Protein AF-0000000084949949 (afdb_homodimer)

Structure (mmCIF, N/CA/C/O backbone):
data_AF-0000000084949949-model_v1
#
loop_
_entity.id
_entity.type
_entity.pdbx_description
1 polymer 'Geranylgeranylglyceryl phosphate synthase'
#
loop_
_atom_site.group_PDB
_atom_site.id
_atom_site.type_symbol
_atom_site.label_atom_id
_atom_site.label_alt_id
_atom_site.label_comp_id
_atom_site.label_asym_id
_atom_site.label_entity_id
_atom_site.label_seq_id
_atom_site.pdbx_PDB_ins_code
_atom_site.Cartn_x
_atom_site.Cartn_y
_atom_site.Cartn_z
_atom_site.occupancy
_atom_site.B_iso_or_equiv
_atom_site.auth_seq_id
_atom_site.auth_comp_id
_atom_site.auth_asym_id
_atom_site.auth_atom_id
_atom_site.pdbx_PDB_model_num
ATOM 1 N N . MET A 1 1 ? -16.016 16.844 -9.539 1 47.06 1 MET A N 1
ATOM 2 C CA . MET A 1 1 ? -15.5 16.828 -8.18 1 47.06 1 MET A CA 1
ATOM 3 C C . MET A 1 1 ? -13.977 16.938 -8.172 1 47.06 1 MET A C 1
ATOM 5 O O . MET A 1 1 ? -13.312 16.359 -9.039 1 47.06 1 MET A O 1
ATOM 9 N N . THR A 1 2 ? -13.375 18 -7.551 1 63.84 2 THR A N 1
ATOM 10 C CA . THR A 1 2 ? -11.945 18.312 -7.555 1 63.84 2 THR A CA 1
ATOM 11 C C . THR A 1 2 ? -11.133 17.125 -7.074 1 63.84 2 THR A C 1
ATOM 13 O O . THR A 1 2 ? -11.484 16.469 -6.09 1 63.84 2 THR A O 1
ATOM 16 N N . ASN A 1 3 ? -10.156 16.5 -7.984 1 91.5 3 ASN A N 1
ATOM 17 C CA . ASN A 1 3 ? -9.219 15.438 -7.66 1 91.5 3 ASN A CA 1
ATOM 18 C C . ASN A 1 3 ? -7.965 15.984 -6.984 1 91.5 3 ASN A C 1
ATOM 20 O O . ASN A 1 3 ? -7.078 16.516 -7.648 1 91.5 3 ASN A O 1
ATOM 24 N N . ILE A 1 4 ? -8.016 16.109 -5.602 1 97.69 4 ILE A N 1
ATOM 25 C CA . ILE A 1 4 ? -6.98 16.703 -4.758 1 97.69 4 ILE A CA 1
ATOM 26 C C . ILE A 1 4 ? -5.633 16.062 -5.078 1 97.69 4 ILE A C 1
ATOM 28 O O . ILE A 1 4 ? -4.617 16.75 -5.184 1 97.69 4 ILE A O 1
ATOM 32 N N . TYR A 1 5 ? -5.59 14.82 -5.273 1 98.5 5 TYR A N 1
ATOM 33 C CA . TYR A 1 5 ? -4.348 14.133 -5.609 1 98.5 5 TYR A CA 1
ATOM 34 C C . TYR A 1 5 ? -3.803 14.609 -6.949 1 98.5 5 TYR A C 1
ATOM 36 O O . TYR A 1 5 ? -2.607 14.898 -7.074 1 98.5 5 TYR A O 1
ATOM 44 N N . ASN A 1 6 ? -4.629 14.641 -7.934 1 97.94 6 ASN A N 1
ATOM 45 C CA . ASN A 1 6 ? -4.195 15.117 -9.242 1 97.94 6 ASN A CA 1
ATOM 46 C C . ASN A 1 6 ? -3.658 16.547 -9.172 1 97.94 6 ASN A C 1
ATOM 48 O O . ASN A 1 6 ? -2.703 16.891 -9.875 1 97.94 6 ASN A O 1
ATOM 52 N N . GLU A 1 7 ? -4.285 17.344 -8.32 1 97.81 7 GLU A N 1
ATOM 53 C CA . GLU A 1 7 ? -3.795 18.719 -8.133 1 97.81 7 GLU A CA 1
ATOM 54 C C . GLU A 1 7 ? -2.4 18.719 -7.512 1 97.81 7 GLU A C 1
ATOM 56 O O . GLU A 1 7 ? -1.553 19.531 -7.883 1 97.81 7 GLU A O 1
ATOM 61 N N . ILE A 1 8 ? -2.16 17.828 -6.578 1 98.69 8 ILE A N 1
ATOM 62 C CA . ILE A 1 8 ? -0.849 17.719 -5.945 1 98.69 8 ILE A CA 1
ATOM 63 C C . ILE A 1 8 ? 0.184 17.266 -6.973 1 98.69 8 ILE A C 1
ATOM 65 O O . ILE A 1 8 ? 1.281 17.828 -7.051 1 98.69 8 ILE A O 1
ATOM 69 N N . ILE A 1 9 ? -0.202 16.312 -7.816 1 98.38 9 ILE A N 1
ATOM 70 C CA . ILE A 1 9 ? 0.676 15.812 -8.867 1 98.38 9 ILE A CA 1
ATOM 71 C C . ILE A 1 9 ? 1.011 16.938 -9.844 1 98.38 9 ILE A C 1
ATOM 73 O O . ILE A 1 9 ? 2.174 17.125 -10.203 1 98.38 9 ILE A O 1
ATOM 77 N N . GLN A 1 10 ? -0.023 17.641 -10.25 1 98.12 10 GLN A N 1
ATOM 78 C CA . GLN A 1 10 ? 0.175 18.734 -11.195 1 98.12 10 GLN A CA 1
ATOM 79 C C . GLN A 1 10 ? 1.099 19.797 -10.617 1 98.12 10 GLN A C 1
ATOM 81 O O . GLN A 1 10 ? 1.957 20.328 -11.32 1 98.12 10 GLN A O 1
ATOM 86 N N . SER A 1 11 ? 0.916 20.125 -9.367 1 98.56 11 SER A N 1
ATOM 87 C CA . SER A 1 11 ? 1.781 21.109 -8.703 1 98.56 11 SER A CA 1
ATOM 88 C C . SER A 1 11 ? 3.232 20.625 -8.688 1 98.56 11 SER A C 1
ATOM 90 O O . SER A 1 11 ? 4.148 21.422 -8.922 1 98.56 11 SER A O 1
ATOM 92 N N . LYS A 1 12 ? 3.391 19.359 -8.398 1 98.44 12 LYS A N 1
ATOM 93 C CA . LYS A 1 12 ? 4.738 18.812 -8.414 1 98.44 12 LYS A CA 1
ATOM 94 C C . LYS A 1 12 ? 5.371 18.938 -9.797 1 98.44 12 LYS A C 1
ATOM 96 O O . LYS A 1 12 ? 6.527 19.359 -9.922 1 98.44 12 LYS A O 1
ATOM 101 N N . ILE A 1 13 ? 4.652 18.609 -10.859 1 97.75 13 ILE A N 1
ATOM 102 C CA . ILE A 1 13 ? 5.129 18.672 -12.234 1 97.75 13 ILE A CA 1
ATOM 103 C C . ILE A 1 13 ? 5.512 20.109 -12.578 1 97.75 13 ILE A C 1
ATOM 105 O O . ILE A 1 13 ? 6.527 20.344 -13.234 1 97.75 13 ILE A O 1
ATOM 109 N N . GLU A 1 14 ? 4.754 21.031 -12.023 1 98.25 14 GLU A N 1
ATOM 110 C CA . GLU A 1 14 ? 4.961 22.438 -12.336 1 98.25 14 GLU A CA 1
ATOM 111 C C . GLU A 1 14 ? 5.922 23.094 -11.344 1 98.25 14 GLU A C 1
ATOM 113 O O . GLU A 1 14 ? 6.125 24.312 -11.375 1 98.25 14 GLU A O 1
ATOM 118 N N . SER A 1 15 ? 6.441 22.344 -10.398 1 97.5 15 SER A N 1
ATOM 119 C CA . SER A 1 1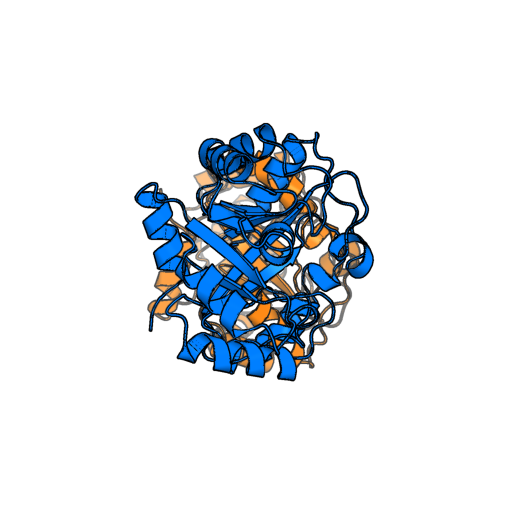5 ? 7.363 22.812 -9.367 1 97.5 15 SER A CA 1
ATOM 120 C C . SER A 1 15 ? 6.715 23.875 -8.492 1 97.5 15 SER A C 1
ATOM 122 O O . SER A 1 15 ? 7.375 24.828 -8.062 1 97.5 15 SER A O 1
ATOM 124 N N . LYS A 1 16 ? 5.379 23.797 -8.375 1 98.31 16 LYS A N 1
ATOM 125 C CA . LYS A 1 16 ? 4.648 24.641 -7.43 1 98.31 16 LYS A CA 1
ATOM 126 C C . LYS A 1 16 ? 4.609 24 -6.043 1 98.31 16 LYS A C 1
ATOM 128 O O . LYS A 1 16 ? 4.223 22.844 -5.902 1 98.31 16 LYS A O 1
ATOM 133 N N . LYS A 1 17 ? 4.984 24.766 -5.09 1 98.69 17 LYS A N 1
ATOM 134 C CA . LYS A 1 17 ? 5.043 24.266 -3.723 1 98.69 17 LYS A CA 1
ATOM 135 C C . LYS A 1 17 ? 3.719 24.484 -2.998 1 98.69 17 LYS A C 1
ATOM 137 O O . LYS A 1 17 ? 3.084 25.531 -3.156 1 98.69 17 LYS A O 1
ATOM 142 N N . LEU A 1 18 ? 3.395 23.484 -2.193 1 98.88 18 LEU A N 1
ATOM 143 C CA . LEU A 1 18 ? 2.113 23.516 -1.498 1 98.88 18 LEU A CA 1
ATOM 144 C C . LEU A 1 18 ? 2.316 23.609 0.011 1 98.88 18 LEU A C 1
ATOM 146 O O . LEU A 1 18 ? 3.328 23.125 0.532 1 98.88 18 LEU A O 1
ATOM 150 N N . LEU A 1 19 ? 1.321 24.188 0.676 1 98.62 19 LEU A N 1
ATOM 151 C CA . LEU A 1 19 ? 1.359 24.359 2.125 1 98.62 19 LEU A CA 1
ATOM 152 C C . LEU A 1 19 ? 0.036 23.938 2.756 1 98.62 19 LEU A C 1
ATOM 154 O O . LEU A 1 19 ? -1.025 24.438 2.365 1 98.62 19 LEU A O 1
ATOM 158 N N . ALA A 1 20 ? 0.13 23.062 3.705 1 98.56 20 ALA A N 1
ATOM 159 C CA . ALA A 1 20 ? -1.056 22.672 4.457 1 98.56 20 ALA A CA 1
ATOM 160 C C . ALA A 1 20 ? -0.957 23.109 5.914 1 98.56 20 ALA A C 1
ATOM 162 O O . ALA A 1 20 ? 0.1 22.984 6.539 1 98.56 20 ALA A O 1
ATOM 163 N N . ILE A 1 21 ? -2.049 23.625 6.375 1 96.88 21 ILE A N 1
ATOM 164 C CA . ILE A 1 21 ? -2.195 23.906 7.801 1 96.88 21 ILE A CA 1
ATOM 165 C C . ILE A 1 21 ? -2.949 22.766 8.477 1 96.88 21 ILE A C 1
ATOM 167 O O . ILE A 1 21 ? -4.047 22.406 8.047 1 96.88 21 ILE A O 1
ATOM 171 N N . LEU A 1 22 ? -2.318 22.188 9.453 1 96.56 22 LEU A N 1
ATOM 172 C CA . LEU A 1 22 ? -2.941 21.109 10.203 1 96.56 22 LEU A CA 1
ATOM 173 C C . LEU A 1 22 ? -3.686 21.656 11.422 1 96.56 22 LEU A C 1
ATOM 175 O O . LEU A 1 22 ? -3.094 22.328 12.266 1 96.56 22 LEU A O 1
ATOM 179 N N . LEU A 1 23 ? -4.918 21.391 11.484 1 95.12 23 LEU A N 1
ATOM 180 C CA . LEU A 1 23 ? -5.746 21.797 12.609 1 95.12 23 LEU A CA 1
ATOM 181 C C . LEU A 1 23 ? -6.164 20.578 13.445 1 95.12 23 LEU A C 1
ATOM 183 O O . LEU A 1 23 ? -6.602 19.562 12.898 1 95.12 23 LEU A O 1
ATOM 187 N N . ASP A 1 24 ? -6 20.719 14.68 1 92.56 24 ASP A N 1
ATOM 188 C CA . ASP A 1 24 ? -6.496 19.734 15.641 1 92.56 24 ASP A CA 1
ATOM 189 C C . ASP A 1 24 ? -7.809 20.203 16.266 1 92.56 24 ASP A C 1
ATOM 191 O O . ASP A 1 24 ? -7.82 21.125 17.094 1 92.56 24 ASP A O 1
ATOM 195 N N . PRO A 1 25 ? -8.875 19.531 15.977 1 92.5 25 PRO A N 1
ATOM 196 C CA . PRO A 1 25 ? -10.172 19.969 16.469 1 92.5 25 PRO A CA 1
ATOM 197 C C . PRO A 1 25 ? -10.234 20.031 18 1 92.5 25 PRO A C 1
ATOM 199 O O . PRO A 1 25 ? -10.969 20.844 18.562 1 92.5 25 PRO A O 1
ATOM 202 N N . ASP A 1 26 ? -9.484 19.234 18.672 1 88.88 26 ASP A N 1
ATOM 203 C CA . ASP A 1 26 ? -9.492 19.203 20.125 1 88.88 26 ASP A CA 1
ATOM 204 C C . ASP A 1 26 ? -8.812 20.438 20.703 1 88.88 26 ASP A C 1
ATOM 206 O O . ASP A 1 26 ? -9.055 20.797 21.859 1 88.88 26 ASP A O 1
ATOM 210 N N . LYS A 1 27 ? -8.023 21.141 19.891 1 87.81 27 LYS A N 1
ATOM 211 C CA . LYS A 1 27 ? -7.254 22.281 20.391 1 87.81 27 LYS A CA 1
ATOM 212 C C . LYS A 1 27 ? -7.863 23.594 19.922 1 87.81 27 LYS A C 1
ATOM 214 O O . LYS A 1 27 ? -7.398 24.672 20.297 1 87.81 27 LYS A O 1
ATOM 219 N N . ILE A 1 28 ? -8.859 23.5 19.203 1 88.25 28 ILE A N 1
ATOM 220 C CA . ILE A 1 28 ? -9.461 24.703 18.641 1 88.25 28 ILE A CA 1
ATOM 221 C C . ILE A 1 28 ? -10.312 25.406 19.703 1 88.25 28 ILE A C 1
ATOM 223 O O . ILE A 1 28 ? -11.148 24.766 20.344 1 88.25 28 ILE A O 1
ATOM 227 N N . ILE A 1 29 ? -10.016 26.641 19.906 1 88.75 29 ILE A N 1
ATOM 228 C CA . ILE A 1 29 ? -10.875 27.484 20.719 1 88.75 29 ILE A CA 1
ATOM 229 C C . ILE A 1 29 ? -11.969 28.109 19.859 1 88.75 29 ILE A C 1
ATOM 231 O O . ILE A 1 29 ? -11.719 29.047 19.094 1 88.75 29 ILE A O 1
ATOM 235 N N . TRP A 1 30 ? -13.156 27.75 20.047 1 90.12 30 TRP A N 1
ATOM 236 C CA . TRP A 1 30 ? -14.273 28.062 19.156 1 90.12 30 TRP A CA 1
ATOM 237 C C . TRP A 1 30 ? -14.57 29.562 19.172 1 90.12 30 TRP A C 1
ATOM 239 O O . TRP A 1 30 ? -14.945 30.125 18.141 1 90.12 30 TRP A O 1
ATOM 249 N N . ASP A 1 31 ? -14.328 30.156 20.312 1 91.75 31 ASP A N 1
ATOM 250 C CA . ASP A 1 31 ? -14.57 31.578 20.422 1 91.75 31 ASP A CA 1
ATOM 251 C C . ASP A 1 31 ? -13.586 32.375 19.578 1 91.75 31 ASP A C 1
ATOM 253 O O . ASP A 1 31 ? -13.812 33.562 19.266 1 91.75 31 ASP A O 1
ATOM 257 N N . HIS A 1 32 ? -12.523 31.781 19.219 1 89.81 32 HIS A N 1
ATOM 258 C CA . HIS A 1 32 ? -11.477 32.438 18.453 1 89.81 32 HIS A CA 1
ATOM 259 C C . HIS A 1 32 ? -11.43 31.938 17.016 1 89.81 32 HIS A C 1
ATOM 261 O O . HIS A 1 32 ? -10.445 32.156 16.297 1 89.81 32 HIS A O 1
ATOM 267 N N . LEU A 1 33 ? -12.453 31.281 16.609 1 91.19 33 LEU A N 1
ATOM 268 C CA . LEU A 1 33 ? -12.469 30.625 15.297 1 91.19 33 LEU A CA 1
ATOM 269 C C . LEU A 1 33 ? -12.391 31.672 14.172 1 91.19 33 LEU A C 1
ATOM 271 O O . LEU A 1 33 ? -11.742 31.438 13.156 1 91.19 33 LEU A O 1
ATOM 275 N N . GLU A 1 34 ? -13.078 32.75 14.406 1 92.75 34 GLU A N 1
ATOM 276 C CA . GLU A 1 34 ? -13.055 33.812 13.391 1 92.75 34 GLU A CA 1
ATOM 277 C C . GLU A 1 34 ? -11.641 34.344 13.172 1 92.75 34 GLU A C 1
ATOM 279 O O . GLU A 1 34 ? -11.258 34.656 12.047 1 92.75 34 GLU A O 1
ATOM 284 N N . LEU A 1 35 ? -10.938 34.469 14.234 1 91.94 35 LEU A N 1
ATOM 285 C CA . LEU A 1 35 ? -9.555 34.906 14.133 1 91.94 35 LEU A CA 1
ATOM 286 C C . LEU A 1 35 ? -8.703 33.875 13.406 1 91.94 35 LEU A C 1
ATOM 288 O O . LEU A 1 35 ? -7.852 34.219 12.586 1 91.94 35 LEU A O 1
ATOM 292 N N . LEU A 1 36 ? -8.945 32.625 13.719 1 92.56 36 LEU A N 1
ATOM 293 C CA . LEU A 1 36 ? -8.25 31.547 13.055 1 92.56 36 LEU A CA 1
ATOM 294 C C . LEU A 1 36 ? -8.523 31.562 11.555 1 92.56 36 LEU A C 1
ATOM 296 O O . LEU A 1 36 ? -7.598 31.422 10.75 1 92.56 36 LEU A O 1
ATOM 300 N N . ILE A 1 37 ? -9.766 31.766 11.195 1 94.5 37 ILE A N 1
ATOM 301 C CA . ILE A 1 37 ? -10.195 31.781 9.805 1 94.5 37 ILE A CA 1
ATOM 302 C C . ILE A 1 37 ? -9.516 32.938 9.07 1 94.5 37 ILE A C 1
ATOM 304 O O . ILE A 1 37 ? -9.023 32.75 7.949 1 94.5 37 ILE A O 1
ATOM 308 N N . LYS A 1 38 ? -9.516 34.062 9.688 1 93.12 38 LYS A N 1
ATOM 309 C CA . LYS A 1 38 ? -8.844 35.219 9.102 1 93.12 38 LYS A CA 1
ATOM 310 C C . LYS A 1 38 ? -7.359 34.938 8.867 1 93.12 38 LYS A C 1
ATOM 312 O O . LYS A 1 38 ? -6.816 35.281 7.816 1 93.12 38 LYS A O 1
ATOM 317 N N . LYS A 1 39 ? -6.777 34.312 9.859 1 93.25 39 LYS A N 1
ATOM 318 C CA . LYS A 1 39 ? -5.367 33.938 9.781 1 93.25 39 LYS A CA 1
ATOM 319 C C . LYS A 1 39 ? -5.113 33 8.617 1 93.25 39 LYS A C 1
ATOM 321 O O . LYS A 1 39 ? -4.137 33.156 7.883 1 93.25 39 LYS A O 1
ATOM 326 N N . ILE A 1 40 ? -5.945 32.031 8.398 1 94.88 40 ILE A N 1
ATOM 327 C CA . ILE A 1 40 ? -5.836 31.062 7.32 1 94.88 40 ILE A CA 1
ATOM 328 C C . ILE A 1 40 ? -5.973 31.766 5.973 1 94.88 40 ILE A C 1
ATOM 330 O O . ILE A 1 40 ? -5.164 31.547 5.066 1 94.88 40 ILE A O 1
ATOM 334 N N . LYS A 1 41 ? -6.926 32.688 5.875 1 94.06 41 LYS A N 1
ATOM 335 C CA . LYS A 1 41 ? -7.199 33.406 4.621 1 94.06 41 LYS A CA 1
ATOM 336 C C . LYS A 1 41 ? -6.027 34.281 4.23 1 94.06 41 LYS A C 1
ATOM 338 O O . LYS A 1 41 ? -5.785 34.531 3.043 1 94.06 41 LYS A O 1
ATOM 343 N N . GLN A 1 42 ? -5.32 34.719 5.207 1 92.75 42 GLN A N 1
ATOM 344 C CA . GLN A 1 42 ? -4.195 35.625 4.961 1 92.75 42 GLN A CA 1
ATOM 345 C C . GLN A 1 42 ? -2.91 34.844 4.711 1 92.75 42 GLN A C 1
ATOM 347 O O . GLN A 1 42 ? -1.888 35.406 4.336 1 92.75 42 GLN A O 1
ATOM 352 N N . SER A 1 43 ? -2.941 33.531 4.898 1 93.5 43 SER A N 1
ATOM 353 C CA . SER A 1 43 ? -1.766 32.688 4.723 1 93.5 43 SER A CA 1
ATOM 354 C C . SER A 1 43 ? -1.674 32.156 3.293 1 93.5 43 SER A C 1
ATOM 356 O O . SER A 1 43 ? -2.646 32.219 2.537 1 93.5 43 SER A O 1
ATOM 358 N N . PRO A 1 44 ? -0.529 31.734 2.895 1 95.44 44 PRO A N 1
ATOM 359 C CA . PRO A 1 44 ? -0.38 31.109 1.574 1 95.44 44 PRO A CA 1
ATOM 360 C C . PRO A 1 44 ? -0.785 29.641 1.559 1 95.44 44 PRO A C 1
ATOM 362 O O . PRO A 1 44 ? -0.388 28.891 0.658 1 95.44 44 PRO A O 1
ATOM 365 N N . ALA A 1 45 ? -1.531 29.172 2.543 1 97.12 45 ALA A N 1
ATOM 366 C CA . ALA A 1 45 ? -1.937 27.781 2.639 1 97.12 45 ALA A CA 1
ATOM 367 C C . ALA A 1 45 ? -2.746 27.359 1.416 1 97.12 45 ALA A C 1
ATOM 369 O O . ALA A 1 45 ? -3.57 28.125 0.915 1 97.12 45 ALA A O 1
ATOM 370 N N . THR A 1 46 ? -2.453 26.188 0.98 1 98.06 46 THR A N 1
ATOM 371 C CA . THR A 1 46 ? -3.172 25.641 -0.167 1 98.06 46 THR A CA 1
ATOM 372 C C . THR A 1 46 ? -4.145 24.547 0.271 1 98.06 46 THR A C 1
ATOM 374 O O . THR A 1 46 ? -5.035 24.172 -0.488 1 98.06 46 THR A O 1
ATOM 377 N N . HIS A 1 47 ? -3.99 24.016 1.462 1 98.38 47 HIS A N 1
ATOM 378 C CA . HIS A 1 47 ? -4.812 22.938 2.02 1 98.38 47 HIS A CA 1
ATOM 379 C C . HIS A 1 47 ? -5.02 23.125 3.518 1 98.38 47 HIS A C 1
ATOM 381 O O . HIS A 1 47 ? -4.227 23.797 4.18 1 98.38 47 HIS A O 1
ATOM 387 N N . ILE A 1 48 ? -6.066 22.594 3.967 1 97.81 48 ILE A N 1
ATOM 388 C CA . ILE A 1 48 ? -6.266 22.406 5.402 1 97.81 48 ILE A CA 1
ATOM 389 C C . ILE A 1 48 ? -6.332 20.922 5.727 1 97.81 48 ILE A C 1
ATOM 391 O O . ILE A 1 48 ? -7.148 20.188 5.164 1 97.81 48 ILE A O 1
ATOM 395 N N . PHE A 1 49 ? -5.418 20.453 6.539 1 98.06 49 PHE A N 1
ATOM 396 C CA . PHE A 1 49 ? -5.484 19.109 7.105 1 98.06 49 PHE A CA 1
ATOM 397 C C . PHE A 1 49 ? -6.195 19.125 8.453 1 98.06 49 PHE A C 1
ATOM 399 O O . PHE A 1 49 ? -6.035 20.062 9.234 1 98.06 49 PHE A O 1
ATOM 406 N N . ILE A 1 50 ? -6.992 18.172 8.672 1 96.69 50 ILE A N 1
ATOM 407 C CA . ILE A 1 50 ? -7.727 18.078 9.93 1 96.69 50 ILE A CA 1
ATOM 408 C C . ILE A 1 50 ? -7.43 16.734 10.594 1 96.69 50 ILE A C 1
ATOM 410 O O . ILE A 1 50 ? -7.695 15.68 10.008 1 96.69 50 ILE A O 1
ATOM 414 N N . GLY A 1 51 ? -6.926 16.766 11.773 1 92.56 51 GLY A N 1
ATOM 415 C CA . GLY A 1 51 ? -6.668 15.531 12.484 1 92.56 51 GLY A CA 1
ATOM 416 C C . GLY A 1 51 ? -6.043 15.742 13.852 1 92.56 51 GLY A C 1
ATOM 417 O O . GLY A 1 51 ? -5.48 16.812 14.125 1 92.56 51 GLY A O 1
ATOM 418 N N . GLY A 1 52 ? -6.137 14.805 14.695 1 85.06 52 GLY A N 1
ATOM 419 C CA . GLY A 1 52 ? -5.617 14.742 16.062 1 85.06 52 GLY A CA 1
ATOM 420 C C . GLY A 1 52 ? -5.762 13.367 16.688 1 85.06 52 GLY A C 1
ATOM 421 O O . GLY A 1 52 ? -6.523 12.531 16.188 1 85.06 52 GLY A O 1
ATOM 422 N N . SER A 1 53 ? -5.039 12.992 17.688 1 76.06 53 SER A N 1
ATOM 423 C CA . SER A 1 53 ? -4.969 11.672 18.297 1 76.06 53 SER A CA 1
ATOM 424 C C . SER A 1 53 ? -6.27 11.32 19.016 1 76.06 53 SER A C 1
ATOM 426 O O . SER A 1 53 ? -6.609 10.141 19.156 1 76.06 53 SER A O 1
ATOM 428 N N . GLN A 1 54 ? -7.008 12.219 19.422 1 78.62 54 GLN A N 1
ATOM 429 C CA . GLN A 1 54 ? -8.148 11.914 20.281 1 78.62 54 GLN A CA 1
ATOM 430 C C . GLN A 1 54 ? -9.414 12.625 19.781 1 78.62 54 GLN A C 1
ATOM 432 O O . GLN A 1 54 ? -10.352 12.828 20.547 1 78.62 54 GLN A O 1
ATOM 437 N N . VAL A 1 55 ? -9.461 12.773 18.625 1 80.38 55 VAL A N 1
ATOM 438 C CA . VAL A 1 55 ? -10.57 13.578 18.109 1 80.38 55 VAL A CA 1
ATOM 439 C C . VAL A 1 55 ? -11.781 12.688 17.844 1 80.38 55 VAL A C 1
ATOM 441 O O . VAL A 1 55 ? -11.641 11.617 17.25 1 80.38 55 VAL A O 1
ATOM 444 N N . LYS A 1 56 ? -12.984 13.281 18.391 1 85.38 56 LYS A N 1
ATOM 445 C CA . LYS A 1 56 ? -14.242 12.617 18.062 1 85.38 56 LYS A CA 1
ATOM 446 C C . LYS A 1 56 ? -14.781 13.102 16.719 1 85.38 56 LYS A C 1
ATOM 448 O O . LYS A 1 56 ? -14.602 14.266 16.359 1 85.38 56 LYS A O 1
ATOM 453 N N . THR A 1 57 ? -15.508 12.234 16.016 1 87.44 57 THR A N 1
ATOM 454 C CA . THR A 1 57 ? -16.016 12.523 14.68 1 87.44 57 THR A CA 1
ATOM 455 C C . THR A 1 57 ? -16.953 13.742 14.703 1 87.44 57 THR A C 1
ATOM 457 O O . THR A 1 57 ? -16.938 14.555 13.781 1 87.44 57 THR A O 1
ATOM 460 N N . ASN A 1 58 ? -17.734 13.836 15.711 1 89.44 58 ASN A N 1
ATOM 461 C CA . ASN A 1 58 ? -18.672 14.938 15.773 1 89.44 58 ASN A CA 1
ATOM 462 C C . ASN A 1 58 ? -17.969 16.297 15.789 1 89.44 58 ASN A C 1
ATOM 464 O O . ASN A 1 58 ? -18.422 17.25 15.164 1 89.44 58 ASN A O 1
ATOM 468 N N . ARG A 1 59 ? -16.859 16.375 16.469 1 91.69 59 ARG A N 1
ATOM 469 C CA . ARG A 1 59 ? -16.078 17.594 16.516 1 91.69 59 ARG A CA 1
ATOM 470 C C . ARG A 1 59 ? -15.445 17.906 15.156 1 91.69 59 ARG A C 1
ATOM 472 O O . ARG A 1 59 ? -15.398 19.062 14.727 1 91.69 59 ARG A O 1
ATOM 479 N N . ILE A 1 60 ? -15.016 16.844 14.539 1 95.31 60 ILE A N 1
ATOM 480 C CA . ILE A 1 60 ? -14.422 16.984 13.211 1 95.31 60 ILE A CA 1
ATOM 481 C C . ILE A 1 60 ? -15.469 17.516 12.242 1 95.31 60 ILE A C 1
ATOM 483 O O . ILE A 1 60 ? -15.211 18.484 11.516 1 95.31 60 ILE A O 1
ATOM 487 N N . ASP A 1 61 ? -16.672 16.984 12.289 1 95.38 61 ASP A N 1
ATOM 488 C CA . ASP A 1 61 ? -17.766 17.391 11.406 1 95.38 61 ASP A CA 1
ATOM 489 C C . ASP A 1 61 ? -18.109 18.875 11.609 1 95.38 61 ASP A C 1
ATOM 491 O O . ASP A 1 61 ? -18.281 19.609 10.641 1 95.38 61 ASP A O 1
ATOM 495 N N . GLU A 1 62 ? -18.203 19.219 12.805 1 94.44 62 GLU A N 1
ATOM 496 C CA . GLU A 1 62 ? -18.578 20.594 13.133 1 94.44 62 GLU A CA 1
ATOM 497 C C . GLU A 1 62 ? -17.531 21.578 12.625 1 94.44 62 GLU A C 1
ATOM 499 O O . GLU A 1 62 ? -17.875 22.578 12.008 1 94.44 62 GLU A O 1
ATOM 504 N N . LEU A 1 63 ? -16.297 21.281 12.875 1 95.38 63 LEU A N 1
ATOM 505 C CA . LEU A 1 63 ? -15.211 22.156 12.453 1 95.38 63 LEU A CA 1
ATOM 506 C C . LEU A 1 63 ? -15.172 22.281 10.93 1 95.38 63 LEU A C 1
ATOM 508 O O . LEU A 1 63 ? -15.109 23.391 10.398 1 95.38 63 LEU A O 1
ATOM 512 N N . ILE A 1 64 ? -15.297 21.172 10.25 1 96.56 64 ILE A N 1
ATOM 513 C CA . ILE A 1 64 ? -15.203 21.156 8.797 1 96.56 64 ILE A CA 1
ATOM 514 C C . ILE A 1 64 ? -16.375 21.922 8.195 1 96.56 64 ILE A C 1
ATOM 516 O O . ILE A 1 64 ? -16.203 22.719 7.273 1 96.56 64 ILE A O 1
ATOM 520 N N . SER A 1 65 ? -17.562 21.688 8.734 1 95.31 65 SER A N 1
ATOM 521 C CA . SER A 1 65 ? -18.766 22.359 8.242 1 95.31 65 SER A CA 1
ATOM 522 C C . SER A 1 65 ? -18.625 23.875 8.375 1 95.31 65 SER A C 1
ATOM 524 O O . SER A 1 65 ? -18.953 24.609 7.445 1 95.31 65 SER A O 1
ATOM 526 N N . LEU A 1 66 ? -18.109 24.328 9.453 1 94.56 66 LEU A N 1
ATOM 527 C CA . LEU A 1 66 ? -17.938 25.766 9.703 1 94.56 66 LEU A CA 1
ATOM 528 C C . LEU A 1 66 ? -16.875 26.344 8.773 1 94.56 66 LEU A C 1
ATOM 530 O O . LEU A 1 66 ? -17.062 27.406 8.188 1 94.56 66 LEU A O 1
ATOM 534 N N . LEU A 1 67 ? -15.75 25.641 8.656 1 96.5 67 LEU A N 1
ATOM 535 C CA . LEU A 1 67 ? -14.648 26.125 7.828 1 96.5 67 LEU A CA 1
ATOM 536 C C . LEU A 1 67 ? -15.055 26.203 6.359 1 96.5 67 LEU A C 1
ATOM 538 O O . LEU A 1 67 ? -14.68 27.125 5.648 1 96.5 67 LEU A O 1
ATOM 542 N N . LYS A 1 68 ? -15.852 25.266 5.934 1 95.62 68 LYS A N 1
ATOM 543 C CA . LYS A 1 68 ? -16.25 25.188 4.531 1 95.62 68 LYS A CA 1
ATOM 544 C C . LYS A 1 68 ? -17.109 26.391 4.141 1 95.62 68 LYS A C 1
ATOM 546 O O . LYS A 1 68 ? -17.156 26.766 2.969 1 95.62 68 LYS A O 1
ATOM 551 N N . GLN A 1 69 ? -17.719 27 5.086 1 95.69 69 GLN A N 1
ATOM 552 C CA . GLN A 1 69 ? -18.547 28.172 4.828 1 95.69 69 GLN A CA 1
ATOM 553 C C . GLN A 1 69 ? -17.688 29.422 4.672 1 95.69 69 GLN A C 1
ATOM 555 O O . GLN A 1 69 ? -18.125 30.422 4.082 1 95.69 69 GLN A O 1
ATOM 560 N N . LYS A 1 70 ? -16.516 29.375 5.105 1 95.81 70 LYS A N 1
ATOM 561 C CA . LYS A 1 70 ? -15.742 30.609 5.254 1 95.81 70 LYS A CA 1
ATOM 562 C C . LYS A 1 70 ? -14.438 30.531 4.469 1 95.81 70 LYS A C 1
ATOM 564 O O . LYS A 1 70 ? -13.852 31.578 4.148 1 95.81 70 LYS A O 1
ATOM 569 N N . VAL A 1 71 ? -13.945 29.344 4.266 1 95.56 71 VAL A N 1
ATOM 570 C CA . VAL A 1 71 ? -12.633 29.188 3.641 1 95.56 71 VAL A CA 1
ATOM 571 C C . VAL A 1 71 ? -12.766 28.344 2.369 1 95.56 71 VAL A C 1
ATOM 573 O O . VAL A 1 71 ? -13.508 27.359 2.342 1 95.56 71 VAL A O 1
ATOM 576 N N . ASP A 1 72 ? -12.133 28.812 1.266 1 95.06 72 ASP A N 1
ATOM 577 C CA . ASP A 1 72 ? -12.148 28.078 0.001 1 95.06 72 ASP A CA 1
ATOM 578 C C . ASP A 1 72 ? -10.867 27.266 -0.185 1 95.06 72 ASP A C 1
ATOM 580 O O . ASP A 1 72 ? -10.078 27.547 -1.095 1 95.06 72 ASP A O 1
ATOM 584 N N . LEU A 1 73 ? -10.539 26.391 0.652 1 97.56 73 LEU A N 1
ATOM 585 C CA . LEU A 1 73 ? -9.414 25.469 0.582 1 97.56 73 LEU A CA 1
ATOM 586 C C . LEU A 1 73 ? -9.883 24.016 0.753 1 97.56 73 LEU A C 1
ATOM 588 O O . LEU A 1 73 ? -10.797 23.75 1.531 1 97.56 73 LEU A O 1
ATOM 592 N N . PRO A 1 74 ? -9.281 23.125 -0.013 1 97.88 74 PRO A N 1
ATOM 593 C CA . PRO A 1 74 ? -9.609 21.719 0.223 1 97.88 74 PRO A CA 1
ATOM 594 C C . PRO A 1 74 ? -9.312 21.281 1.652 1 97.88 74 PRO A C 1
ATOM 596 O O . PRO A 1 74 ? -8.289 21.656 2.223 1 97.88 74 PRO A O 1
ATOM 599 N N . MET A 1 75 ? -10.211 20.547 2.217 1 97.75 75 MET A N 1
ATOM 600 C CA . MET A 1 75 ? -10.07 20 3.566 1 97.75 75 MET A CA 1
ATOM 601 C C . MET A 1 75 ? -9.812 18.5 3.529 1 97.75 75 MET A C 1
ATOM 603 O O . MET A 1 75 ? -10.648 17.734 3.045 1 97.75 75 MET A O 1
ATOM 607 N N . VAL A 1 76 ? -8.695 18.078 4.066 1 98.44 76 VAL A N 1
ATOM 608 C CA . VAL A 1 76 ? -8.227 16.703 3.992 1 98.44 76 VAL A CA 1
ATOM 609 C C . VAL A 1 76 ? -8.078 16.125 5.398 1 98.44 76 VAL A C 1
ATOM 611 O O . VAL A 1 76 ? -7.441 16.734 6.262 1 98.44 76 VAL A O 1
ATOM 614 N N . LEU A 1 77 ? -8.695 14.969 5.594 1 97.88 77 LEU A N 1
ATOM 615 C CA . LEU A 1 77 ? -8.562 14.305 6.887 1 97.88 77 LEU A CA 1
ATOM 616 C C . LEU A 1 77 ? -7.184 13.68 7.039 1 97.88 77 LEU A C 1
ATOM 618 O O . LEU A 1 77 ? -6.668 13.07 6.102 1 97.88 77 LEU A O 1
ATOM 622 N N . PHE A 1 78 ? -6.582 13.906 8.102 1 97.12 78 PHE A N 1
ATOM 623 C CA . PHE A 1 78 ? -5.352 13.273 8.562 1 97.12 78 PHE A CA 1
ATOM 624 C C . PHE A 1 78 ? -5.602 12.445 9.812 1 97.12 78 PHE A C 1
ATOM 626 O O . PHE A 1 78 ? -5.199 12.836 10.914 1 97.12 78 PHE A O 1
ATOM 633 N N . PRO A 1 79 ? -6.168 11.211 9.664 1 93.81 79 PRO A N 1
ATOM 634 C CA . PRO A 1 79 ? -6.727 10.492 10.812 1 93.81 79 PRO A CA 1
ATOM 635 C C . PRO A 1 79 ? -5.707 9.578 11.492 1 93.81 79 PRO A C 1
ATOM 637 O O . PRO A 1 79 ? -4.875 8.969 10.82 1 93.81 79 PRO A O 1
ATOM 640 N N . GLY A 1 80 ? -5.859 9.539 12.844 1 87.62 80 GLY A N 1
ATOM 641 C CA . GLY A 1 80 ? -5.09 8.555 13.586 1 87.62 80 GLY A CA 1
ATOM 642 C C . GLY A 1 80 ? -5.844 7.262 13.82 1 87.62 80 GLY A C 1
ATOM 643 O O . GLY A 1 80 ? -5.242 6.238 14.156 1 87.62 80 GLY A O 1
ATOM 644 N N . ASN A 1 81 ? -7.172 7.379 13.594 1 90.44 81 ASN A N 1
ATOM 645 C CA . ASN A 1 81 ? -8.062 6.258 13.859 1 90.44 81 ASN A CA 1
ATOM 646 C C . ASN A 1 81 ? -9.273 6.27 12.922 1 90.44 81 ASN A C 1
ATOM 648 O O . ASN A 1 81 ? -9.711 7.332 12.477 1 90.44 81 ASN A O 1
ATOM 652 N N . PRO A 1 82 ? -9.773 5.055 12.703 1 91.75 82 PRO A N 1
ATOM 653 C CA . PRO A 1 82 ? -10.93 4.988 11.805 1 91.75 82 PRO A CA 1
ATOM 654 C C . PRO A 1 82 ? -12.125 5.789 12.32 1 91.75 82 PRO A C 1
ATOM 656 O O . PRO A 1 82 ? -13 6.168 11.539 1 91.75 82 PRO A O 1
ATOM 659 N N . SER A 1 83 ? -12.242 5.977 13.609 1 91.06 83 SER A N 1
ATOM 660 C CA . SER A 1 83 ? -13.359 6.73 14.172 1 91.06 83 SER A CA 1
ATOM 661 C C . SER A 1 83 ? -13.281 8.203 13.789 1 91.06 83 SER A C 1
ATOM 663 O O . SER A 1 83 ? -14.234 8.961 14 1 91.06 83 SER A O 1
ATOM 665 N N . GLN A 1 84 ? -12.289 8.625 13.125 1 94.12 84 GLN A N 1
ATOM 666 C CA . GLN A 1 84 ? -12.094 10.031 12.781 1 94.12 84 GLN A CA 1
ATOM 667 C C . GLN A 1 84 ? -12.461 10.305 11.328 1 94.12 84 GLN A C 1
ATOM 669 O O . GLN A 1 84 ? -12.031 11.305 10.75 1 94.12 84 GLN A O 1
ATOM 674 N N . ILE A 1 85 ? -13.188 9.477 10.68 1 95.69 85 ILE A N 1
ATOM 675 C CA . ILE A 1 85 ? -13.633 9.656 9.305 1 95.69 85 ILE A CA 1
ATOM 676 C C . ILE A 1 85 ? -14.891 10.516 9.273 1 95.69 85 ILE A C 1
ATOM 678 O O . ILE A 1 85 ? -15.891 10.195 9.922 1 95.69 85 ILE A O 1
ATOM 682 N N . SER A 1 86 ? -14.805 11.656 8.578 1 95 86 SER A N 1
ATOM 683 C CA . SER A 1 86 ? -15.922 12.578 8.375 1 95 86 SER A CA 1
ATOM 684 C C . SER A 1 86 ? -16.281 12.703 6.898 1 95 86 SER A C 1
ATOM 686 O O . SER A 1 86 ? -15.422 13.031 6.07 1 95 86 SER A O 1
ATOM 688 N N . ASN A 1 87 ? -17.516 12.562 6.59 1 93.75 87 ASN A N 1
ATOM 689 C CA . ASN A 1 87 ? -17.969 12.672 5.207 1 93.75 87 ASN A CA 1
ATOM 690 C C . ASN A 1 87 ? -18.016 14.125 4.746 1 93.75 87 ASN A C 1
ATOM 692 O O . ASN A 1 87 ? -18.25 14.398 3.568 1 93.75 87 ASN A O 1
ATOM 696 N N . GLU A 1 88 ? -17.734 15.078 5.648 1 95.25 88 GLU A N 1
ATOM 697 C CA . GLU A 1 88 ? -17.797 16.5 5.312 1 95.25 88 GLU A CA 1
ATOM 698 C C . GLU A 1 88 ? -16.516 16.938 4.602 1 95.25 88 GLU A C 1
ATOM 700 O O . GLU A 1 88 ? -16.5 18 3.961 1 95.25 88 GLU A O 1
ATOM 705 N N . ALA A 1 89 ? -15.453 16.172 4.75 1 97.25 89 ALA A N 1
ATOM 706 C CA . ALA A 1 89 ? -14.164 16.562 4.184 1 97.25 89 ALA A CA 1
ATOM 707 C C . ALA A 1 89 ? -14.109 16.25 2.689 1 97.25 89 ALA A C 1
ATOM 709 O O . ALA A 1 89 ? -15.062 15.711 2.125 1 97.25 89 ALA A O 1
ATOM 710 N N . ASP A 1 90 ? -13.078 16.719 2.07 1 97.88 90 ASP A N 1
ATOM 711 C CA . ASP A 1 90 ? -12.93 16.516 0.633 1 97.88 90 ASP A CA 1
ATOM 712 C C . ASP A 1 90 ? -12.133 15.242 0.343 1 97.88 90 ASP A C 1
ATOM 714 O O . ASP A 1 90 ? -12.336 14.602 -0.688 1 97.88 90 ASP A O 1
ATOM 718 N N . ALA A 1 91 ? -11.266 14.922 1.194 1 98.38 91 ALA A N 1
ATOM 719 C CA . ALA A 1 91 ? -10.375 13.781 1.011 1 98.38 91 ALA A CA 1
ATOM 720 C C . ALA A 1 91 ? -9.852 13.273 2.35 1 98.38 91 ALA A C 1
ATOM 722 O O . ALA A 1 91 ? -10.117 13.867 3.396 1 98.38 91 ALA A O 1
ATOM 723 N N . ILE A 1 92 ? -9.195 12.156 2.305 1 98.38 92 ILE A N 1
ATOM 724 C CA . ILE A 1 92 ? -8.555 11.57 3.48 1 98.38 92 ILE A CA 1
ATOM 725 C C . ILE A 1 92 ? -7.184 11.023 3.105 1 98.38 92 ILE A C 1
ATOM 727 O O . ILE A 1 92 ? -7.027 10.375 2.068 1 98.38 92 ILE A O 1
ATOM 731 N N . LEU A 1 93 ? -6.148 11.406 3.893 1 98.62 93 LEU A N 1
ATOM 732 C CA . LEU A 1 93 ? -4.895 10.664 3.807 1 98.62 93 LEU A CA 1
ATOM 733 C C . LEU A 1 93 ? -5.055 9.266 4.398 1 98.62 93 LEU A C 1
ATOM 735 O O . LEU A 1 93 ? -5.164 9.109 5.617 1 98.62 93 LEU A O 1
ATOM 739 N N . PHE A 1 94 ? -5.129 8.297 3.543 1 98.69 94 PHE A N 1
ATOM 740 C CA . PHE A 1 94 ? -5.23 6.91 3.973 1 98.69 94 PHE A CA 1
ATOM 741 C C . PHE A 1 94 ? -3.857 6.352 4.332 1 98.69 94 PHE A C 1
ATOM 743 O O . PHE A 1 94 ? -3.168 5.785 3.482 1 98.69 94 PHE A O 1
ATOM 750 N N . LEU A 1 95 ? -3.559 6.406 5.66 1 98.25 95 LEU A N 1
ATOM 751 C CA . LEU A 1 95 ? -2.189 6.281 6.145 1 98.25 95 LEU A CA 1
ATOM 752 C C . LEU A 1 95 ? -1.847 4.828 6.445 1 98.25 95 LEU A C 1
ATOM 754 O O . LEU A 1 95 ? -2.672 4.09 6.992 1 98.25 95 LEU A O 1
ATOM 758 N N . SER A 1 96 ? -0.697 4.465 6.102 1 98.5 96 SER A N 1
ATOM 759 C CA . SER A 1 96 ? 0.015 3.332 6.68 1 98.5 96 SER A CA 1
ATOM 760 C C . SER A 1 96 ? 1.335 3.77 7.305 1 98.5 96 SER A C 1
ATOM 762 O O . SER A 1 96 ? 2.146 4.43 6.656 1 98.5 96 SER A O 1
ATOM 764 N N . LEU A 1 97 ? 1.514 3.492 8.578 1 98.56 97 LEU A N 1
ATOM 765 C CA . LEU A 1 97 ? 2.748 3.869 9.258 1 98.56 97 LEU A CA 1
ATOM 766 C C . LEU A 1 97 ? 3.881 2.916 8.898 1 98.56 97 LEU A C 1
ATOM 768 O O . LEU A 1 97 ? 4.266 2.064 9.703 1 98.56 97 LEU A O 1
ATOM 772 N N . ILE A 1 98 ? 4.516 3.166 7.801 1 98.88 98 ILE A N 1
ATOM 773 C CA . ILE A 1 98 ? 5.387 2.182 7.168 1 98.88 98 ILE A CA 1
ATOM 774 C C . ILE A 1 98 ? 6.766 2.219 7.816 1 98.88 98 ILE A C 1
ATOM 776 O O . ILE A 1 98 ? 7.59 1.325 7.594 1 98.88 98 ILE A O 1
ATOM 780 N N . SER A 1 99 ? 7.047 3.25 8.641 1 98.69 99 SER A N 1
ATOM 781 C CA . SER A 1 99 ? 8.297 3.248 9.391 1 98.69 99 SER A CA 1
ATOM 782 C C . SER A 1 99 ? 8.172 2.453 10.688 1 98.69 99 SER A C 1
ATOM 784 O O . SER A 1 99 ? 9.164 2.211 11.375 1 98.69 99 SER A O 1
ATOM 786 N N . GLY A 1 100 ? 6.957 2.07 11.047 1 98.06 100 GLY A N 1
ATOM 787 C CA . GLY A 1 100 ? 6.723 1.297 12.258 1 98.06 100 GLY A CA 1
ATOM 788 C C . GLY A 1 100 ? 6.516 -0.182 11.984 1 98.06 100 GLY A C 1
ATOM 789 O O . GLY A 1 100 ? 6.562 -0.622 10.836 1 98.06 100 GLY A O 1
ATOM 790 N N . ARG A 1 101 ? 6.258 -0.961 13.086 1 98.19 101 ARG A N 1
ATOM 791 C CA . ARG A 1 101 ? 6.062 -2.402 12.969 1 98.19 101 ARG A CA 1
ATOM 792 C C . ARG A 1 101 ? 4.801 -2.848 13.695 1 98.19 101 ARG A C 1
ATOM 794 O O . ARG A 1 101 ? 4.562 -4.043 13.867 1 98.19 101 ARG A O 1
ATOM 801 N N . ASN A 1 102 ? 4.055 -1.853 14.148 1 98.12 102 ASN A N 1
ATOM 802 C CA . ASN A 1 102 ? 2.758 -2.135 14.75 1 98.12 102 ASN A CA 1
ATOM 803 C C . ASN A 1 102 ? 1.693 -2.408 13.695 1 98.12 102 ASN A C 1
ATOM 805 O O . ASN A 1 102 ? 1.323 -1.513 12.93 1 98.12 102 ASN A O 1
ATOM 809 N N . SER A 1 103 ? 1.168 -3.631 13.695 1 98.06 103 SER A N 1
ATOM 810 C CA . SER A 1 103 ? 0.267 -4.055 12.625 1 98.06 103 SER A CA 1
ATOM 811 C C . SER A 1 103 ? -1.033 -3.258 12.648 1 98.06 103 SER A C 1
ATOM 813 O O . SER A 1 103 ? -1.698 -3.111 11.625 1 98.06 103 SER A O 1
ATOM 815 N N . ASP A 1 104 ? -1.401 -2.688 13.852 1 97.88 104 ASP A N 1
ATOM 816 C CA . ASP A 1 104 ? -2.604 -1.861 13.914 1 97.88 104 ASP A CA 1
ATOM 817 C C . ASP A 1 104 ? -2.52 -0.694 12.93 1 97.88 104 ASP A C 1
ATOM 819 O O . ASP A 1 104 ? -3.496 -0.383 12.25 1 97.88 104 ASP A O 1
ATOM 823 N N . TYR A 1 105 ? -1.348 -0.129 12.797 1 98 105 TYR A N 1
ATOM 824 C CA . TYR A 1 105 ? -1.168 1.091 12.016 1 98 105 TYR A CA 1
ATOM 825 C C . TYR A 1 105 ? -0.597 0.778 10.641 1 98 105 TYR A C 1
ATOM 827 O O . TYR A 1 105 ? -0.523 1.656 9.773 1 98 105 TYR A O 1
ATOM 835 N N . LEU A 1 106 ? -0.215 -0.497 10.523 1 98.56 106 LEU A N 1
ATOM 836 C CA . LEU A 1 106 ? 0.221 -0.943 9.203 1 98.56 106 LEU A CA 1
ATOM 837 C C . LEU A 1 106 ? -0.968 -1.389 8.359 1 98.56 106 LEU A C 1
ATOM 839 O O . LEU A 1 106 ? -1.021 -1.114 7.16 1 98.56 106 LEU A O 1
ATOM 843 N N . ILE A 1 107 ? -2.008 -2.023 9.062 1 98.75 107 ILE A N 1
ATOM 844 C CA . ILE A 1 107 ? -3.016 -2.613 8.188 1 98.75 107 ILE A CA 1
ATOM 845 C C . ILE A 1 107 ? -4.344 -2.719 8.93 1 98.75 107 ILE A C 1
ATOM 847 O O . ILE A 1 107 ? -5.414 -2.572 8.328 1 98.75 107 ILE A O 1
ATOM 851 N N . GLU A 1 108 ? -4.359 -2.941 10.258 1 98.44 108 GLU A N 1
ATOM 852 C CA . GLU A 1 108 ? -5.59 -3.244 10.977 1 98.44 108 GLU A CA 1
ATOM 853 C C . GLU A 1 108 ? -6.574 -2.082 10.898 1 98.44 108 GLU A C 1
ATOM 855 O O . GLU A 1 108 ? -7.75 -2.279 10.578 1 98.44 108 GLU A O 1
ATOM 860 N N . HIS A 1 109 ? -6.121 -0.883 11.203 1 98.12 109 HIS A N 1
ATOM 861 C CA . HIS A 1 109 ? -6.996 0.281 11.141 1 98.12 109 HIS A CA 1
ATOM 862 C C . HIS A 1 109 ? -7.504 0.517 9.727 1 98.12 109 HIS A C 1
ATOM 864 O O . HIS A 1 109 ? -8.633 0.976 9.531 1 98.12 109 HIS A O 1
ATOM 870 N N . GLN A 1 110 ? -6.695 0.216 8.727 1 98.75 110 GLN A N 1
ATOM 871 C CA . GLN A 1 110 ? -7.098 0.359 7.328 1 98.75 110 GLN A CA 1
ATOM 872 C C . GLN A 1 110 ? -8.219 -0.613 6.977 1 98.75 110 GLN A C 1
ATOM 874 O O . GLN A 1 110 ? -9.18 -0.245 6.293 1 98.75 110 GLN A O 1
ATOM 879 N N . ILE A 1 111 ? -8.102 -1.809 7.5 1 98.81 111 ILE A N 1
ATOM 880 C CA . ILE A 1 111 ? -9.133 -2.811 7.277 1 98.81 111 ILE A CA 1
ATOM 881 C C . ILE A 1 111 ? -10.438 -2.352 7.922 1 98.81 111 ILE A C 1
ATOM 883 O O . ILE A 1 111 ? -11.516 -2.502 7.336 1 98.81 111 ILE A O 1
ATOM 887 N N . GLN A 1 112 ? -10.328 -1.754 9.055 1 98.44 112 GLN A N 1
ATOM 888 C CA . GLN A 1 112 ? -11.508 -1.253 9.75 1 98.44 112 GLN A CA 1
ATOM 889 C C . GLN A 1 112 ? -12.109 -0.057 9.016 1 98.44 112 GLN A C 1
ATOM 891 O O . GLN A 1 112 ? -13.336 0.098 8.977 1 98.44 112 GLN A O 1
ATOM 896 N N . ALA A 1 113 ? -11.32 0.732 8.43 1 98.44 113 ALA A N 1
ATOM 897 C CA . ALA A 1 113 ? -11.734 2 7.832 1 98.44 113 ALA A CA 1
ATOM 898 C C . ALA A 1 113 ? -12.32 1.784 6.441 1 98.44 113 ALA A C 1
ATOM 900 O O . ALA A 1 113 ? -13.203 2.529 6.016 1 98.44 113 ALA A O 1
ATOM 901 N N . ALA A 1 114 ? -11.859 0.789 5.738 1 98.75 114 ALA A N 1
ATOM 902 C CA . ALA A 1 114 ? -12.109 0.646 4.305 1 98.75 114 ALA A CA 1
ATOM 903 C C . ALA A 1 114 ? -13.609 0.537 4.02 1 98.75 114 ALA A C 1
ATOM 905 O O . ALA A 1 114 ? -14.133 1.248 3.158 1 98.75 114 ALA A O 1
ATOM 906 N N . PRO A 1 115 ? -14.336 -0.305 4.754 1 98.31 115 PRO A N 1
ATOM 907 C CA . PRO A 1 115 ? -15.773 -0.382 4.469 1 98.31 115 PRO A CA 1
ATOM 908 C C . PRO A 1 115 ? -16.5 0.932 4.746 1 98.31 115 PRO A C 1
ATOM 910 O O . PRO A 1 115 ? -17.469 1.266 4.051 1 98.31 115 PRO A O 1
ATOM 913 N N . ILE A 1 116 ? -16.016 1.674 5.738 1 97.81 116 ILE A N 1
ATOM 914 C CA . ILE A 1 116 ? -16.594 2.969 6.059 1 97.81 116 ILE A CA 1
ATOM 915 C C . ILE A 1 116 ? -16.328 3.953 4.922 1 97.81 116 ILE A C 1
ATOM 917 O O . ILE A 1 116 ? -17.25 4.637 4.457 1 97.81 116 ILE A O 1
ATOM 921 N N . LEU A 1 117 ? -15.133 3.955 4.477 1 98.25 117 LEU A N 1
ATOM 922 C CA . LEU A 1 117 ? -14.727 4.883 3.428 1 98.25 117 LEU A CA 1
ATOM 923 C C . LEU A 1 117 ? -15.469 4.602 2.129 1 98.25 117 LEU A C 1
ATOM 925 O O . LEU A 1 117 ? -15.773 5.523 1.369 1 98.25 117 LEU A O 1
ATOM 929 N N . LYS A 1 118 ? -15.742 3.365 1.868 1 97.06 118 LYS A N 1
ATOM 930 C CA . LYS A 1 118 ? -16.469 2.969 0.668 1 97.06 118 LYS A CA 1
ATOM 931 C C . LYS A 1 118 ? -17.844 3.625 0.619 1 97.06 118 LYS A C 1
ATOM 933 O O . LYS A 1 118 ? -18.406 3.838 -0.462 1 97.06 118 LYS A O 1
ATOM 938 N N . GLN A 1 119 ? -18.344 4.008 1.76 1 96.62 119 GLN A N 1
ATOM 939 C CA . GLN A 1 119 ? -19.688 4.574 1.856 1 96.62 119 GLN A CA 1
ATOM 940 C C . GLN A 1 119 ? -19.641 6.102 1.831 1 96.62 119 GLN A C 1
ATOM 942 O O . GLN A 1 119 ? -20.672 6.758 1.893 1 96.62 119 GLN A O 1
ATOM 947 N N . THR A 1 120 ? -18.469 6.691 1.757 1 96.62 120 THR A N 1
ATOM 948 C CA . THR A 1 120 ? -18.312 8.141 1.744 1 96.62 120 THR A CA 1
ATOM 949 C C . THR A 1 120 ? -18 8.641 0.335 1 96.62 120 THR A C 1
ATOM 951 O O . THR A 1 120 ? -17.812 7.84 -0.584 1 96.62 120 THR A O 1
ATOM 954 N N . GLN A 1 121 ? -18.031 9.906 0.177 1 95.5 121 GLN A N 1
ATOM 955 C CA . GLN A 1 121 ? -17.641 10.531 -1.085 1 95.5 121 GLN A CA 1
ATOM 956 C C . GLN A 1 121 ? -16.203 11.055 -1.019 1 95.5 121 GLN A C 1
ATOM 958 O O . GLN A 1 121 ? -15.766 11.789 -1.904 1 95.5 121 GLN A O 1
ATOM 963 N N . LEU A 1 122 ? -15.492 10.672 0.016 1 97.38 122 LEU A N 1
ATOM 964 C CA . LEU A 1 122 ? -14.133 11.156 0.226 1 97.38 122 LEU A CA 1
ATOM 965 C C . LEU A 1 122 ? -13.195 10.625 -0.857 1 97.38 122 LEU A C 1
ATOM 967 O O . LEU A 1 122 ? -13.297 9.461 -1.255 1 97.38 122 LEU A O 1
ATOM 971 N N . GLU A 1 123 ? -12.383 11.539 -1.369 1 98.25 123 GLU A N 1
ATOM 972 C CA . GLU A 1 123 ? -11.227 11.039 -2.109 1 98.25 123 GLU A CA 1
ATOM 973 C C . GLU A 1 123 ? -10.227 10.367 -1.178 1 98.25 123 GLU A C 1
ATOM 975 O O . GLU A 1 123 ? -9.781 10.961 -0.197 1 98.25 123 GLU A O 1
ATOM 980 N N . VAL A 1 124 ? -9.906 9.102 -1.437 1 98.38 124 VAL A N 1
ATOM 981 C CA . VAL A 1 124 ? -8.977 8.352 -0.599 1 98.38 124 VAL A CA 1
ATOM 982 C C . VAL A 1 124 ? -7.578 8.398 -1.204 1 98.38 124 VAL A C 1
ATOM 984 O O . VAL A 1 124 ? -7.375 7.992 -2.35 1 98.38 124 VAL A O 1
ATOM 987 N N . ILE A 1 125 ? -6.578 8.891 -0.473 1 98.75 125 ILE A N 1
ATOM 988 C CA . ILE A 1 125 ? -5.223 9.047 -0.996 1 98.75 125 ILE A CA 1
ATOM 989 C C . ILE A 1 125 ? -4.25 8.219 -0.167 1 98.75 125 ILE A C 1
ATOM 991 O O . ILE A 1 125 ? -3.875 8.609 0.941 1 98.75 125 ILE A O 1
ATOM 995 N N . SER A 1 126 ? -3.863 7.066 -0.685 1 98.88 126 SER A N 1
ATOM 996 C CA . SER A 1 126 ? -2.918 6.199 0.012 1 98.88 126 SER A CA 1
ATOM 997 C C . SER A 1 126 ? -1.62 6.934 0.324 1 98.88 126 SER A C 1
ATOM 999 O O . SER A 1 126 ? -1.032 7.566 -0.555 1 98.88 126 SER A O 1
ATOM 1001 N N . THR A 1 127 ? -1.174 6.836 1.599 1 98.94 127 THR A N 1
ATOM 1002 C CA . THR A 1 127 ? -0.031 7.621 2.051 1 98.94 127 THR A CA 1
ATOM 1003 C C . THR A 1 127 ? 0.881 6.785 2.943 1 98.94 127 THR A C 1
ATOM 1005 O O . THR A 1 127 ? 0.448 6.273 3.979 1 98.94 127 THR A O 1
ATOM 1008 N N . GLY A 1 128 ? 2.146 6.578 2.451 1 98.88 128 GLY A N 1
ATOM 1009 C CA . GLY A 1 128 ? 3.154 6.004 3.328 1 98.88 128 GLY A CA 1
ATOM 1010 C C . GLY A 1 128 ? 3.658 6.98 4.375 1 98.88 128 GLY A C 1
ATOM 1011 O O . GLY A 1 128 ? 4.344 7.953 4.047 1 98.88 128 GLY A O 1
ATOM 1012 N N . TYR A 1 129 ? 3.297 6.754 5.59 1 98.81 129 TYR A N 1
ATOM 1013 C CA . TYR A 1 129 ? 3.623 7.637 6.703 1 98.81 129 TYR A CA 1
ATOM 1014 C C . TYR A 1 129 ? 4.891 7.172 7.414 1 98.81 129 TYR A C 1
ATOM 1016 O O . TYR A 1 129 ? 4.992 6.016 7.82 1 98.81 129 TYR A O 1
ATOM 1024 N N . MET A 1 130 ? 5.891 8.055 7.5 1 98.81 130 MET A N 1
ATOM 1025 C CA . MET A 1 130 ? 7.172 7.758 8.133 1 98.81 130 MET A CA 1
ATOM 1026 C C . MET A 1 130 ? 7.445 8.711 9.289 1 98.81 130 MET A C 1
ATOM 1028 O O . MET A 1 130 ? 7.531 9.922 9.094 1 98.81 130 MET A O 1
ATOM 1032 N N . LEU A 1 131 ? 7.578 8.141 10.461 1 98.5 131 LEU A N 1
ATOM 1033 C CA . LEU A 1 131 ? 7.867 8.914 11.664 1 98.5 131 LEU A CA 1
ATOM 1034 C C . LEU A 1 131 ? 9.375 9.031 11.883 1 98.5 131 LEU A C 1
ATOM 1036 O O . LEU A 1 131 ? 10.062 8.016 12.016 1 98.5 131 LEU A O 1
ATOM 1040 N N . ILE A 1 132 ? 9.844 10.25 11.922 1 98.62 132 ILE A N 1
ATOM 1041 C CA . ILE A 1 132 ? 11.273 10.523 12.031 1 98.62 132 ILE A CA 1
ATOM 1042 C C . ILE A 1 132 ? 11.586 11.047 13.43 1 98.62 132 ILE A C 1
ATOM 1044 O O . ILE A 1 132 ? 10.867 11.891 13.961 1 98.62 132 ILE A O 1
ATOM 1048 N N . GLU A 1 133 ? 12.633 10.531 14.008 1 98 133 GLU A N 1
ATOM 1049 C CA . GLU A 1 133 ? 13.078 10.984 15.32 1 98 133 GLU A CA 1
ATOM 1050 C C . GLU A 1 133 ? 13.305 12.492 15.336 1 98 133 GLU A C 1
ATOM 1052 O O . GLU A 1 133 ? 13.852 13.055 14.391 1 98 133 GLU A O 1
ATOM 1057 N N . SER A 1 134 ? 12.828 13.117 16.422 1 95.88 134 SER A N 1
ATOM 1058 C CA . SER A 1 134 ? 12.844 14.578 16.391 1 95.88 134 SER A CA 1
ATOM 1059 C C . SER A 1 134 ? 13.305 15.156 17.719 1 95.88 134 SER A C 1
ATOM 1061 O O . SER A 1 134 ? 13.117 16.344 18 1 95.88 134 SER A O 1
ATOM 1063 N N . GLY A 1 135 ? 13.812 14.406 18.641 1 94.94 135 GLY A N 1
ATOM 1064 C CA . GLY A 1 135 ? 14.398 14.891 19.875 1 94.94 135 GLY A CA 1
ATOM 1065 C C . GLY A 1 135 ? 13.469 14.773 21.062 1 94.94 135 GLY A C 1
ATOM 1066 O O . GLY A 1 135 ? 13.859 15.055 22.203 1 94.94 135 GLY A O 1
ATOM 1067 N N . LYS A 1 136 ? 12.258 14.344 20.875 1 92.44 136 LYS A N 1
ATOM 1068 C CA . LYS A 1 136 ? 11.305 14.094 21.953 1 92.44 136 LYS A CA 1
ATOM 1069 C C . LYS A 1 136 ? 10.273 13.055 21.547 1 92.44 136 LYS A C 1
ATOM 1071 O O . LYS A 1 136 ? 10.039 12.836 20.359 1 92.44 136 LYS A O 1
ATOM 1076 N N . GLU A 1 137 ? 9.742 12.406 22.547 1 93.25 137 GLU A N 1
ATOM 1077 C CA . GLU A 1 137 ? 8.656 11.477 22.266 1 93.25 137 GLU A CA 1
ATOM 1078 C C . GLU A 1 137 ? 7.398 12.219 21.812 1 93.25 137 GLU A C 1
ATOM 1080 O O . GLU A 1 137 ? 6.941 13.141 22.484 1 93.25 137 GLU A O 1
ATOM 1085 N N . THR A 1 138 ? 6.875 11.836 20.703 1 90.75 138 THR A N 1
ATOM 1086 C CA . THR A 1 138 ? 5.684 12.469 20.141 1 90.75 138 THR A CA 1
ATOM 1087 C C . THR A 1 138 ? 4.441 11.633 20.438 1 90.75 138 THR A C 1
ATOM 1089 O O . THR A 1 138 ? 4.547 10.492 20.891 1 90.75 138 THR A O 1
ATOM 1092 N N . ALA A 1 139 ? 3.24 12.219 20.141 1 87.5 139 ALA A N 1
ATOM 1093 C CA . ALA A 1 139 ? 1.979 11.508 20.344 1 87.5 139 ALA A CA 1
ATOM 1094 C C . ALA A 1 139 ? 1.903 10.266 19.453 1 87.5 139 ALA A C 1
ATOM 1096 O O . ALA A 1 139 ? 1.462 9.203 19.906 1 87.5 139 ALA A O 1
ATOM 1097 N N . VAL A 1 140 ? 2.326 10.352 18.203 1 91.25 140 VAL A N 1
ATOM 1098 C CA . VAL A 1 140 ? 2.297 9.227 17.281 1 91.25 140 VAL A CA 1
ATOM 1099 C C . VAL A 1 140 ? 3.145 8.078 17.828 1 91.25 140 VAL A C 1
ATOM 1101 O O . VAL A 1 140 ? 2.734 6.918 17.781 1 91.25 140 VAL A O 1
ATOM 1104 N N . GLU A 1 141 ? 4.312 8.422 18.328 1 93.31 141 GLU A N 1
ATOM 1105 C CA . GLU A 1 141 ? 5.195 7.426 18.938 1 93.31 141 GLU A CA 1
ATOM 1106 C C . GLU A 1 141 ? 4.5 6.691 20.078 1 93.31 141 GLU A C 1
ATOM 1108 O O . GLU A 1 141 ? 4.496 5.461 20.109 1 93.31 141 GLU A O 1
ATOM 1113 N N . ARG A 1 142 ? 3.889 7.441 20.938 1 92.62 142 ARG A N 1
ATOM 1114 C CA . ARG A 1 142 ? 3.244 6.879 22.109 1 92.62 142 ARG A CA 1
ATOM 1115 C C . ARG A 1 142 ? 2.045 6.02 21.734 1 92.62 142 ARG A C 1
ATOM 1117 O O . ARG A 1 142 ? 1.936 4.871 22.156 1 92.62 142 ARG A O 1
ATOM 1124 N N . VAL A 1 143 ? 1.185 6.473 20.891 1 91.62 143 VAL A N 1
ATOM 1125 C CA . VAL A 1 143 ? -0.092 5.84 20.578 1 91.62 143 VAL A CA 1
ATOM 1126 C C . VAL A 1 143 ? 0.141 4.605 19.719 1 91.62 143 VAL A C 1
ATOM 1128 O O . VAL A 1 143 ? -0.511 3.576 19.891 1 91.62 143 VAL A O 1
ATOM 1131 N N . SER A 1 144 ? 1.11 4.68 18.781 1 94.25 144 SER A N 1
ATOM 1132 C CA . SER A 1 144 ? 1.351 3.59 17.844 1 94.25 144 SER A CA 1
ATOM 1133 C C . SER A 1 144 ? 2.387 2.611 18.391 1 94.25 144 SER A C 1
ATOM 1135 O O . SER A 1 144 ? 2.609 1.547 17.797 1 94.25 144 SER A O 1
ATOM 1137 N N . LYS A 1 145 ? 3.023 3.037 19.516 1 94.88 145 LYS A N 1
ATOM 1138 C CA . LYS A 1 145 ? 4.117 2.236 20.062 1 94.88 145 LYS A CA 1
ATOM 1139 C C . LYS A 1 145 ? 5.18 1.966 19 1 94.88 145 LYS A C 1
ATOM 1141 O O . LYS A 1 145 ? 5.609 0.824 18.828 1 94.88 145 LYS A O 1
ATOM 1146 N N . THR A 1 146 ? 5.539 2.998 18.344 1 95.25 146 THR A N 1
ATOM 1147 C CA . THR A 1 146 ? 6.508 2.945 17.25 1 95.25 146 THR A CA 1
ATOM 1148 C C . THR A 1 146 ? 7.797 3.664 17.641 1 95.25 146 THR A C 1
ATOM 1150 O O . THR A 1 146 ? 7.758 4.746 18.234 1 95.25 146 THR A O 1
ATOM 1153 N N . ILE A 1 147 ? 8.914 3 17.391 1 95.81 147 ILE A N 1
ATOM 1154 C CA . ILE A 1 147 ? 10.195 3.693 17.5 1 95.81 147 ILE A CA 1
ATOM 1155 C C . ILE A 1 147 ? 10.445 4.5 16.219 1 95.81 147 ILE A C 1
ATOM 1157 O O . ILE A 1 147 ? 10.477 3.947 15.125 1 95.81 147 ILE A O 1
ATOM 1161 N N . PRO A 1 148 ? 10.57 5.801 16.359 1 97.94 148 PRO A N 1
ATOM 1162 C CA . PRO A 1 148 ? 10.812 6.609 15.164 1 97.94 148 PRO A CA 1
ATOM 1163 C C . PRO A 1 148 ? 12.078 6.195 14.422 1 97.94 148 PRO A C 1
ATOM 1165 O O . PRO A 1 148 ? 13.008 5.668 15.031 1 97.94 148 PRO A O 1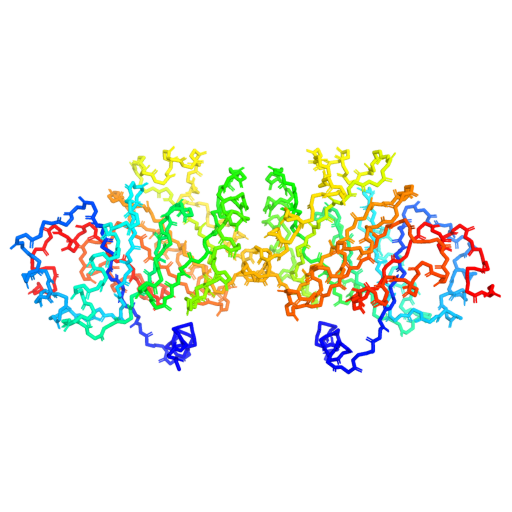
ATOM 1168 N N . LEU A 1 149 ? 12.102 6.414 13.148 1 98.5 149 LEU A N 1
ATOM 1169 C CA . LEU A 1 149 ? 13.32 6.195 12.367 1 98.5 149 LEU A CA 1
ATOM 1170 C C . LEU A 1 149 ? 14.438 7.121 12.828 1 98.5 149 LEU A C 1
ATOM 1172 O O . LEU A 1 149 ? 14.211 8.312 13.055 1 98.5 149 LEU A O 1
ATOM 1176 N N . ASP A 1 150 ? 15.578 6.574 12.953 1 98.12 150 ASP A N 1
ATOM 1177 C CA . ASP A 1 150 ? 16.75 7.371 13.297 1 98.12 150 ASP A CA 1
ATOM 1178 C C . ASP A 1 150 ? 16.984 8.477 12.266 1 98.12 150 ASP A C 1
ATOM 1180 O O . ASP A 1 150 ? 17.062 8.203 11.062 1 98.12 150 ASP A O 1
ATOM 1184 N N . ARG A 1 151 ? 17.094 9.727 12.727 1 97.56 151 ARG A N 1
ATOM 1185 C CA . ARG A 1 151 ? 17.188 10.883 11.844 1 97.56 151 ARG A CA 1
ATOM 1186 C C . ARG A 1 151 ? 18.484 10.875 11.055 1 97.56 151 ARG A C 1
ATOM 1188 O O . ARG A 1 151 ? 18.625 11.586 10.055 1 97.56 151 ARG A O 1
ATOM 1195 N N . TYR A 1 152 ? 19.422 10.008 11.406 1 97.5 152 TYR A N 1
ATOM 1196 C CA . TYR A 1 152 ? 20.703 9.938 10.727 1 97.5 152 TYR A CA 1
ATOM 1197 C C . TYR A 1 152 ? 20.797 8.695 9.844 1 97.5 152 TYR A C 1
ATOM 1199 O O . TYR A 1 152 ? 21.766 8.523 9.102 1 97.5 152 TYR A O 1
ATOM 1207 N N . ASN A 1 153 ? 19.859 7.844 9.883 1 98.5 153 ASN A N 1
ATOM 1208 C CA . ASN A 1 153 ? 19.859 6.664 9.031 1 98.5 153 ASN A CA 1
ATOM 1209 C C . ASN A 1 153 ? 19.172 6.941 7.695 1 98.5 153 ASN A C 1
ATOM 1211 O O . ASN A 1 153 ? 18.062 6.469 7.453 1 98.5 153 ASN A O 1
ATOM 1215 N N . LEU A 1 154 ? 19.875 7.598 6.863 1 98.75 154 LEU A N 1
ATOM 1216 C CA . LEU A 1 154 ? 19.328 8.055 5.586 1 98.75 154 LEU A CA 1
ATOM 1217 C C . LEU A 1 154 ? 19 6.879 4.68 1 98.75 154 LEU A C 1
ATOM 1219 O O . LEU A 1 154 ? 17.984 6.902 3.975 1 98.75 154 LEU A O 1
ATOM 1223 N N . ASP A 1 155 ? 19.812 5.844 4.789 1 98.62 155 ASP A N 1
ATOM 1224 C CA . ASP A 1 155 ? 19.609 4.672 3.945 1 98.62 155 ASP A CA 1
ATOM 1225 C C . ASP A 1 155 ? 18.297 3.977 4.281 1 98.62 155 ASP A C 1
ATOM 1227 O O . ASP A 1 155 ? 17.547 3.584 3.383 1 98.62 155 ASP A O 1
ATOM 1231 N N . LEU A 1 156 ? 18.062 3.834 5.547 1 98.81 156 LEU A N 1
ATOM 1232 C CA . LEU A 1 156 ? 16.828 3.193 5.961 1 98.81 156 LEU A CA 1
ATOM 1233 C C . LEU A 1 156 ? 15.617 4.051 5.59 1 98.81 156 LEU A C 1
ATOM 1235 O O . LEU A 1 156 ? 14.586 3.523 5.176 1 98.81 156 LEU A O 1
ATOM 1239 N N . ALA A 1 157 ? 15.734 5.352 5.727 1 98.94 157 ALA A N 1
ATOM 1240 C CA . ALA A 1 157 ? 14.656 6.25 5.328 1 98.94 157 ALA A CA 1
ATOM 1241 C C . ALA A 1 157 ? 14.344 6.109 3.842 1 98.94 157 ALA A C 1
ATOM 1243 O O . ALA A 1 157 ? 13.18 5.992 3.455 1 98.94 157 ALA A O 1
ATOM 1244 N N . LEU A 1 158 ? 15.391 6.098 3.08 1 98.94 158 LEU A N 1
ATOM 1245 C CA . LEU A 1 158 ? 15.203 5.957 1.64 1 98.94 158 LEU A CA 1
ATOM 1246 C C . LEU A 1 158 ? 14.57 4.613 1.302 1 98.94 158 LEU A C 1
ATOM 1248 O O . LEU A 1 158 ? 13.609 4.551 0.534 1 98.94 158 LEU A O 1
ATOM 1252 N N . ALA A 1 159 ? 15.094 3.543 1.895 1 98.94 159 ALA A N 1
ATOM 1253 C CA . ALA A 1 159 ? 14.555 2.207 1.648 1 98.94 159 ALA A CA 1
ATOM 1254 C C . ALA A 1 159 ? 13.07 2.141 1.998 1 98.94 159 ALA A C 1
ATOM 1256 O O . ALA A 1 159 ? 12.281 1.539 1.267 1 98.94 159 ALA A O 1
ATOM 1257 N N . THR A 1 160 ? 12.711 2.76 3.084 1 98.94 160 THR A N 1
ATOM 1258 C CA . THR A 1 160 ? 11.328 2.758 3.551 1 98.94 160 THR A CA 1
ATOM 1259 C C . THR A 1 160 ? 10.43 3.52 2.58 1 98.94 160 THR A C 1
ATOM 1261 O O . THR A 1 160 ? 9.352 3.035 2.211 1 98.94 160 THR A O 1
ATOM 1264 N N . ALA A 1 161 ? 10.898 4.66 2.123 1 98.94 161 ALA A N 1
ATOM 1265 C CA . ALA A 1 161 ? 10.125 5.461 1.175 1 98.94 161 ALA A CA 1
ATOM 1266 C C . ALA A 1 161 ? 9.953 4.727 -0.15 1 98.94 161 ALA A C 1
ATOM 1268 O O . ALA A 1 161 ? 8.859 4.723 -0.728 1 98.94 161 ALA A O 1
ATOM 1269 N N . LEU A 1 162 ? 11.031 4.117 -0.583 1 98.94 162 LEU A N 1
ATOM 1270 C CA . LEU A 1 162 ? 10.969 3.344 -1.819 1 98.94 162 LEU A CA 1
ATOM 1271 C C . LEU A 1 162 ? 9.969 2.197 -1.696 1 98.94 162 LEU A C 1
ATOM 1273 O O . LEU A 1 162 ? 9.188 1.95 -2.615 1 98.94 162 LEU A O 1
ATOM 1277 N N . ALA A 1 163 ? 10.008 1.535 -0.562 1 98.94 163 ALA A N 1
ATOM 1278 C CA . ALA A 1 163 ? 9.055 0.451 -0.326 1 98.94 163 ALA A CA 1
ATOM 1279 C C . ALA A 1 163 ? 7.617 0.959 -0.392 1 98.94 163 ALA A C 1
ATOM 1281 O O . ALA A 1 163 ? 6.758 0.333 -1.017 1 98.94 163 ALA A O 1
ATOM 1282 N N . GLY A 1 164 ? 7.395 2.062 0.264 1 98.94 164 GLY A N 1
ATOM 1283 C CA . GLY A 1 164 ? 6.066 2.658 0.213 1 98.94 164 GLY A CA 1
ATOM 1284 C C . GLY A 1 164 ? 5.598 2.953 -1.199 1 98.94 164 GLY A C 1
ATOM 1285 O O . GLY A 1 164 ? 4.465 2.631 -1.563 1 98.94 164 GLY A O 1
ATOM 1286 N N . GLU A 1 165 ? 6.465 3.582 -1.957 1 98.94 165 GLU A N 1
ATOM 1287 C CA . GLU A 1 165 ? 6.133 3.883 -3.346 1 98.94 165 GLU A CA 1
ATOM 1288 C C . GLU A 1 165 ? 5.852 2.607 -4.137 1 98.94 165 GLU A C 1
ATOM 1290 O O . GLU A 1 165 ? 4.855 2.523 -4.855 1 98.94 165 GLU A O 1
ATOM 1295 N N . MET A 1 166 ? 6.648 1.604 -3.963 1 98.81 166 MET A N 1
ATOM 1296 C CA . MET A 1 166 ? 6.527 0.36 -4.719 1 98.81 166 MET A CA 1
ATOM 1297 C C . MET A 1 166 ? 5.277 -0.408 -4.301 1 98.81 166 MET A C 1
ATOM 1299 O O . MET A 1 166 ? 4.695 -1.139 -5.102 1 98.81 166 MET A O 1
ATOM 1303 N N . LEU A 1 167 ? 4.844 -0.177 -3.082 1 98.88 167 LEU A N 1
ATOM 1304 C CA . LEU A 1 167 ? 3.639 -0.84 -2.59 1 98.88 167 LEU A CA 1
ATOM 1305 C C . LEU A 1 167 ? 2.385 -0.144 -3.105 1 98.88 167 LEU A C 1
ATOM 1307 O O . LEU A 1 167 ? 1.274 -0.653 -2.939 1 98.88 167 LEU A O 1
ATOM 1311 N N . GLY A 1 168 ? 2.535 1.02 -3.695 1 98.75 168 GLY A N 1
ATOM 1312 C CA . GLY A 1 168 ? 1.406 1.652 -4.359 1 98.75 168 GLY A CA 1
ATOM 1313 C C . GLY A 1 168 ? 0.946 2.924 -3.672 1 98.75 168 GLY A C 1
ATOM 1314 O O . GLY A 1 168 ? -0.049 3.529 -4.078 1 98.75 168 GLY A O 1
ATOM 1315 N N . ASN A 1 169 ? 1.677 3.346 -2.594 1 98.88 169 ASN A N 1
ATOM 1316 C CA . ASN A 1 169 ? 1.318 4.621 -1.983 1 98.88 169 ASN A CA 1
ATOM 1317 C C . ASN A 1 169 ? 1.407 5.766 -2.988 1 98.88 169 ASN A C 1
ATOM 1319 O O . ASN A 1 169 ? 2.326 5.809 -3.807 1 98.88 169 ASN A O 1
ATOM 1323 N N . LYS A 1 170 ? 0.473 6.672 -2.861 1 98.81 170 LYS A N 1
ATOM 1324 C CA . LYS A 1 170 ? 0.41 7.816 -3.762 1 98.81 170 LYS A CA 1
ATOM 1325 C C . LYS A 1 170 ? 1.232 8.984 -3.223 1 98.81 170 LYS A C 1
ATOM 1327 O O . LYS A 1 170 ? 1.661 9.852 -3.986 1 98.81 170 LYS A O 1
ATOM 1332 N N . LEU A 1 171 ? 1.432 9.023 -1.888 1 98.94 171 LEU A N 1
ATOM 1333 C CA . LEU A 1 171 ? 2.227 10.031 -1.198 1 98.94 171 LEU A CA 1
ATOM 1334 C C . LEU A 1 171 ? 3.17 9.391 -0.19 1 98.94 171 LEU A C 1
ATOM 1336 O O . LEU A 1 171 ? 2.85 8.344 0.39 1 98.94 171 LEU A O 1
ATOM 1340 N N . ILE A 1 172 ? 4.332 9.984 -0.023 1 98.94 172 ILE A N 1
ATOM 1341 C CA . ILE A 1 172 ? 5.172 9.711 1.139 1 98.94 172 ILE A CA 1
ATOM 1342 C C . ILE A 1 172 ? 5.168 10.914 2.076 1 98.94 172 ILE A C 1
ATOM 1344 O O . ILE A 1 172 ? 5.258 12.062 1.624 1 98.94 172 ILE A O 1
ATOM 1348 N N . TYR A 1 173 ? 4.965 10.703 3.326 1 98.94 173 TYR A N 1
ATOM 1349 C CA . TYR A 1 173 ? 4.914 11.75 4.344 1 98.94 173 TYR A CA 1
ATOM 1350 C C . TYR A 1 173 ? 6.023 11.562 5.371 1 98.94 173 TYR A C 1
ATOM 1352 O O . TYR A 1 173 ? 5.949 10.664 6.219 1 98.94 173 TYR A O 1
ATOM 1360 N N . LEU A 1 174 ? 7.086 12.336 5.266 1 98.88 174 LEU A N 1
ATOM 1361 C CA . LEU A 1 174 ? 8.094 12.406 6.316 1 98.88 174 LEU A CA 1
ATOM 1362 C C . LEU A 1 174 ? 7.629 13.305 7.461 1 98.88 174 LEU A C 1
ATOM 1364 O O . LEU A 1 174 ? 7.465 14.516 7.281 1 98.88 174 LEU A O 1
ATOM 1368 N N . GLU A 1 175 ? 7.465 12.719 8.625 1 97.88 175 GLU A N 1
ATOM 1369 C CA . GLU A 1 175 ? 6.855 13.43 9.742 1 97.88 175 GLU A CA 1
ATOM 1370 C C . GLU A 1 175 ? 7.746 13.367 10.984 1 97.88 175 GLU A C 1
ATOM 1372 O O . GLU A 1 175 ? 8.055 12.281 11.484 1 97.88 175 GLU A O 1
ATOM 1377 N N . ALA A 1 176 ? 8.117 14.531 11.5 1 97.31 176 ALA A N 1
ATOM 1378 C CA . ALA A 1 176 ? 8.906 14.57 12.727 1 97.31 176 ALA A CA 1
ATOM 1379 C C . ALA A 1 176 ? 8.008 14.516 13.961 1 97.31 176 ALA A C 1
ATOM 1381 O O . ALA A 1 176 ? 8.477 14.242 15.07 1 97.31 176 ALA A O 1
ATOM 1382 N N . GLY A 1 177 ? 6.754 14.711 13.781 1 92.88 177 GLY A N 1
ATOM 1383 C CA . GLY A 1 177 ? 5.797 14.641 14.875 1 92.88 177 GLY A CA 1
ATOM 1384 C C . GLY A 1 177 ? 5.402 16 15.406 1 92.88 177 GLY A C 1
ATOM 1385 O O . GLY A 1 177 ? 6.164 16.969 15.297 1 92.88 177 GLY A O 1
ATOM 1386 N N . SER A 1 178 ? 4.254 16.062 16 1 87.12 178 SER A N 1
ATOM 1387 C CA . SER A 1 178 ? 3.775 17.297 16.625 1 87.12 178 SER A CA 1
ATOM 1388 C C . SER A 1 178 ? 4.668 17.703 17.797 1 87.12 178 SER A C 1
ATOM 1390 O O . SER A 1 178 ? 5.012 16.875 18.641 1 87.12 178 SER A O 1
ATOM 1392 N N . GLY A 1 179 ? 5.016 18.953 17.812 1 85.81 179 GLY A N 1
ATOM 1393 C CA . GLY A 1 179 ? 5.828 19.469 18.906 1 85.81 179 GLY A CA 1
ATOM 1394 C C . GLY A 1 179 ? 7.289 19.062 18.797 1 85.81 179 GLY A C 1
ATOM 1395 O O . GLY A 1 179 ? 8.062 19.281 19.734 1 85.81 179 GLY A O 1
ATOM 1396 N N . ALA A 1 180 ? 7.695 18.5 17.688 1 92.56 180 ALA A N 1
ATOM 1397 C CA . ALA A 1 180 ? 9.062 18.031 17.469 1 92.56 180 ALA A CA 1
ATOM 1398 C C . ALA A 1 180 ? 10.07 19.125 17.797 1 92.56 180 ALA A C 1
ATOM 1400 O O . ALA A 1 180 ? 9.836 20.312 17.516 1 92.56 180 ALA A O 1
ATOM 1401 N N . LYS A 1 181 ? 11.211 18.766 18.375 1 94.19 181 LYS A N 1
ATOM 1402 C CA . LYS A 1 181 ? 12.297 19.703 18.656 1 94.19 181 LYS A CA 1
ATOM 1403 C C . LYS A 1 181 ? 13.102 20.016 17.391 1 94.19 181 LYS A C 1
ATOM 1405 O O . LYS A 1 181 ? 13.633 21.109 17.25 1 94.19 181 LYS A O 1
ATOM 1410 N N . GLN A 1 182 ? 13.203 18.984 16.625 1 96 182 GLN A N 1
ATOM 1411 C CA . GLN A 1 182 ? 13.93 19.109 15.367 1 96 182 GLN A CA 1
ATOM 1412 C C . GLN A 1 182 ? 13.07 18.672 14.188 1 96 182 GLN A C 1
ATOM 1414 O O . GLN A 1 182 ? 12.359 17.656 14.273 1 96 182 GLN A O 1
ATOM 1419 N N . ALA A 1 183 ? 13.141 19.484 13.125 1 97.56 183 ALA A N 1
ATOM 1420 C CA . ALA A 1 183 ? 12.453 19.109 11.891 1 97.56 183 ALA A CA 1
ATOM 1421 C C . ALA A 1 183 ? 13.141 17.922 11.211 1 97.56 183 ALA A C 1
ATOM 1423 O O . ALA A 1 183 ? 14.25 17.547 11.594 1 97.56 183 ALA A O 1
ATOM 1424 N N . VAL A 1 184 ? 12.484 17.297 10.211 1 98.62 184 VAL A N 1
ATOM 1425 C CA . VAL A 1 184 ? 13.102 16.266 9.398 1 98.62 184 VAL A CA 1
ATOM 1426 C C . VAL A 1 184 ? 14.398 16.781 8.781 1 98.62 184 VAL A C 1
ATOM 1428 O O . VAL A 1 184 ? 14.445 17.906 8.289 1 98.62 184 VAL A O 1
ATOM 1431 N N . PRO A 1 185 ? 15.438 15.992 8.859 1 98.44 185 PRO A N 1
ATOM 1432 C CA . PRO A 1 185 ? 16.719 16.469 8.32 1 98.44 185 PRO A CA 1
ATOM 1433 C C . PRO A 1 185 ? 16.641 16.797 6.832 1 98.44 185 PRO A C 1
ATOM 1435 O O . PRO A 1 185 ? 16.047 16.047 6.055 1 98.44 185 PRO A O 1
ATOM 1438 N N . LYS A 1 186 ? 17.328 17.938 6.543 1 98.5 186 LYS A N 1
ATOM 1439 C CA . LYS A 1 186 ? 17.375 18.406 5.156 1 98.5 186 LYS A CA 1
ATOM 1440 C C . LYS A 1 186 ? 17.906 17.312 4.238 1 98.5 186 LYS A C 1
ATOM 1442 O O . LYS A 1 186 ? 17.359 17.062 3.16 1 98.5 186 LYS A O 1
ATOM 1447 N N . GLN A 1 187 ? 18.953 16.641 4.645 1 98.75 187 GLN A N 1
ATOM 1448 C CA . GLN A 1 187 ? 19.609 15.617 3.826 1 98.75 187 GLN A CA 1
ATOM 1449 C C . GLN A 1 187 ? 18.656 14.453 3.561 1 98.75 187 GLN A C 1
ATOM 1451 O O . GLN A 1 187 ? 18.688 13.859 2.48 1 98.75 187 GLN A O 1
ATOM 1456 N N . MET A 1 188 ? 17.859 14.102 4.531 1 98.88 188 MET A N 1
ATOM 1457 C CA . MET A 1 188 ? 16.875 13.031 4.367 1 98.88 188 MET A CA 1
ATOM 1458 C C . MET A 1 188 ? 15.812 13.414 3.35 1 98.88 188 MET A C 1
ATOM 1460 O O . MET A 1 188 ? 15.469 12.617 2.469 1 98.88 188 MET A O 1
ATOM 1464 N N . ILE A 1 189 ? 15.289 14.633 3.461 1 98.94 189 ILE A N 1
ATOM 1465 C CA . ILE A 1 189 ? 14.297 15.125 2.516 1 98.94 189 ILE A CA 1
ATOM 1466 C C . ILE A 1 189 ? 14.867 15.086 1.1 1 98.94 189 ILE A C 1
ATOM 1468 O O . ILE A 1 189 ? 14.227 14.578 0.179 1 98.94 189 ILE A O 1
ATOM 1472 N N . GLU A 1 190 ? 16.078 15.594 0.961 1 98.88 190 GLU A N 1
ATOM 1473 C CA . GLU A 1 190 ? 16.734 15.648 -0.341 1 98.88 190 GLU A CA 1
ATOM 1474 C C . GLU A 1 190 ? 16.891 14.258 -0.947 1 98.88 190 GLU A C 1
ATOM 1476 O O . GLU A 1 190 ? 16.531 14.039 -2.107 1 98.88 190 GLU A O 1
ATOM 1481 N N . LEU A 1 191 ? 17.406 13.375 -0.139 1 98.88 191 LEU A N 1
ATOM 1482 C CA . LEU A 1 191 ? 17.672 12.016 -0.615 1 98.88 191 LEU A CA 1
ATOM 1483 C C . LEU A 1 191 ? 16.375 11.328 -1.051 1 98.88 191 LEU A C 1
ATOM 1485 O O . LEU A 1 191 ? 16.312 10.75 -2.137 1 98.88 191 LEU A O 1
ATOM 1489 N N . VAL A 1 192 ? 15.352 11.383 -0.264 1 98.94 192 VAL A N 1
ATOM 1490 C CA . VAL A 1 192 ? 14.086 10.727 -0.571 1 98.94 192 VAL A CA 1
ATOM 1491 C C . VAL A 1 192 ? 13.445 11.375 -1.797 1 98.94 192 VAL A C 1
ATOM 1493 O O . VAL A 1 192 ? 13.031 10.688 -2.73 1 98.94 192 VAL A O 1
ATOM 1496 N N . ALA A 1 193 ? 13.43 12.703 -1.82 1 98.88 193 ALA A N 1
ATOM 1497 C CA . ALA A 1 193 ? 12.805 13.438 -2.918 1 98.88 193 ALA A CA 1
ATOM 1498 C C . ALA A 1 193 ? 13.453 13.086 -4.254 1 98.88 193 ALA A C 1
ATOM 1500 O O . ALA A 1 193 ? 12.766 12.969 -5.273 1 98.88 193 ALA A O 1
ATOM 1501 N N . GLN A 1 194 ? 14.695 12.883 -4.273 1 98.62 194 GLN A N 1
ATOM 1502 C CA . GLN A 1 194 ? 15.445 12.625 -5.5 1 98.62 194 GLN A CA 1
ATOM 1503 C C . GLN A 1 194 ? 15.242 11.195 -5.98 1 98.62 194 GLN A C 1
ATOM 1505 O O . GLN A 1 194 ? 15.562 10.867 -7.125 1 98.62 194 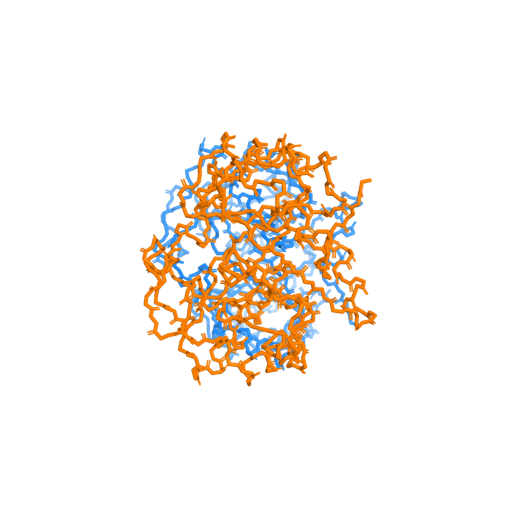GLN A O 1
ATOM 1510 N N . ASN A 1 195 ? 14.68 10.359 -5.109 1 98.75 195 ASN A N 1
ATOM 1511 C CA . ASN A 1 195 ? 14.688 8.945 -5.461 1 98.75 195 ASN A CA 1
ATOM 1512 C C . ASN A 1 195 ? 13.281 8.383 -5.578 1 98.75 195 ASN A C 1
ATOM 1514 O O . ASN A 1 195 ? 13.094 7.223 -5.953 1 98.75 195 ASN A O 1
ATOM 1518 N N . ILE A 1 196 ? 12.289 9.156 -5.23 1 98.62 196 ILE A N 1
ATOM 1519 C CA . ILE A 1 196 ? 10.922 8.703 -5.457 1 98.62 196 ILE A CA 1
ATOM 1520 C C . ILE A 1 196 ? 10.258 9.602 -6.5 1 98.62 196 ILE A C 1
ATOM 1522 O O . ILE A 1 196 ? 10.641 10.766 -6.668 1 98.62 196 ILE A O 1
ATOM 1526 N N . LYS A 1 197 ? 9.266 9.086 -7.141 1 98.25 197 LYS A N 1
ATOM 1527 C CA . LYS A 1 197 ? 8.57 9.836 -8.188 1 98.25 197 LYS A CA 1
ATOM 1528 C C . LYS A 1 197 ? 7.297 10.484 -7.645 1 98.25 197 LYS A C 1
ATOM 1530 O O . LYS A 1 197 ? 6.828 11.492 -8.18 1 98.25 197 LYS A O 1
ATOM 1535 N N . ILE A 1 198 ? 6.719 9.93 -6.602 1 98.81 198 ILE A N 1
ATOM 1536 C CA . ILE A 1 198 ? 5.453 10.414 -6.07 1 98.81 198 ILE A CA 1
ATOM 1537 C C . ILE A 1 198 ? 5.703 11.617 -5.156 1 98.81 198 ILE A C 1
ATOM 1539 O O . ILE A 1 198 ? 6.824 11.828 -4.691 1 98.81 198 ILE A O 1
ATOM 1543 N N . PRO A 1 199 ? 4.695 12.484 -4.906 1 98.94 199 PRO A N 1
ATOM 1544 C CA . PRO A 1 199 ? 4.887 13.695 -4.102 1 98.94 199 PRO A CA 1
ATOM 1545 C C . PRO A 1 199 ? 5.336 13.383 -2.674 1 98.94 199 PRO A C 1
ATOM 1547 O O . PRO A 1 199 ? 4.914 12.383 -2.094 1 98.94 199 PRO A O 1
ATOM 1550 N N . LEU A 1 200 ? 6.168 14.25 -2.176 1 98.94 200 LEU A N 1
ATOM 1551 C CA . LEU A 1 200 ? 6.727 14.141 -0.833 1 98.94 200 LEU A CA 1
ATOM 1552 C C . LEU A 1 200 ? 6.152 15.211 0.086 1 98.94 200 LEU A C 1
ATOM 1554 O O . LEU A 1 200 ? 6.27 16.406 -0.198 1 98.94 200 LEU A O 1
ATOM 1558 N N . ILE A 1 201 ? 5.484 14.781 1.186 1 98.94 201 ILE A N 1
ATOM 1559 C CA . ILE A 1 201 ? 4.996 15.656 2.248 1 98.94 201 ILE A CA 1
ATOM 1560 C C . ILE A 1 201 ? 6 15.672 3.4 1 98.94 201 ILE A C 1
ATOM 1562 O O . ILE A 1 201 ? 6.555 14.633 3.768 1 98.94 201 ILE A O 1
ATOM 1566 N N . VAL A 1 202 ? 6.242 16.844 3.914 1 98.88 202 VAL A N 1
ATOM 1567 C CA . VAL A 1 202 ? 7.133 16.953 5.062 1 98.88 202 VAL A CA 1
ATOM 1568 C C . VAL A 1 202 ? 6.457 17.781 6.16 1 98.88 202 VAL A C 1
ATOM 1570 O O . VAL A 1 202 ? 5.863 18.828 5.887 1 98.88 202 VAL A O 1
ATOM 1573 N N . GLY A 1 203 ? 6.488 17.281 7.379 1 98 203 GLY A N 1
ATOM 1574 C CA . GLY A 1 203 ? 5.918 18 8.508 1 98 203 GLY A CA 1
ATOM 1575 C C . GLY A 1 203 ? 6.652 17.734 9.812 1 98 203 GLY A C 1
ATOM 1576 O O . GLY A 1 203 ? 7.535 16.891 9.867 1 98 203 GLY A O 1
ATOM 1577 N N . GLY A 1 204 ? 6.293 18.531 10.797 1 95.88 204 GLY A N 1
ATOM 1578 C CA . GLY A 1 204 ? 6.867 18.391 12.125 1 95.88 204 GLY A CA 1
ATOM 1579 C C . GLY A 1 204 ? 8.094 19.266 12.336 1 95.88 204 GLY A C 1
ATOM 1580 O O . GLY A 1 204 ? 9.047 19.203 11.555 1 95.88 204 GLY A O 1
ATOM 1581 N N . GLY A 1 205 ? 8.086 20.047 13.352 1 94.38 205 GLY A N 1
ATOM 1582 C CA . GLY A 1 205 ? 9.258 20.812 13.766 1 94.38 205 GLY A CA 1
ATOM 1583 C C . GLY A 1 205 ? 9.5 22.047 12.906 1 94.38 205 GLY A C 1
ATOM 1584 O O . GLY A 1 205 ? 10.555 22.672 13.016 1 94.38 205 GLY A O 1
ATOM 1585 N N . ILE A 1 206 ? 8.633 22.391 12.047 1 95.81 206 ILE A N 1
ATOM 1586 C CA . ILE A 1 206 ? 8.758 23.578 11.203 1 95.81 206 ILE A CA 1
ATOM 1587 C C . ILE A 1 206 ? 8.047 24.75 11.859 1 95.81 206 ILE A C 1
ATOM 1589 O O . ILE A 1 206 ? 6.816 24.781 11.93 1 95.81 206 ILE A O 1
ATOM 1593 N N . VAL A 1 207 ? 8.82 25.844 12.234 1 92.88 207 VAL A N 1
ATOM 1594 C CA . VAL A 1 207 ? 8.25 26.812 13.164 1 92.88 207 VAL A CA 1
ATOM 1595 C C . VAL A 1 207 ? 8.25 28.203 12.539 1 92.88 207 VAL A C 1
ATOM 1597 O O . VAL A 1 207 ? 7.777 29.156 13.148 1 92.88 207 VAL A O 1
ATOM 1600 N N . ASP A 1 208 ? 8.867 28.344 11.352 1 92.81 208 ASP A N 1
ATOM 1601 C CA . ASP A 1 208 ? 8.891 29.641 10.703 1 92.81 208 ASP A CA 1
ATOM 1602 C C . ASP A 1 208 ? 9.008 29.5 9.188 1 92.81 208 ASP A C 1
ATOM 1604 O O . ASP A 1 208 ? 9.078 28.391 8.664 1 92.81 208 ASP A O 1
ATOM 1608 N N . LEU A 1 209 ? 8.992 30.609 8.531 1 94.69 209 LEU A N 1
ATOM 1609 C CA . LEU A 1 209 ? 9.031 30.641 7.07 1 94.69 209 LEU A CA 1
ATOM 1610 C C . LEU A 1 209 ? 10.344 30.078 6.547 1 94.69 209 LEU A C 1
ATOM 1612 O O . LEU A 1 209 ? 10.375 29.453 5.484 1 94.69 209 LEU A O 1
ATOM 1616 N N . HIS A 1 210 ? 11.406 30.328 7.305 1 95.94 210 HIS A N 1
ATOM 1617 C CA . HIS A 1 210 ? 12.703 29.797 6.906 1 95.94 210 HIS A CA 1
ATOM 1618 C C . HIS A 1 210 ? 12.68 28.266 6.855 1 95.94 210 HIS A C 1
ATOM 1620 O O . HIS A 1 210 ? 13.211 27.656 5.922 1 95.94 210 HIS A O 1
ATOM 1626 N N . GLY A 1 211 ? 12.07 27.688 7.871 1 96.75 211 GLY A N 1
ATOM 1627 C CA . GLY A 1 211 ? 11.93 26.234 7.895 1 96.75 211 GLY A CA 1
ATOM 1628 C C . GLY A 1 211 ? 11.133 25.703 6.723 1 96.75 211 GLY A C 1
ATOM 1629 O O . GLY A 1 211 ? 11.477 24.672 6.148 1 96.75 211 GLY A O 1
ATOM 1630 N N . ILE A 1 212 ? 10.055 26.391 6.363 1 97.94 212 ILE A N 1
ATOM 1631 C CA . ILE A 1 212 ? 9.227 26 5.223 1 97.94 212 ILE A CA 1
ATOM 1632 C C . ILE A 1 212 ? 10.07 26.031 3.949 1 97.94 212 ILE A C 1
ATOM 1634 O O . ILE A 1 212 ? 10.086 25.062 3.189 1 97.94 212 ILE A O 1
ATOM 1638 N N . LYS A 1 213 ? 10.805 27.125 3.787 1 98 213 LYS A N 1
ATOM 1639 C CA . LYS A 1 213 ? 11.633 27.297 2.598 1 98 213 LYS A CA 1
ATOM 1640 C C . LYS A 1 213 ? 12.711 26.219 2.521 1 98 213 LYS A C 1
ATOM 1642 O O . LYS A 1 213 ? 13 25.688 1.443 1 98 213 LYS A O 1
ATOM 1647 N N . LYS A 1 214 ? 13.297 25.953 3.641 1 98.38 214 LYS A N 1
ATOM 1648 C CA . LYS A 1 214 ? 14.328 24.922 3.697 1 98.38 214 LYS A CA 1
ATOM 1649 C C . LYS A 1 214 ? 13.781 23.562 3.25 1 98.38 214 LYS A C 1
ATOM 1651 O O . LYS A 1 214 ? 14.445 22.844 2.512 1 98.38 214 LYS A O 1
ATOM 1656 N N . ALA A 1 215 ? 12.617 23.203 3.701 1 98.75 215 ALA A N 1
ATOM 1657 C CA . ALA A 1 215 ? 11.992 21.938 3.314 1 98.75 215 ALA A CA 1
ATOM 1658 C C . ALA A 1 215 ? 11.68 21.922 1.819 1 98.75 215 ALA A C 1
ATOM 1660 O O . ALA A 1 215 ? 11.93 20.922 1.144 1 98.75 215 ALA A O 1
ATOM 1661 N N . TYR A 1 216 ? 11.164 23.078 1.29 1 98.81 216 TYR A N 1
ATOM 1662 C CA . TYR A 1 216 ? 10.898 23.188 -0.14 1 98.81 216 TYR A CA 1
ATOM 1663 C C . TYR A 1 216 ? 12.18 23 -0.946 1 98.81 216 TYR A C 1
ATOM 1665 O O . TYR A 1 216 ? 12.203 22.219 -1.898 1 98.81 216 TYR A O 1
ATOM 1673 N N . ASP A 1 217 ? 13.18 23.672 -0.515 1 98.69 217 ASP A N 1
ATOM 1674 C CA . ASP A 1 217 ? 14.453 23.641 -1.23 1 98.69 217 ASP A CA 1
ATOM 1675 C C . ASP A 1 217 ? 15.047 22.234 -1.225 1 98.69 217 ASP A C 1
ATOM 1677 O O . ASP A 1 217 ? 15.734 21.844 -2.168 1 98.69 217 ASP A O 1
ATOM 1681 N N . ALA A 1 218 ? 14.727 21.516 -0.171 1 98.81 218 ALA A N 1
ATOM 1682 C CA . ALA A 1 218 ? 15.25 20.156 -0.041 1 98.81 218 ALA A CA 1
ATOM 1683 C C . ALA A 1 218 ? 14.445 19.172 -0.898 1 98.81 218 ALA A C 1
ATOM 1685 O O . ALA A 1 218 ? 14.859 18.031 -1.103 1 98.81 218 ALA A O 1
ATOM 1686 N N . GLY A 1 219 ? 13.297 19.547 -1.378 1 98.81 219 GLY A N 1
ATOM 1687 C CA . GLY A 1 219 ? 12.586 18.688 -2.326 1 98.81 219 GLY A CA 1
ATOM 1688 C C . GLY A 1 219 ? 11.172 18.375 -1.896 1 98.81 219 GLY A C 1
ATOM 1689 O O . GLY A 1 219 ? 10.453 17.641 -2.592 1 98.81 219 GLY A O 1
ATOM 1690 N N . ALA A 1 220 ? 10.703 18.922 -0.765 1 98.94 220 ALA A N 1
ATOM 1691 C CA . ALA A 1 220 ? 9.32 18.703 -0.348 1 98.94 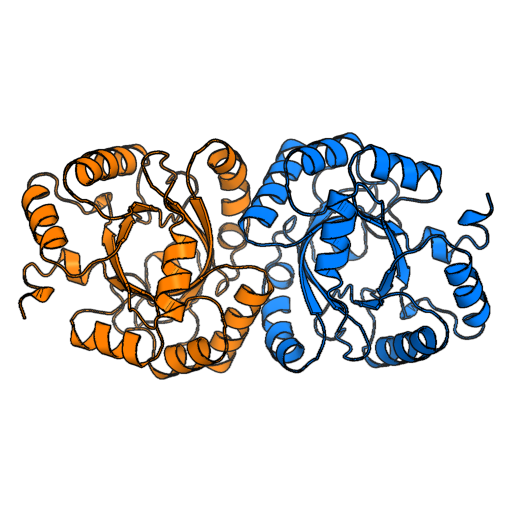220 ALA A CA 1
ATOM 1692 C C . ALA A 1 220 ? 8.344 19.328 -1.353 1 98.94 220 ALA A C 1
ATOM 1694 O O . ALA A 1 220 ? 8.547 20.453 -1.816 1 98.94 220 ALA A O 1
ATOM 1695 N N . ASP A 1 221 ? 7.328 18.609 -1.721 1 98.94 221 ASP A N 1
ATOM 1696 C CA . ASP A 1 221 ? 6.281 19.125 -2.6 1 98.94 221 ASP A CA 1
ATOM 1697 C C . ASP A 1 221 ? 5.18 19.812 -1.798 1 98.94 221 ASP A C 1
ATOM 1699 O O . ASP A 1 221 ? 4.543 20.75 -2.283 1 98.94 221 ASP A O 1
ATOM 1703 N N . LEU A 1 222 ? 4.898 19.359 -0.597 1 98.94 222 LEU A N 1
ATOM 1704 C CA . LEU A 1 222 ? 3.895 19.875 0.327 1 98.94 222 LEU A CA 1
ATOM 1705 C C . LEU A 1 222 ? 4.434 19.906 1.753 1 98.94 222 LEU A C 1
ATOM 1707 O O . LEU A 1 222 ? 4.953 18.906 2.246 1 98.94 222 LEU A O 1
ATOM 1711 N N . VAL A 1 223 ? 4.395 21.016 2.348 1 98.81 223 VAL A N 1
ATOM 1712 C CA . VAL A 1 223 ? 4.824 21.188 3.732 1 98.81 223 VAL A CA 1
ATOM 1713 C C . VAL A 1 223 ? 3.604 21.328 4.637 1 98.81 223 VAL A C 1
ATOM 1715 O O . VAL A 1 223 ? 2.633 22 4.281 1 98.81 223 VAL A O 1
ATOM 1718 N N . VAL A 1 224 ? 3.656 20.703 5.77 1 98.38 224 VAL A N 1
ATOM 1719 C CA . VAL A 1 224 ? 2.561 20.75 6.734 1 98.38 224 VAL A CA 1
ATOM 1720 C C . VAL A 1 224 ? 3.031 21.453 8.008 1 98.38 224 VAL A C 1
ATOM 1722 O O . VAL A 1 224 ? 4.051 21.078 8.586 1 98.38 224 VAL A O 1
ATOM 1725 N N . ILE A 1 225 ? 2.311 22.453 8.383 1 96.44 225 ILE A N 1
ATOM 1726 C CA . ILE A 1 225 ? 2.568 23.109 9.656 1 96.44 225 ILE A CA 1
ATOM 1727 C C . ILE A 1 225 ? 1.324 23.031 10.539 1 96.44 225 ILE A C 1
ATOM 1729 O O . ILE A 1 225 ? 0.198 23.078 10.039 1 96.44 225 ILE A O 1
ATOM 1733 N N . GLY A 1 226 ? 1.466 22.812 11.875 1 93.12 226 GLY A N 1
ATOM 1734 C CA . GLY A 1 226 ? 0.355 22.688 12.812 1 93.12 226 GLY A CA 1
ATOM 1735 C C . GLY A 1 226 ? 0.544 23.516 14.07 1 93.12 226 GLY A C 1
ATOM 1736 O O . GLY A 1 226 ? 0.124 24.672 14.133 1 93.12 226 GLY A O 1
ATOM 1737 N N . THR A 1 227 ? 1.399 23.062 14.969 1 83.88 227 THR A N 1
ATOM 1738 C CA . THR A 1 227 ? 1.581 23.641 16.297 1 83.88 227 THR A CA 1
ATOM 1739 C C . THR A 1 227 ? 2.09 25.078 16.203 1 83.88 227 THR A C 1
ATOM 1741 O O . THR A 1 227 ? 1.595 25.953 16.906 1 83.88 227 THR A O 1
ATOM 1744 N N . ALA A 1 228 ? 2.984 25.312 15.328 1 85.62 228 ALA A N 1
ATOM 1745 C CA . ALA A 1 228 ? 3.547 26.656 15.195 1 85.62 228 ALA A CA 1
ATOM 1746 C C . ALA A 1 228 ? 2.498 27.641 14.688 1 85.62 228 ALA A C 1
ATOM 1748 O O . ALA A 1 228 ? 2.424 28.781 15.156 1 85.62 228 ALA A O 1
ATOM 1749 N N . PHE A 1 229 ? 1.734 27.219 13.766 1 87.5 229 PHE A N 1
ATOM 1750 C CA . PHE A 1 229 ? 0.665 28.047 13.219 1 87.5 229 PHE A CA 1
ATOM 1751 C C . PHE A 1 229 ? -0.4 28.312 14.273 1 87.5 229 PHE A C 1
ATOM 1753 O O . PHE A 1 229 ? -0.871 29.453 14.406 1 87.5 229 PHE A O 1
ATOM 1760 N N . GLU A 1 230 ? -0.701 27.281 15.07 1 83.31 230 GLU A N 1
ATOM 1761 C CA . GLU A 1 230 ? -1.702 27.406 16.125 1 83.31 230 GLU A CA 1
ATOM 1762 C C . GLU A 1 230 ? -1.233 28.359 17.219 1 83.31 230 GLU A C 1
ATOM 1764 O O . GLU A 1 230 ? -2.023 29.156 17.75 1 83.31 230 GLU A O 1
ATOM 1769 N N . ASN A 1 23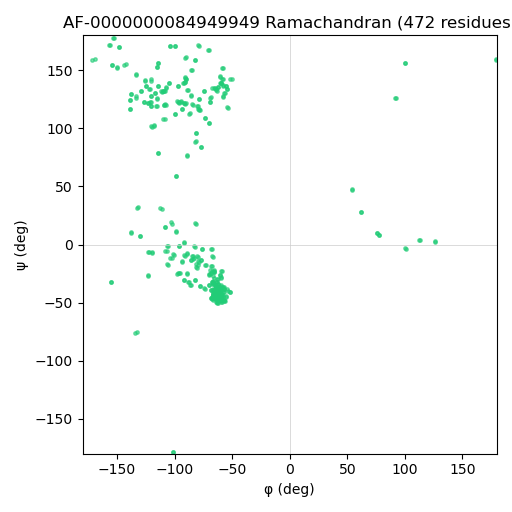1 ? 0.059 28.391 17.453 1 82.06 231 ASN A N 1
ATOM 1770 C CA . ASN A 1 231 ? 0.586 29.109 18.609 1 82.06 231 ASN A CA 1
ATOM 1771 C C . ASN A 1 231 ? 1.031 30.516 18.234 1 82.06 231 ASN A C 1
ATOM 1773 O O . ASN A 1 231 ? 1.162 31.375 19.094 1 82.06 231 ASN A O 1
ATOM 1777 N N . ASP A 1 232 ? 1.362 30.703 16.969 1 81.06 232 ASP A N 1
ATOM 1778 C CA . ASP A 1 232 ? 1.91 31.984 16.531 1 81.06 232 ASP A CA 1
ATOM 1779 C C . ASP A 1 232 ? 0.905 32.75 15.688 1 81.06 232 ASP A C 1
ATOM 1781 O O . ASP A 1 232 ? 0.757 32.5 14.492 1 81.06 232 ASP A O 1
ATOM 1785 N N . HIS A 1 233 ? 0.36 33.812 16.266 1 76.88 233 HIS A N 1
ATOM 1786 C CA . HIS A 1 233 ? -0.646 34.594 15.57 1 76.88 233 HIS A CA 1
ATOM 1787 C C . HIS A 1 233 ? -0.041 35.344 14.391 1 76.88 233 HIS A C 1
ATOM 1789 O O . HIS A 1 233 ? -0.751 35.688 13.445 1 76.88 233 HIS A O 1
ATOM 1795 N N . ASP A 1 234 ? 1.229 35.562 14.406 1 80 234 ASP A N 1
ATOM 1796 C CA . ASP A 1 234 ? 1.885 36.312 13.352 1 80 234 ASP A CA 1
ATOM 1797 C C . ASP A 1 234 ? 2.822 35.438 12.531 1 80 234 ASP A C 1
ATOM 1799 O O . ASP A 1 234 ? 3.867 35.906 12.07 1 80 234 ASP A O 1
ATOM 1803 N N . PHE A 1 235 ? 2.482 34.188 12.398 1 84.81 235 PHE A N 1
ATOM 1804 C CA . PHE A 1 235 ? 3.367 33.219 11.773 1 84.81 235 PHE A CA 1
ATOM 1805 C C . PHE A 1 235 ? 3.795 33.656 10.391 1 84.81 235 PHE A C 1
ATOM 1807 O O . PHE A 1 235 ? 4.973 33.594 10.031 1 84.81 235 PHE A O 1
ATOM 1814 N N . PHE A 1 236 ? 2.971 34.281 9.547 1 84.25 236 PHE A N 1
ATOM 1815 C CA . PHE A 1 236 ? 3.297 34.625 8.172 1 84.25 236 PHE A CA 1
ATOM 1816 C C . PHE A 1 236 ? 3.602 36.125 8.039 1 84.25 236 PHE A C 1
ATOM 1818 O O . PHE A 1 236 ? 3.939 36.594 6.957 1 84.25 236 PHE A O 1
ATOM 1825 N N . SER A 1 237 ? 3.309 36.906 9.078 1 71 237 SER A N 1
ATOM 1826 C CA . SER A 1 237 ? 3.537 38.344 9.023 1 71 237 SER A CA 1
ATOM 1827 C C . SER A 1 237 ? 4.988 38.688 9.352 1 71 237 SER A C 1
ATOM 1829 O O . SER A 1 237 ? 5.383 39.844 9.289 1 71 237 SER A O 1
ATOM 1831 N N . LYS A 1 238 ? 5.824 37.688 9.656 1 58.81 238 LYS A N 1
ATOM 1832 C CA . LYS A 1 238 ? 7.211 38.031 9.969 1 58.81 238 LYS A CA 1
ATOM 1833 C C . LYS A 1 238 ? 8.047 38.125 8.695 1 58.81 238 LYS A C 1
ATOM 1835 O O . LYS A 1 238 ? 7.762 37.469 7.699 1 58.81 238 LYS A O 1
ATOM 1840 N N . MET B 1 1 ? 9.328 -2.33 -23.75 1 47.31 1 MET B N 1
ATOM 1841 C CA . MET B 1 1 ? 9.328 -3.393 -22.75 1 47.31 1 MET B CA 1
ATOM 1842 C C . MET B 1 1 ? 7.906 -3.699 -22.281 1 47.31 1 MET B C 1
ATOM 1844 O O . MET B 1 1 ? 7.086 -2.791 -22.141 1 47.31 1 MET B O 1
ATOM 1848 N N . THR B 1 2 ? 7.383 -4.945 -22.484 1 64.25 2 THR B N 1
ATOM 1849 C CA . THR B 1 2 ? 6.016 -5.375 -22.203 1 64.25 2 THR B CA 1
ATOM 1850 C C . THR B 1 2 ? 5.633 -5.062 -20.766 1 64.25 2 THR B C 1
ATOM 1852 O O . THR B 1 2 ? 6.41 -5.309 -19.844 1 64.25 2 THR B O 1
ATOM 1855 N N . ASN B 1 3 ? 4.535 -4.133 -20.5 1 91.44 3 ASN B N 1
ATOM 1856 C CA . ASN B 1 3 ? 3.961 -3.816 -19.188 1 91.44 3 ASN B CA 1
ATOM 1857 C C . ASN B 1 3 ? 2.955 -4.875 -18.75 1 91.44 3 ASN B C 1
ATOM 1859 O O . ASN B 1 3 ? 1.83 -4.914 -19.25 1 91.44 3 ASN B O 1
ATOM 1863 N N . ILE B 1 4 ? 3.461 -5.949 -18.031 1 97.75 4 ILE B N 1
ATOM 1864 C CA . ILE B 1 4 ? 2.703 -7.117 -17.594 1 97.75 4 ILE B CA 1
ATOM 1865 C C . ILE B 1 4 ? 1.446 -6.668 -16.844 1 97.75 4 ILE B C 1
ATOM 1867 O O . ILE B 1 4 ? 0.362 -7.215 -17.062 1 97.75 4 ILE B O 1
ATOM 1871 N N . TYR B 1 5 ? 1.536 -5.699 -16.047 1 98.5 5 TYR B N 1
ATOM 1872 C CA . TYR B 1 5 ? 0.378 -5.188 -15.328 1 98.5 5 TYR B CA 1
ATOM 1873 C C . TYR B 1 5 ? -0.666 -4.633 -16.297 1 98.5 5 TYR B C 1
ATOM 1875 O O . TYR B 1 5 ? -1.857 -4.918 -16.156 1 98.5 5 TYR B O 1
ATOM 1883 N N . ASN B 1 6 ? -0.246 -3.811 -17.188 1 97.94 6 ASN B N 1
ATOM 1884 C CA . ASN B 1 6 ? -1.173 -3.252 -18.172 1 97.94 6 ASN B CA 1
ATOM 1885 C C . ASN B 1 6 ? -1.869 -4.348 -18.969 1 97.94 6 ASN B C 1
ATOM 1887 O O . ASN B 1 6 ? -3.047 -4.223 -19.312 1 97.94 6 ASN B O 1
ATOM 1891 N N . GLU B 1 7 ? -1.112 -5.414 -19.25 1 97.88 7 GLU B N 1
ATOM 1892 C CA . GLU B 1 7 ? -1.718 -6.543 -19.953 1 97.88 7 GLU B CA 1
ATOM 1893 C C . GLU B 1 7 ? -2.795 -7.211 -19.109 1 97.88 7 GLU B C 1
ATOM 1895 O O . GLU B 1 7 ? -3.836 -7.621 -19.625 1 97.88 7 GLU B O 1
ATOM 1900 N N . ILE B 1 8 ? -2.553 -7.316 -17.812 1 98.69 8 ILE B N 1
ATOM 1901 C CA . ILE B 1 8 ? -3.531 -7.902 -16.906 1 98.69 8 ILE B CA 1
ATOM 1902 C C . ILE B 1 8 ? -4.773 -7.016 -16.844 1 98.69 8 ILE B C 1
ATOM 1904 O O . ILE B 1 8 ? -5.898 -7.508 -16.922 1 98.69 8 ILE B O 1
ATOM 1908 N N . ILE B 1 9 ? -4.559 -5.707 -16.797 1 98.38 9 ILE B N 1
ATOM 1909 C CA . ILE B 1 9 ? -5.656 -4.746 -16.766 1 98.38 9 ILE B CA 1
ATOM 1910 C C . ILE B 1 9 ? -6.477 -4.855 -18.047 1 98.38 9 ILE B C 1
ATOM 1912 O O . ILE B 1 9 ? -7.707 -4.918 -18 1 98.38 9 ILE B O 1
ATOM 1916 N N . GLN B 1 10 ? -5.77 -4.867 -19.156 1 98.12 10 GLN B N 1
ATOM 1917 C CA . GLN B 1 10 ? -6.453 -4.953 -20.438 1 98.12 10 GLN B CA 1
ATOM 1918 C C . GLN B 1 10 ? -7.273 -6.238 -20.547 1 98.12 10 GLN B C 1
ATOM 1920 O O . GLN B 1 10 ? -8.391 -6.223 -21.062 1 98.12 10 GLN B O 1
ATOM 1925 N N . SER B 1 11 ? -6.723 -7.34 -20.094 1 98.56 11 SER B N 1
ATOM 1926 C CA . SER B 1 11 ? -7.445 -8.609 -20.109 1 98.56 11 SER B CA 1
ATOM 1927 C C . SER B 1 11 ? -8.711 -8.523 -19.25 1 98.56 11 SER B C 1
ATOM 1929 O O . SER B 1 11 ? -9.758 -9.039 -19.641 1 98.56 11 SER B O 1
ATOM 1931 N N . LYS B 1 12 ? -8.562 -7.914 -18.109 1 98.5 12 LYS B N 1
ATOM 1932 C CA . LYS B 1 12 ? -9.734 -7.734 -17.25 1 98.5 12 LYS B CA 1
ATOM 1933 C C . LYS B 1 12 ? -10.812 -6.93 -17.969 1 98.5 12 LYS B C 1
ATOM 1935 O O . LYS B 1 12 ? -11.992 -7.305 -17.938 1 98.5 12 LYS B O 1
ATOM 1940 N N . ILE B 1 13 ? -10.453 -5.816 -18.609 1 97.75 13 ILE B N 1
ATOM 1941 C CA . ILE B 1 13 ? -11.383 -4.941 -19.312 1 97.75 13 ILE B CA 1
ATOM 1942 C C . ILE B 1 13 ? -12.078 -5.723 -20.422 1 97.75 13 ILE B C 1
ATOM 1944 O O . ILE B 1 13 ? -13.281 -5.566 -20.641 1 97.75 13 ILE B O 1
ATOM 1948 N N . GLU B 1 14 ? -11.32 -6.629 -21.016 1 98.25 14 GLU B N 1
ATOM 1949 C CA . GLU B 1 14 ? -11.844 -7.387 -22.156 1 98.25 14 GLU B CA 1
ATOM 1950 C C . GLU B 1 14 ? -12.484 -8.688 -21.703 1 98.25 14 GLU B C 1
ATOM 1952 O O . GLU B 1 14 ? -12.875 -9.516 -22.531 1 98.25 14 GLU B O 1
ATOM 1957 N N . SER B 1 15 ? -12.531 -8.953 -20.406 1 97.56 15 SER B N 1
ATOM 1958 C CA . SER B 1 15 ? -13.102 -10.156 -19.812 1 97.56 15 SER B CA 1
ATOM 1959 C C . SER B 1 15 ? -12.359 -11.406 -20.281 1 97.56 15 SER B C 1
ATOM 1961 O O . SER B 1 15 ? -12.969 -12.461 -20.469 1 97.56 15 SER B O 1
ATOM 1963 N N . LYS B 1 16 ? -11.078 -11.234 -20.609 1 98.31 16 LYS B N 1
ATOM 1964 C CA . LYS B 1 16 ? -10.203 -12.367 -20.906 1 98.31 16 LYS B CA 1
ATOM 1965 C C . LYS B 1 16 ? -9.586 -12.93 -19.625 1 98.31 16 LYS B C 1
ATOM 1967 O O . LYS B 1 16 ? -9.008 -12.188 -18.828 1 98.31 16 LYS B O 1
ATOM 1972 N N . LYS B 1 17 ? -9.734 -14.195 -19.469 1 98.69 17 LYS B N 1
ATOM 1973 C CA . LYS B 1 17 ? -9.242 -14.844 -18.266 1 98.69 17 LYS B CA 1
ATOM 1974 C C . LYS B 1 17 ? -7.797 -15.305 -18.453 1 98.69 17 LYS B C 1
ATOM 1976 O O . LYS B 1 17 ? -7.422 -15.797 -19.516 1 98.69 17 LYS B O 1
ATOM 1981 N N . LEU B 1 18 ? -7.059 -15.156 -17.359 1 98.88 18 LEU B N 1
ATOM 1982 C CA . LEU B 1 18 ? -5.637 -15.484 -17.406 1 98.88 18 LEU B CA 1
ATOM 1983 C C . LEU B 1 18 ? -5.316 -16.656 -16.5 1 98.88 18 LEU B C 1
ATOM 1985 O O . LEU B 1 18 ? -5.996 -16.875 -15.484 1 98.88 18 LEU B O 1
ATOM 1989 N N . LEU B 1 19 ? -4.262 -17.391 -16.859 1 98.62 19 LEU B N 1
ATOM 1990 C CA . LEU B 1 19 ? -3.824 -18.547 -16.094 1 98.62 19 LEU B CA 1
ATOM 1991 C C . LEU B 1 19 ? -2.316 -18.516 -15.875 1 98.62 19 LEU B C 1
ATOM 1993 O O . LEU B 1 19 ? -1.545 -18.406 -16.828 1 98.62 19 LEU B O 1
ATOM 1997 N N . ALA B 1 20 ? -1.937 -18.641 -14.641 1 98.56 20 ALA B N 1
ATOM 1998 C CA . ALA B 1 20 ? -0.517 -18.719 -14.305 1 98.56 20 ALA B CA 1
ATOM 1999 C C . ALA B 1 20 ? -0.175 -20.094 -13.719 1 98.56 20 ALA B C 1
ATOM 2001 O O . ALA B 1 20 ? -0.922 -20.625 -12.898 1 98.56 20 ALA B O 1
ATOM 2002 N N . ILE B 1 21 ? 0.909 -20.594 -14.188 1 96.88 21 ILE B N 1
ATOM 2003 C CA . ILE B 1 21 ? 1.492 -21.781 -13.586 1 96.88 21 ILE B CA 1
ATOM 2004 C C . ILE B 1 21 ? 2.6 -21.375 -12.617 1 96.88 21 ILE B C 1
ATOM 2006 O O . ILE B 1 21 ? 3.529 -20.656 -12.992 1 96.88 21 ILE B O 1
ATOM 2010 N N . LEU B 1 22 ? 2.451 -21.797 -11.398 1 96.62 22 LEU B N 1
ATOM 2011 C CA . LEU B 1 22 ? 3.457 -21.516 -10.383 1 96.62 22 LEU B CA 1
ATOM 2012 C C . LEU B 1 22 ? 4.48 -22.641 -10.297 1 96.62 22 LEU B C 1
ATOM 2014 O O . LEU B 1 22 ? 4.121 -23.797 -10.078 1 96.62 22 LEU B O 1
ATOM 2018 N N . LEU B 1 23 ? 5.688 -22.312 -10.492 1 95.12 23 LEU B N 1
ATOM 2019 C CA . LEU B 1 23 ? 6.785 -23.281 -10.391 1 95.12 23 LEU B CA 1
ATOM 2020 C C . LEU B 1 23 ? 7.641 -23 -9.164 1 95.12 23 LEU B C 1
ATOM 2022 O O . LEU B 1 23 ? 8.016 -21.844 -8.914 1 95.12 23 LEU B O 1
ATOM 2026 N N . ASP B 1 24 ? 7.891 -24 -8.461 1 92.5 24 ASP B N 1
ATOM 2027 C CA . ASP B 1 24 ? 8.828 -23.953 -7.34 1 92.5 24 ASP B CA 1
ATOM 2028 C C . ASP B 1 24 ? 10.195 -24.516 -7.746 1 92.5 24 ASP B C 1
ATOM 2030 O O . ASP B 1 24 ? 10.352 -25.719 -7.914 1 92.5 24 ASP B O 1
ATOM 2034 N N . PRO B 1 25 ? 11.18 -23.672 -7.797 1 92.44 25 PRO B N 1
ATOM 2035 C CA . PRO B 1 25 ? 12.492 -24.125 -8.266 1 92.44 25 PRO B CA 1
ATOM 2036 C C . PRO B 1 25 ? 13.062 -25.25 -7.41 1 92.44 25 PRO B C 1
ATOM 2038 O O . PRO B 1 25 ? 13.82 -26.094 -7.914 1 92.44 25 PRO B O 1
ATOM 2041 N N . ASP B 1 26 ? 12.711 -25.312 -6.172 1 88.75 26 ASP B N 1
ATOM 2042 C CA . ASP B 1 26 ? 13.234 -26.328 -5.273 1 88.75 26 ASP B CA 1
ATOM 2043 C C . ASP B 1 26 ? 12.617 -27.703 -5.578 1 88.75 26 ASP B C 1
ATOM 2045 O O . ASP B 1 26 ? 13.188 -28.734 -5.23 1 88.75 26 ASP B O 1
ATOM 2049 N N . LYS B 1 27 ? 11.5 -27.719 -6.301 1 87.69 27 LYS B N 1
ATOM 2050 C CA . LYS B 1 27 ? 10.789 -28.969 -6.555 1 87.69 27 LYS B CA 1
ATOM 2051 C C . LYS B 1 27 ? 10.984 -29.422 -7.996 1 87.69 27 LYS B C 1
ATOM 2053 O O . LYS B 1 27 ? 10.523 -30.5 -8.383 1 87.69 27 LYS B O 1
ATOM 2058 N N . ILE B 1 28 ? 11.664 -28.688 -8.711 1 88.06 28 ILE B N 1
ATOM 2059 C CA . ILE B 1 28 ? 11.844 -29 -10.125 1 88.06 28 ILE B CA 1
ATOM 2060 C C . ILE B 1 28 ? 12.891 -30.094 -10.281 1 88.06 28 ILE B C 1
ATOM 2062 O O . ILE B 1 28 ? 13.992 -29.984 -9.734 1 88.06 28 ILE B O 1
ATOM 2066 N N . ILE B 1 29 ? 12.5 -31.125 -10.938 1 88.5 29 ILE B N 1
ATOM 2067 C CA . ILE B 1 29 ? 13.445 -32.156 -11.344 1 88.5 29 ILE B CA 1
ATOM 2068 C C . ILE B 1 29 ? 14.07 -31.781 -12.688 1 88.5 29 ILE B C 1
ATOM 2070 O O . ILE B 1 29 ? 13.414 -31.891 -13.727 1 88.5 29 ILE B O 1
ATOM 2074 N N . TRP B 1 30 ? 15.281 -31.5 -12.75 1 90 30 TRP B N 1
ATOM 2075 C CA . TRP B 1 30 ? 15.961 -30.906 -13.891 1 90 30 TRP B CA 1
ATOM 2076 C C . TRP B 1 30 ? 16 -31.875 -15.07 1 90 30 TRP B C 1
ATOM 2078 O O . TRP B 1 30 ? 15.883 -31.469 -16.219 1 90 30 TRP B O 1
ATOM 2088 N N . ASP B 1 31 ? 16.078 -33.156 -14.711 1 91.62 31 ASP B N 1
ATOM 2089 C CA . ASP B 1 31 ? 16.094 -34.156 -15.766 1 91.62 31 ASP B CA 1
ATOM 2090 C C . ASP B 1 31 ? 14.758 -34.219 -16.5 1 91.62 31 ASP B C 1
ATOM 2092 O O . ASP B 1 31 ? 14.68 -34.781 -17.609 1 91.62 31 ASP B O 1
ATOM 2096 N N . HIS B 1 32 ? 13.758 -33.719 -15.914 1 89.69 32 HIS B N 1
ATOM 2097 C CA . HIS B 1 32 ? 12.422 -33.781 -16.484 1 89.69 32 HIS B CA 1
ATOM 2098 C C . HIS B 1 32 ? 11.969 -32.406 -16.969 1 89.69 32 HIS B C 1
ATOM 2100 O O . HIS B 1 32 ? 10.781 -32.219 -17.234 1 89.69 32 HIS B O 1
ATOM 2106 N N . LEU B 1 33 ? 12.867 -31.516 -17.094 1 91.12 33 LEU B N 1
ATOM 2107 C CA . LEU B 1 33 ? 12.539 -30.141 -17.422 1 91.12 33 LEU B CA 1
ATOM 2108 C C . LEU B 1 33 ? 11.93 -30.047 -18.812 1 91.12 33 LEU B C 1
ATOM 2110 O O . LEU B 1 33 ? 11.016 -29.25 -19.047 1 91.12 33 LEU B O 1
ATOM 2114 N N . GLU B 1 34 ? 12.469 -30.844 -19.688 1 92.69 34 GLU B N 1
ATOM 2115 C CA . GLU B 1 34 ? 11.938 -30.828 -21.047 1 92.69 34 GLU B CA 1
ATOM 2116 C C . GLU B 1 34 ? 10.469 -31.25 -21.078 1 92.69 34 GLU B C 1
ATOM 2118 O O . GLU B 1 34 ? 9.68 -30.703 -21.859 1 92.69 34 GLU B O 1
ATOM 2123 N N . LEU B 1 35 ? 10.164 -32.219 -20.312 1 91.94 35 LEU B N 1
ATOM 2124 C CA . LEU B 1 35 ? 8.781 -32.656 -20.203 1 91.94 35 LEU B CA 1
ATOM 2125 C C . LEU B 1 35 ? 7.906 -31.547 -19.609 1 91.94 35 LEU B C 1
ATOM 2127 O O . LEU B 1 35 ? 6.781 -31.328 -20.062 1 91.94 35 LEU B O 1
ATOM 2131 N N . LEU B 1 36 ? 8.422 -30.906 -18.625 1 92.5 36 LEU B N 1
ATOM 2132 C CA . LEU B 1 36 ? 7.715 -29.797 -18 1 92.5 36 LEU B CA 1
ATOM 2133 C C . LEU B 1 36 ? 7.453 -28.672 -19 1 92.5 36 LEU B C 1
ATOM 2135 O O . LEU B 1 36 ? 6.34 -28.156 -19.078 1 92.5 36 LEU B O 1
ATOM 2139 N N . ILE B 1 37 ? 8.445 -28.375 -19.797 1 94.5 37 ILE B N 1
ATOM 2140 C CA . ILE B 1 37 ? 8.367 -27.312 -20.797 1 94.5 37 ILE B CA 1
ATOM 2141 C C . ILE B 1 37 ? 7.305 -27.672 -21.828 1 94.5 37 ILE B C 1
ATOM 2143 O O . ILE B 1 37 ? 6.496 -26.828 -22.203 1 94.5 37 ILE B O 1
ATOM 2147 N N . LYS B 1 38 ? 7.344 -28.875 -22.281 1 93.12 38 LYS B N 1
ATOM 2148 C CA . LYS B 1 38 ? 6.34 -29.344 -23.234 1 93.12 38 LYS B CA 1
ATOM 2149 C C . LYS B 1 38 ? 4.934 -29.203 -22.656 1 93.12 38 LYS B C 1
ATOM 2151 O O . LYS B 1 38 ? 4.016 -28.766 -23.344 1 93.12 38 LYS B O 1
ATOM 2156 N N . LYS B 1 39 ? 4.82 -29.594 -21.406 1 93.19 39 LYS B N 1
ATOM 2157 C CA . LYS B 1 39 ? 3.543 -29.5 -20.703 1 93.19 39 LYS B CA 1
ATOM 2158 C C . LYS B 1 39 ? 3.057 -28.062 -20.641 1 93.19 39 LYS B C 1
ATOM 2160 O O . LYS B 1 39 ? 1.877 -27.781 -20.859 1 93.19 39 LYS B O 1
ATOM 2165 N N . ILE B 1 40 ? 3.902 -27.125 -20.359 1 94.88 40 ILE B N 1
ATOM 2166 C CA . ILE B 1 40 ? 3.582 -25.703 -20.266 1 94.88 40 ILE B CA 1
ATOM 2167 C C . ILE B 1 40 ? 3.137 -25.188 -21.641 1 94.88 40 ILE B C 1
ATOM 2169 O O . ILE B 1 40 ? 2.111 -24.516 -21.75 1 94.88 40 ILE B O 1
ATOM 2173 N N . LYS B 1 41 ? 3.844 -25.609 -22.703 1 94.06 41 LYS B N 1
ATOM 2174 C CA . LYS B 1 41 ? 3.555 -25.141 -24.062 1 94.06 41 LYS B CA 1
ATOM 2175 C C . LYS B 1 41 ? 2.197 -25.641 -24.531 1 94.06 41 LYS B C 1
ATOM 2177 O O . LYS B 1 41 ? 1.529 -24.984 -25.328 1 94.06 41 LYS B O 1
ATOM 2182 N N . GLN B 1 42 ? 1.811 -26.734 -24 1 92.69 42 GLN B N 1
ATOM 2183 C CA . GLN B 1 42 ? 0.545 -27.344 -24.406 1 92.69 42 GLN B CA 1
ATOM 2184 C C . GLN B 1 42 ? -0.608 -26.828 -23.562 1 92.69 42 GLN B C 1
ATOM 2186 O O . GLN B 1 42 ? -1.773 -27.109 -23.844 1 92.69 42 GLN B O 1
ATOM 2191 N N . SER B 1 43 ? -0.318 -26.078 -22.516 1 93.38 43 SER B N 1
ATOM 2192 C CA . SER B 1 43 ? -1.335 -25.562 -21.609 1 93.38 43 SER B CA 1
ATOM 2193 C C . SER B 1 43 ? -1.829 -24.203 -22.062 1 93.38 43 SER B C 1
ATOM 2195 O O . SER B 1 43 ? -1.195 -23.547 -22.891 1 93.38 43 SER B O 1
ATOM 2197 N N . PRO B 1 44 ? -2.961 -23.797 -21.594 1 95.38 44 PRO B N 1
ATOM 2198 C CA . PRO B 1 44 ? -3.459 -22.453 -21.891 1 95.38 44 PRO B CA 1
ATOM 2199 C C . PRO B 1 44 ? -2.859 -21.391 -20.969 1 95.38 44 PRO B C 1
ATOM 2201 O O . PRO B 1 44 ? -3.424 -20.297 -20.844 1 95.38 44 PRO B O 1
ATOM 2204 N N . ALA B 1 45 ? -1.749 -21.672 -20.312 1 97.12 45 ALA B N 1
ATOM 2205 C CA . ALA B 1 45 ? -1.123 -20.719 -19.375 1 97.12 45 ALA B CA 1
ATOM 2206 C C . ALA B 1 45 ? -0.73 -19.438 -20.094 1 97.12 45 ALA B C 1
ATOM 2208 O O . ALA B 1 45 ? -0.258 -19.469 -21.234 1 97.12 45 ALA B O 1
ATOM 2209 N N . THR B 1 46 ? -0.976 -18.375 -19.422 1 98.06 46 THR B N 1
ATOM 2210 C CA . THR B 1 46 ? -0.622 -17.062 -19.969 1 98.06 46 THR B CA 1
ATOM 2211 C C . THR B 1 46 ? 0.6 -16.5 -19.25 1 98.06 46 THR B C 1
ATOM 2213 O O . THR B 1 46 ? 1.226 -15.547 -19.734 1 98.06 46 THR B O 1
ATOM 2216 N N . HIS B 1 47 ? 0.956 -17 -18.078 1 98.38 47 HIS B N 1
ATOM 2217 C CA . HIS B 1 47 ? 2.074 -16.562 -17.266 1 98.38 47 HIS B CA 1
ATOM 2218 C C . HIS B 1 47 ? 2.758 -17.734 -16.578 1 98.38 47 HIS B C 1
ATOM 2220 O O . HIS B 1 47 ? 2.148 -18.797 -16.391 1 98.38 47 HIS B O 1
ATOM 2226 N N . ILE B 1 48 ? 3.961 -17.531 -16.281 1 97.81 48 ILE B N 1
ATOM 2227 C CA . ILE B 1 48 ? 4.668 -18.406 -15.352 1 97.81 48 ILE B CA 1
ATOM 2228 C C . ILE B 1 48 ? 5.074 -17.625 -14.102 1 97.81 48 ILE B C 1
ATOM 2230 O O . ILE B 1 48 ? 5.75 -16.609 -14.195 1 97.81 48 ILE B O 1
ATOM 2234 N N . PHE B 1 49 ? 4.586 -18.047 -12.961 1 98.06 49 PHE B N 1
ATOM 2235 C CA . PHE B 1 49 ? 5.055 -17.531 -11.68 1 98.06 49 PHE B CA 1
ATOM 2236 C C . PHE B 1 49 ? 6.172 -18.406 -11.125 1 98.06 49 PHE B C 1
ATOM 2238 O O . PHE B 1 49 ? 6.152 -19.625 -11.281 1 98.06 49 PHE B O 1
ATOM 2245 N N . ILE B 1 50 ? 7.133 -17.797 -10.586 1 96.69 50 ILE B N 1
ATOM 2246 C CA . ILE B 1 50 ? 8.266 -18.531 -10.008 1 96.69 50 ILE B CA 1
ATOM 2247 C C . ILE B 1 50 ? 8.422 -18.141 -8.539 1 96.69 50 ILE B C 1
ATOM 2249 O O . ILE B 1 50 ? 8.633 -16.969 -8.219 1 96.69 50 ILE B O 1
ATOM 2253 N N . GLY B 1 51 ? 8.352 -19.094 -7.676 1 92.56 51 GLY B N 1
ATOM 2254 C CA . GLY B 1 51 ? 8.555 -18.812 -6.266 1 92.56 51 GLY B CA 1
ATOM 2255 C C . GLY B 1 51 ? 8.414 -20.031 -5.383 1 92.56 51 GLY B C 1
ATOM 2256 O O . GLY B 1 51 ? 7.824 -21.047 -5.789 1 92.56 51 GLY B O 1
ATOM 2257 N N . GLY B 1 52 ? 8.945 -20.031 -4.238 1 84.94 52 GLY B N 1
ATOM 2258 C CA . GLY B 1 52 ? 8.945 -21.031 -3.195 1 84.94 52 GLY B CA 1
ATOM 2259 C C . GLY B 1 52 ? 9.484 -20.531 -1.871 1 84.94 52 GLY B C 1
ATOM 2260 O O . GLY B 1 52 ? 10.133 -19.484 -1.819 1 84.94 52 GLY B O 1
ATOM 2261 N N . SER B 1 53 ? 9.219 -21.125 -0.761 1 75.94 53 SER B N 1
ATOM 2262 C CA . SER B 1 53 ? 9.555 -20.672 0.586 1 75.94 53 SER B CA 1
ATOM 2263 C C . SER B 1 53 ? 11.062 -20.734 0.829 1 75.94 53 SER B C 1
ATOM 2265 O O . SER B 1 53 ? 11.602 -19.984 1.637 1 75.94 53 SER B O 1
ATOM 2267 N N . GLN B 1 54 ? 11.75 -21.531 0.176 1 78.38 54 GLN B N 1
ATOM 2268 C CA . GLN B 1 54 ? 13.156 -21.75 0.52 1 78.38 54 GLN B CA 1
ATOM 2269 C C . GLN B 1 54 ? 14.047 -21.672 -0.717 1 78.38 54 GLN B C 1
ATOM 2271 O O . GLN B 1 54 ? 15.156 -22.203 -0.72 1 78.38 54 GLN B O 1
ATOM 2276 N N . VAL B 1 55 ? 13.688 -20.938 -1.532 1 80.19 55 VAL B N 1
ATOM 2277 C CA . VAL B 1 55 ? 14.414 -20.938 -2.801 1 80.19 55 VAL B CA 1
ATOM 2278 C C . VAL B 1 55 ? 15.578 -19.953 -2.738 1 80.19 55 VAL B C 1
ATOM 2280 O O . VAL B 1 55 ? 15.422 -18.828 -2.26 1 80.19 55 VAL B O 1
ATOM 2283 N N . LYS B 1 56 ? 16.781 -20.578 -3.256 1 84.94 56 LYS B N 1
ATOM 2284 C CA . LYS B 1 56 ? 17.938 -19.703 -3.412 1 84.94 56 LYS B CA 1
ATOM 2285 C C . LYS B 1 56 ? 17.906 -18.984 -4.758 1 84.94 56 LYS B C 1
ATOM 2287 O O . LYS B 1 56 ? 17.422 -19.531 -5.75 1 84.94 56 LYS B O 1
ATOM 2292 N N . THR B 1 57 ? 18.469 -17.781 -4.816 1 87.12 57 THR B N 1
ATOM 2293 C CA . THR B 1 57 ? 18.438 -16.938 -6 1 87.12 57 THR B CA 1
ATOM 2294 C C . THR B 1 57 ? 19.109 -17.625 -7.18 1 87.12 57 THR B C 1
ATOM 2296 O O . THR B 1 57 ? 18.656 -17.516 -8.32 1 87.12 57 THR B O 1
ATOM 2299 N N . ASN B 1 58 ? 20.172 -18.297 -6.914 1 89.31 58 ASN B N 1
ATOM 2300 C CA . ASN B 1 58 ? 20.891 -18.938 -8.008 1 89.31 58 ASN B CA 1
ATOM 2301 C C . ASN B 1 58 ? 20.031 -19.969 -8.727 1 89.31 58 ASN B C 1
ATOM 2303 O O . ASN B 1 58 ? 20.094 -20.094 -9.945 1 89.31 58 ASN B O 1
ATOM 2307 N N . ARG B 1 59 ? 19.234 -20.688 -8 1 91.56 59 ARG B N 1
ATOM 2308 C CA . ARG B 1 59 ? 18.328 -21.672 -8.594 1 91.56 59 ARG B CA 1
ATOM 2309 C C . ARG B 1 59 ? 17.234 -20.984 -9.406 1 91.56 59 ARG B C 1
ATOM 2311 O O . ARG B 1 59 ? 16.859 -21.453 -10.484 1 91.56 59 ARG B O 1
ATOM 2318 N N . ILE B 1 60 ? 16.781 -19.906 -8.859 1 95.25 60 ILE B N 1
ATOM 2319 C CA . ILE B 1 60 ? 15.758 -19.125 -9.547 1 95.25 60 ILE B CA 1
ATOM 2320 C C . ILE B 1 60 ? 16.312 -18.625 -10.883 1 95.25 60 ILE B C 1
ATOM 2322 O O . ILE B 1 60 ? 15.664 -18.781 -11.93 1 95.25 60 ILE B O 1
ATOM 2326 N N . ASP B 1 61 ? 17.531 -18.109 -10.883 1 95.31 61 ASP B N 1
ATOM 2327 C CA . ASP B 1 61 ? 18.172 -17.578 -12.078 1 95.31 61 ASP B CA 1
ATOM 2328 C C . ASP B 1 61 ? 18.328 -18.656 -13.148 1 95.31 61 ASP B C 1
ATOM 2330 O O . ASP B 1 61 ? 18.016 -18.438 -14.32 1 95.31 61 ASP B O 1
ATOM 2334 N N . GLU B 1 62 ? 18.781 -19.734 -12.711 1 94.38 62 GLU B N 1
ATOM 2335 C CA . GLU B 1 62 ? 19.016 -20.844 -13.633 1 94.38 62 GLU B CA 1
ATOM 2336 C C . GLU B 1 62 ? 17.719 -21.312 -14.297 1 94.38 62 GLU B C 1
ATOM 2338 O O . GLU B 1 62 ? 17.672 -21.484 -15.508 1 94.38 62 GLU B O 1
ATOM 2343 N N . LEU B 1 63 ? 16.719 -21.484 -13.492 1 95.31 63 LEU B N 1
ATOM 2344 C CA . LEU B 1 63 ? 15.422 -21.938 -14.008 1 95.31 63 LEU B CA 1
ATOM 2345 C C . LEU B 1 63 ? 14.844 -20.938 -14.992 1 95.31 63 LEU B C 1
ATOM 2347 O O . LEU B 1 63 ? 14.43 -21.297 -16.094 1 95.31 63 LEU B O 1
ATOM 2351 N N . ILE B 1 64 ? 14.898 -19.672 -14.656 1 96.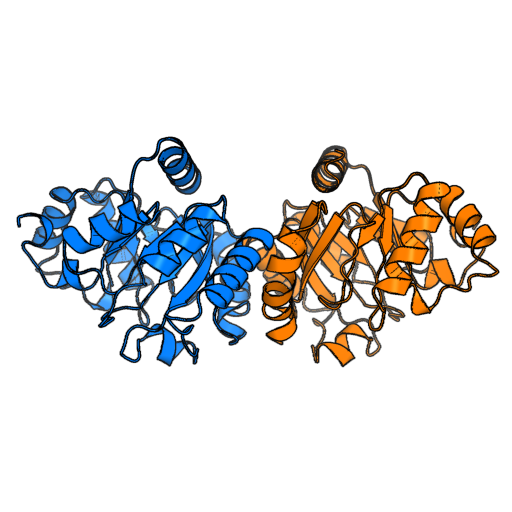56 64 ILE B N 1
ATOM 2352 C CA . ILE B 1 64 ? 14.312 -18.625 -15.484 1 96.56 64 ILE B CA 1
ATOM 2353 C C . ILE B 1 64 ? 15.078 -18.516 -16.797 1 96.56 64 ILE B C 1
ATOM 2355 O O . ILE B 1 64 ? 14.477 -18.422 -17.875 1 96.56 64 ILE B O 1
ATOM 2359 N N . SER B 1 65 ? 16.391 -18.562 -16.719 1 95.31 65 SER B N 1
ATOM 2360 C CA . SER B 1 65 ? 17.234 -18.484 -17.906 1 95.31 65 SER B CA 1
ATOM 2361 C C . SER B 1 65 ? 16.922 -19.625 -18.875 1 95.31 65 SER B C 1
ATOM 2363 O O . SER B 1 65 ? 16.797 -19.391 -20.078 1 95.31 65 SER B O 1
ATOM 2365 N N . LEU B 1 66 ? 16.75 -20.781 -18.391 1 94.56 66 LEU B N 1
ATOM 2366 C CA . LEU B 1 66 ? 16.453 -21.953 -19.203 1 94.56 66 LEU B CA 1
ATOM 2367 C C . LEU B 1 66 ? 15.055 -21.844 -19.812 1 94.56 66 LEU B C 1
ATOM 2369 O O . LEU B 1 66 ? 14.875 -22.094 -21.016 1 94.56 66 LEU B O 1
ATOM 2373 N N . LEU B 1 67 ? 14.078 -21.469 -19 1 96.5 67 LEU B N 1
ATOM 2374 C CA . LEU B 1 67 ? 12.703 -21.375 -19.469 1 96.5 67 LEU B CA 1
ATOM 2375 C C . LEU B 1 67 ? 12.562 -20.297 -20.547 1 96.5 67 LEU B C 1
ATOM 2377 O O . LEU B 1 67 ? 11.82 -20.469 -21.516 1 96.5 67 LEU B O 1
ATOM 2381 N N . LYS B 1 68 ? 13.297 -19.234 -20.391 1 95.62 68 LYS B N 1
ATOM 2382 C CA . LYS B 1 68 ? 13.195 -18.109 -21.312 1 95.62 68 LYS B CA 1
ATOM 2383 C C . LYS B 1 68 ? 13.664 -18.5 -22.703 1 95.62 68 LYS B C 1
ATOM 2385 O O . LYS B 1 68 ? 13.242 -17.906 -23.703 1 95.62 68 LYS B O 1
ATOM 2390 N N . GLN B 1 69 ? 14.453 -19.516 -22.797 1 95.69 69 GLN B N 1
ATOM 2391 C CA . GLN B 1 69 ? 14.945 -19.984 -24.078 1 95.69 69 GLN B CA 1
ATOM 2392 C C . GLN B 1 69 ? 13.906 -20.859 -24.781 1 95.69 69 GLN B C 1
ATOM 2394 O O . GLN B 1 69 ? 13.961 -21.047 -26 1 95.69 69 GLN B O 1
ATOM 2399 N N . LYS B 1 70 ? 12.977 -21.312 -24.062 1 95.75 70 LYS B N 1
ATOM 2400 C CA . LYS B 1 70 ? 12.125 -22.375 -24.594 1 95.75 70 LYS B CA 1
ATOM 2401 C C . LYS B 1 70 ? 10.656 -21.969 -24.578 1 95.75 70 LYS B C 1
ATOM 2403 O O . LYS B 1 70 ? 9.836 -22.531 -25.312 1 95.75 70 LYS B O 1
ATOM 2408 N N . VAL B 1 71 ? 10.305 -21.109 -23.672 1 95.56 71 VAL B N 1
ATOM 2409 C CA . VAL B 1 71 ? 8.906 -20.75 -23.484 1 95.56 71 VAL B CA 1
ATOM 2410 C C . VAL B 1 71 ? 8.719 -19.25 -23.688 1 95.56 71 VAL B C 1
ATOM 2412 O O . VAL B 1 71 ? 9.547 -18.438 -23.234 1 95.56 71 VAL B O 1
ATOM 2415 N N . ASP B 1 72 ? 7.684 -18.859 -24.469 1 95.12 72 ASP B N 1
ATOM 2416 C CA . ASP B 1 72 ? 7.375 -17.453 -24.703 1 95.12 72 ASP B CA 1
ATOM 2417 C C . ASP B 1 72 ? 6.25 -16.969 -23.797 1 95.12 72 ASP B C 1
ATOM 2419 O O . ASP B 1 72 ? 5.168 -16.625 -24.266 1 95.12 72 ASP B O 1
ATOM 2423 N N . LEU B 1 73 ? 6.363 -17.031 -22.547 1 97.56 73 LEU B N 1
ATOM 2424 C CA . LEU B 1 73 ? 5.438 -16.516 -21.531 1 97.56 73 LEU B CA 1
ATOM 2425 C C . LEU B 1 73 ? 6.156 -15.602 -20.562 1 97.56 73 LEU B C 1
ATOM 2427 O O . LEU B 1 73 ? 7.316 -15.836 -20.203 1 97.56 73 LEU B O 1
ATOM 2431 N N . PRO B 1 74 ? 5.484 -14.539 -20.172 1 97.94 74 PRO B N 1
ATOM 2432 C CA . PRO B 1 74 ? 6.086 -13.703 -19.125 1 97.94 74 PRO B CA 1
ATOM 2433 C C . PRO B 1 74 ? 6.371 -14.477 -17.844 1 97.94 74 PRO B C 1
ATOM 2435 O O . PRO B 1 74 ? 5.562 -15.312 -17.438 1 97.94 74 PRO B O 1
ATOM 2438 N N . MET B 1 75 ? 7.516 -14.242 -17.281 1 97.81 75 MET B N 1
ATOM 2439 C CA . MET B 1 75 ? 7.93 -14.875 -16.031 1 97.81 75 MET B CA 1
ATOM 2440 C C . MET B 1 75 ? 7.914 -13.867 -14.891 1 97.81 75 MET B C 1
ATOM 2442 O O . MET B 1 75 ? 8.633 -12.875 -14.922 1 97.81 75 MET B O 1
ATOM 2446 N N . VAL B 1 76 ? 7.133 -14.148 -13.875 1 98.44 76 VAL B N 1
ATOM 2447 C CA . VAL B 1 76 ? 6.883 -13.242 -12.766 1 98.44 76 VAL B CA 1
ATOM 2448 C C . VAL B 1 76 ? 7.328 -13.891 -11.453 1 98.44 76 VAL B C 1
ATOM 2450 O O . VAL B 1 76 ? 6.941 -15.016 -11.156 1 98.44 76 VAL B O 1
ATOM 2453 N N . LEU B 1 77 ? 8.148 -13.141 -10.711 1 97.88 77 LEU B N 1
ATOM 2454 C CA . LEU B 1 77 ? 8.578 -13.648 -9.414 1 97.88 77 LEU B CA 1
ATOM 2455 C C . LEU B 1 77 ? 7.449 -13.547 -8.391 1 97.88 77 LEU B C 1
ATOM 2457 O O . LEU B 1 77 ? 6.738 -12.539 -8.336 1 97.88 77 LEU B O 1
ATOM 2461 N N . PHE B 1 78 ? 7.23 -14.57 -7.711 1 97.12 78 PHE B N 1
ATOM 2462 C CA . PHE B 1 78 ? 6.344 -14.656 -6.555 1 97.12 78 PHE B CA 1
ATOM 2463 C C . PHE B 1 78 ? 7.137 -14.961 -5.289 1 97.12 78 PHE B C 1
ATOM 2465 O O . PHE B 1 78 ? 7.086 -16.078 -4.773 1 97.12 78 PHE B O 1
ATOM 2472 N N . PRO B 1 79 ? 7.809 -13.93 -4.688 1 93.88 79 PRO B N 1
ATOM 2473 C CA . PRO B 1 79 ? 8.828 -14.18 -3.666 1 93.88 79 PRO B CA 1
ATOM 2474 C C . PRO B 1 79 ? 8.258 -14.195 -2.25 1 93.88 79 PRO B C 1
ATOM 2476 O O . PRO B 1 79 ? 7.352 -13.422 -1.937 1 93.88 79 PRO B O 1
ATOM 2479 N N . GLY B 1 80 ? 8.867 -15.117 -1.446 1 87.69 80 GLY B N 1
ATOM 2480 C CA . GLY B 1 80 ? 8.562 -15.094 -0.025 1 87.69 80 GLY B CA 1
ATOM 2481 C C . GLY B 1 80 ? 9.547 -14.273 0.786 1 87.69 80 GLY B C 1
ATOM 2482 O O . GLY B 1 80 ? 9.266 -13.914 1.93 1 87.69 80 GLY B O 1
ATOM 2483 N N . ASN B 1 81 ? 10.68 -13.984 0.093 1 90.56 81 ASN B N 1
ATOM 2484 C CA . ASN B 1 81 ? 11.781 -13.281 0.751 1 90.56 81 ASN B CA 1
ATOM 2485 C C . ASN B 1 81 ? 12.578 -12.438 -0.236 1 90.56 81 ASN B C 1
ATOM 2487 O O . ASN B 1 81 ? 12.656 -12.766 -1.421 1 90.56 81 ASN B O 1
ATOM 2491 N N . PRO B 1 82 ? 13.156 -11.375 0.334 1 91.94 82 PRO B N 1
ATOM 2492 C CA . PRO B 1 82 ? 13.922 -10.508 -0.56 1 91.94 82 PRO B CA 1
ATOM 2493 C C . PRO B 1 82 ? 15.078 -11.242 -1.24 1 91.94 82 PRO B C 1
ATOM 2495 O O . PRO B 1 82 ? 15.562 -10.797 -2.287 1 91.94 82 PRO B O 1
ATOM 2498 N N . SER B 1 83 ? 15.594 -12.289 -0.634 1 91.19 83 SER B N 1
ATOM 2499 C CA . SER B 1 83 ? 16.703 -13.031 -1.222 1 91.19 83 SER B CA 1
ATOM 2500 C C . SER B 1 83 ? 16.266 -13.766 -2.484 1 91.19 83 SER B C 1
ATOM 2502 O O . SER B 1 83 ? 17.094 -14.289 -3.227 1 91.19 83 SER B O 1
ATOM 2504 N N . GLN B 1 84 ? 15.062 -13.734 -2.84 1 94.19 84 GLN B N 1
ATOM 2505 C CA . GLN B 1 84 ? 14.547 -14.477 -3.984 1 94.19 84 GLN B CA 1
ATOM 2506 C C . GLN B 1 84 ? 14.328 -13.555 -5.184 1 94.19 84 GLN B C 1
ATOM 2508 O O . GLN B 1 84 ? 13.562 -13.883 -6.09 1 94.19 84 GLN B O 1
ATOM 2513 N N . ILE B 1 85 ? 14.922 -12.414 -5.238 1 95.62 85 ILE B N 1
ATOM 2514 C CA . ILE B 1 85 ? 14.82 -11.477 -6.352 1 95.62 85 ILE B CA 1
ATOM 2515 C C . ILE B 1 85 ? 15.836 -11.844 -7.426 1 95.62 85 ILE B C 1
ATOM 2517 O O . ILE B 1 85 ? 17.031 -11.938 -7.148 1 95.62 85 ILE B O 1
ATOM 2521 N N . SER B 1 86 ? 15.344 -12.125 -8.641 1 94.94 86 SER B N 1
ATOM 2522 C CA . SER B 1 86 ? 16.156 -12.422 -9.812 1 94.94 86 SER B CA 1
ATOM 2523 C C . SER B 1 86 ? 15.961 -11.391 -10.906 1 94.94 86 SER B C 1
ATOM 2525 O O . SER B 1 86 ? 14.836 -11.141 -11.336 1 94.94 86 SER B O 1
ATOM 2527 N N . ASN B 1 87 ? 17.031 -10.883 -11.422 1 93.69 87 ASN B N 1
ATOM 2528 C CA . ASN B 1 87 ? 16.953 -9.883 -12.484 1 93.69 87 ASN B CA 1
ATOM 2529 C C . ASN B 1 87 ? 16.609 -10.531 -13.828 1 93.69 87 ASN B C 1
ATOM 2531 O O . ASN B 1 87 ? 16.375 -9.828 -14.82 1 93.69 87 ASN B O 1
ATOM 2535 N N . GLU B 1 88 ? 16.516 -11.867 -13.875 1 95.31 88 GLU B N 1
ATOM 2536 C CA . GLU B 1 88 ? 16.219 -12.57 -15.117 1 95.31 88 GLU B CA 1
ATOM 2537 C C . GLU B 1 88 ? 14.727 -12.555 -15.43 1 95.31 88 GLU B C 1
ATOM 2539 O O . GLU B 1 88 ? 14.32 -12.797 -16.578 1 95.31 88 GLU B O 1
ATOM 2544 N N . ALA B 1 89 ? 13.922 -12.312 -14.422 1 97.31 89 ALA B N 1
ATOM 2545 C CA . ALA B 1 89 ? 12.469 -12.359 -14.594 1 97.31 89 ALA B CA 1
ATOM 2546 C C . ALA B 1 89 ? 11.953 -11.078 -15.25 1 97.31 89 ALA B C 1
ATOM 2548 O O . ALA B 1 89 ? 12.727 -10.156 -15.516 1 97.31 89 ALA B O 1
ATOM 2549 N N . ASP B 1 90 ? 10.711 -11.109 -15.609 1 97.88 90 ASP B N 1
ATOM 2550 C CA . ASP B 1 90 ? 10.109 -9.953 -16.266 1 97.88 90 ASP B CA 1
ATOM 2551 C C . ASP B 1 90 ? 9.469 -9.008 -15.258 1 97.88 90 ASP B C 1
ATOM 2553 O O . ASP B 1 90 ? 9.398 -7.801 -15.484 1 97.88 90 ASP B O 1
ATOM 2557 N N . ALA B 1 91 ? 9.008 -9.547 -14.219 1 98.38 91 ALA B N 1
ATOM 2558 C CA . ALA B 1 91 ? 8.297 -8.781 -13.195 1 98.38 91 ALA B CA 1
ATOM 2559 C C . ALA B 1 91 ? 8.352 -9.484 -11.844 1 98.38 91 ALA B C 1
ATOM 2561 O O . ALA B 1 91 ? 8.875 -10.594 -11.734 1 98.38 91 ALA B O 1
ATOM 2562 N N . ILE B 1 92 ? 7.902 -8.797 -10.844 1 98.38 92 ILE B N 1
ATOM 2563 C CA . ILE B 1 92 ? 7.812 -9.344 -9.492 1 98.38 92 ILE B CA 1
ATOM 2564 C C . ILE B 1 92 ? 6.492 -8.922 -8.852 1 98.38 92 ILE B C 1
ATOM 2566 O O . ILE B 1 92 ? 6.086 -7.762 -8.953 1 98.38 92 ILE B O 1
ATOM 2570 N N . LEU B 1 93 ? 5.75 -9.914 -8.289 1 98.62 93 LEU B N 1
ATOM 2571 C CA . LEU B 1 93 ? 4.68 -9.547 -7.367 1 98.62 93 LEU B CA 1
ATOM 2572 C C . LEU B 1 93 ? 5.246 -9 -6.059 1 98.62 93 LEU B C 1
ATOM 2574 O O . LEU B 1 93 ? 5.789 -9.766 -5.254 1 98.62 93 LEU B O 1
ATOM 2578 N N . PHE B 1 94 ? 5.172 -7.723 -5.906 1 98.69 94 PHE B N 1
ATOM 2579 C CA . PHE B 1 94 ? 5.629 -7.078 -4.68 1 98.69 94 PHE B CA 1
ATOM 2580 C C . PHE B 1 94 ? 4.57 -7.176 -3.588 1 98.69 94 PHE B C 1
ATOM 2582 O O . PHE B 1 94 ? 3.727 -6.289 -3.453 1 98.69 94 PHE B O 1
ATOM 2589 N N . LEU B 1 95 ? 4.746 -8.211 -2.73 1 98.25 95 LEU B N 1
ATOM 2590 C CA . LEU B 1 95 ? 3.666 -8.695 -1.875 1 98.25 95 LEU B CA 1
ATOM 2591 C C . LEU B 1 95 ? 3.682 -7.98 -0.528 1 98.25 95 LEU B C 1
ATOM 2593 O O . LEU B 1 95 ? 4.75 -7.742 0.043 1 98.25 95 LEU B O 1
ATOM 2597 N N . SER B 1 96 ? 2.555 -7.672 -0.073 1 98.5 96 SER B N 1
ATOM 2598 C CA . SER B 1 96 ? 2.273 -7.438 1.339 1 98.5 96 SER B CA 1
ATOM 2599 C C . SER B 1 96 ? 1.198 -8.391 1.854 1 98.5 96 SER B C 1
ATOM 2601 O O . SER B 1 96 ? 0.12 -8.492 1.265 1 98.5 96 SER B O 1
ATOM 2603 N N . LEU B 1 97 ? 1.521 -9.148 2.883 1 98.56 97 LEU B N 1
ATOM 2604 C CA . LEU B 1 97 ? 0.553 -10.086 3.445 1 98.56 97 LEU B CA 1
ATOM 2605 C C . LEU B 1 97 ? -0.473 -9.359 4.305 1 98.56 97 LEU B C 1
ATOM 2607 O O . LEU B 1 97 ? -0.415 -9.422 5.535 1 98.56 97 LEU B O 1
ATOM 2611 N N . ILE B 1 98 ? -1.478 -8.844 3.688 1 98.88 98 ILE B N 1
ATOM 2612 C CA . ILE B 1 98 ? -2.35 -7.855 4.316 1 98.88 98 ILE B CA 1
ATOM 2613 C C . ILE B 1 98 ? -3.408 -8.562 5.156 1 98.88 98 ILE B C 1
ATOM 2615 O O . ILE B 1 98 ? -4.105 -7.926 5.949 1 98.88 98 ILE B O 1
ATOM 2619 N N . SER B 1 99 ? -3.545 -9.898 5 1 98.69 99 SER B N 1
ATOM 2620 C CA . SER B 1 99 ? -4.445 -10.625 5.883 1 98.69 99 SER B CA 1
ATOM 2621 C C . SER B 1 99 ? -3.756 -11 7.191 1 98.69 99 SER B C 1
ATOM 2623 O O . SER B 1 99 ? -4.398 -11.492 8.117 1 98.69 99 SER B O 1
ATOM 2625 N N . GLY B 1 100 ? -2.445 -10.812 7.262 1 98.06 100 GLY B N 1
ATOM 2626 C CA . GLY B 1 100 ? -1.689 -11.125 8.461 1 98.06 100 GLY B CA 1
ATOM 2627 C C . GLY B 1 100 ? -1.355 -9.906 9.297 1 98.06 100 GLY B C 1
ATOM 2628 O O . GLY B 1 100 ? -1.731 -8.789 8.938 1 98.06 100 GLY B O 1
ATOM 2629 N N . ARG B 1 101 ? -0.611 -10.141 10.43 1 98.19 101 ARG B N 1
ATOM 2630 C CA . ARG B 1 101 ? -0.251 -9.055 11.336 1 98.19 101 ARG B CA 1
ATOM 2631 C C . ARG B 1 101 ? 1.239 -9.078 11.656 1 98.19 101 ARG B C 1
ATOM 2633 O O . ARG B 1 101 ? 1.702 -8.359 12.539 1 98.19 101 ARG B O 1
ATOM 2640 N N . ASN B 1 102 ? 1.936 -9.953 10.953 1 98.12 102 ASN B N 1
ATOM 2641 C CA . ASN B 1 102 ? 3.389 -9.992 11.07 1 98.12 102 ASN B CA 1
ATOM 2642 C C . ASN B 1 102 ? 4.051 -8.883 10.266 1 98.12 102 ASN B C 1
ATOM 2644 O O . ASN B 1 102 ? 3.99 -8.875 9.039 1 98.12 102 ASN B O 1
ATOM 2648 N N . SER B 1 103 ? 4.719 -7.973 10.961 1 98.06 103 SER B N 1
ATOM 2649 C CA . SER B 1 103 ? 5.246 -6.777 10.312 1 98.06 103 SER B CA 1
ATOM 2650 C C . SER B 1 103 ? 6.332 -7.133 9.305 1 98.06 103 SER B C 1
ATOM 2652 O O . SER B 1 103 ? 6.566 -6.387 8.352 1 98.06 103 SER B O 1
ATOM 2654 N N . ASP B 1 104 ? 7.004 -8.328 9.492 1 97.88 104 ASP B N 1
ATOM 2655 C CA . ASP B 1 104 ? 8.008 -8.742 8.516 1 97.88 104 ASP B CA 1
ATOM 2656 C C . ASP B 1 104 ? 7.41 -8.836 7.117 1 97.88 104 ASP B C 1
ATOM 2658 O O . ASP B 1 104 ? 8.031 -8.406 6.145 1 97.88 104 ASP B O 1
ATOM 2662 N N . TYR B 1 105 ? 6.184 -9.305 7.035 1 98.06 105 TYR B N 1
ATOM 2663 C CA . TYR B 1 105 ? 5.559 -9.594 5.75 1 98.06 105 TYR B CA 1
ATOM 2664 C C . TYR B 1 105 ? 4.602 -8.477 5.344 1 98.06 105 TYR B C 1
ATOM 2666 O O . TYR B 1 105 ? 4.098 -8.461 4.219 1 98.06 105 TYR B O 1
ATOM 2674 N N . LEU B 1 106 ? 4.418 -7.586 6.316 1 98.62 106 LEU B N 1
ATOM 2675 C CA . LEU B 1 106 ? 3.629 -6.402 5.992 1 98.62 106 LEU B CA 1
ATOM 2676 C C . LEU B 1 106 ? 4.508 -5.305 5.398 1 98.62 106 LEU B C 1
ATOM 2678 O O . LEU B 1 106 ? 4.098 -4.613 4.465 1 98.62 106 LEU B O 1
ATOM 2682 N N . ILE B 1 107 ? 5.809 -5.227 5.926 1 98.75 107 ILE B N 1
ATOM 2683 C CA . ILE B 1 107 ? 6.527 -4.035 5.477 1 98.75 107 ILE B CA 1
ATOM 2684 C C . ILE B 1 107 ? 8.031 -4.293 5.543 1 98.75 107 ILE B C 1
ATOM 2686 O O . ILE B 1 107 ? 8.789 -3.781 4.711 1 98.75 107 ILE B O 1
ATOM 2690 N N . GLU B 1 108 ? 8.531 -5.094 6.488 1 98.44 108 GLU B N 1
ATOM 2691 C CA . GLU B 1 108 ? 9.969 -5.219 6.715 1 98.44 108 GLU B CA 1
ATOM 2692 C C . GLU B 1 108 ? 10.68 -5.793 5.488 1 98.44 108 GLU B C 1
ATOM 2694 O O . GLU B 1 108 ? 11.68 -5.242 5.031 1 98.44 108 GLU B O 1
ATOM 2699 N N . HIS B 1 109 ? 10.172 -6.891 4.965 1 98.19 109 HIS B N 1
ATOM 2700 C CA . HIS B 1 109 ? 10.781 -7.5 3.787 1 98.19 109 HIS B CA 1
ATOM 2701 C C . HIS B 1 109 ? 10.727 -6.555 2.592 1 98.19 109 HIS B C 1
ATOM 2703 O O . HIS B 1 109 ? 11.633 -6.551 1.756 1 98.19 109 HIS B O 1
ATOM 2709 N N . GLN B 1 110 ? 9.672 -5.754 2.484 1 98.75 110 GLN B N 1
ATOM 2710 C CA . GLN B 1 110 ? 9.539 -4.781 1.404 1 98.75 110 GLN B CA 1
ATOM 2711 C C . GLN B 1 110 ? 10.609 -3.697 1.508 1 98.75 110 GLN B C 1
ATOM 2713 O O . GLN B 1 110 ? 11.203 -3.303 0.5 1 98.75 110 GLN B O 1
ATOM 2718 N N . ILE B 1 111 ? 10.867 -3.285 2.723 1 98.81 111 ILE B N 1
ATOM 2719 C CA . ILE B 1 111 ? 11.898 -2.287 2.953 1 98.81 111 ILE B CA 1
ATOM 2720 C C . ILE B 1 111 ? 13.266 -2.855 2.561 1 98.81 111 ILE B C 1
ATOM 2722 O O . ILE B 1 111 ? 14.078 -2.162 1.95 1 98.81 111 ILE B O 1
ATOM 2726 N N . GLN B 1 112 ? 13.453 -4.098 2.846 1 98.44 112 GLN B N 1
ATOM 2727 C CA . GLN B 1 112 ? 14.711 -4.754 2.492 1 98.44 112 GLN B CA 1
ATOM 2728 C C . GLN B 1 112 ? 14.828 -4.938 0.982 1 98.44 112 GLN B C 1
ATOM 2730 O O . GLN B 1 112 ? 15.922 -4.82 0.421 1 98.44 112 GLN B O 1
ATOM 2735 N N . ALA B 1 113 ? 13.773 -5.172 0.338 1 98.44 113 ALA B N 1
ATOM 2736 C CA . ALA B 1 113 ? 13.75 -5.531 -1.077 1 98.44 113 ALA B CA 1
ATOM 2737 C C . ALA B 1 113 ? 13.844 -4.289 -1.961 1 98.44 113 ALA B C 1
ATOM 2739 O O . ALA B 1 113 ? 14.398 -4.348 -3.061 1 98.44 113 ALA B O 1
ATOM 2740 N N . ALA B 1 114 ? 13.336 -3.182 -1.504 1 98.75 114 ALA B N 1
ATOM 2741 C CA . ALA B 1 114 ? 13.102 -2.014 -2.348 1 98.75 114 ALA B CA 1
ATOM 2742 C C . ALA B 1 114 ? 14.398 -1.499 -2.955 1 98.75 114 ALA B C 1
ATOM 2744 O O . ALA B 1 114 ? 14.484 -1.276 -4.164 1 98.75 114 ALA B O 1
ATOM 2745 N N . PRO B 1 115 ? 15.453 -1.347 -2.156 1 98.31 115 PRO B N 1
ATOM 2746 C CA . PRO B 1 115 ? 16.703 -0.866 -2.766 1 98.31 115 PRO B CA 1
ATOM 2747 C C . PRO B 1 115 ? 17.266 -1.838 -3.799 1 98.31 115 PRO B C 1
ATOM 2749 O O . PRO B 1 115 ? 17.859 -1.412 -4.789 1 98.31 115 PRO B O 1
ATOM 2752 N N . ILE B 1 116 ? 17.047 -3.133 -3.578 1 97.81 116 ILE B N 1
ATOM 2753 C CA . ILE B 1 116 ? 17.5 -4.148 -4.523 1 97.81 116 ILE B CA 1
ATOM 2754 C C . ILE B 1 116 ? 16.703 -4.035 -5.824 1 97.81 116 ILE B C 1
ATOM 2756 O O . ILE B 1 116 ? 17.281 -4.016 -6.91 1 97.81 116 ILE B O 1
ATOM 2760 N N . LEU B 1 117 ? 15.438 -3.896 -5.68 1 98.25 117 LEU B N 1
ATOM 2761 C CA . LEU B 1 117 ? 14.555 -3.83 -6.836 1 98.25 117 LEU B CA 1
ATOM 2762 C C . LEU B 1 117 ? 14.836 -2.586 -7.668 1 98.25 117 LEU B C 1
ATOM 2764 O O . LEU B 1 117 ? 14.711 -2.613 -8.898 1 98.25 117 LEU B O 1
ATOM 2768 N N . LYS B 1 118 ? 15.195 -1.521 -7.023 1 97.06 118 LYS B N 1
ATOM 2769 C CA . LYS B 1 118 ? 15.516 -0.274 -7.711 1 97.06 118 LYS B CA 1
ATOM 2770 C C . LYS B 1 118 ? 16.672 -0.468 -8.688 1 97.06 118 LYS B C 1
ATOM 2772 O O . LYS B 1 118 ? 16.781 0.256 -9.68 1 97.06 118 LYS B O 1
ATOM 2777 N N . GLN B 1 119 ? 17.453 -1.472 -8.453 1 96.62 119 GLN B N 1
ATOM 2778 C CA . GLN B 1 119 ? 18.641 -1.715 -9.266 1 96.62 119 GLN B CA 1
ATOM 2779 C C . GLN B 1 119 ? 18.344 -2.734 -10.367 1 96.62 119 GLN B C 1
ATOM 2781 O O . GLN B 1 119 ? 19.234 -3.062 -11.164 1 96.62 119 GLN B O 1
ATOM 2786 N N . THR B 1 120 ? 17.156 -3.266 -10.438 1 96.56 120 THR B N 1
ATOM 2787 C CA . THR B 1 120 ? 16.781 -4.262 -11.43 1 96.56 120 THR B CA 1
ATOM 2788 C C . THR B 1 120 ? 15.922 -3.635 -12.531 1 96.56 120 THR B C 1
ATOM 2790 O O . THR B 1 120 ? 15.562 -2.459 -12.445 1 96.56 120 THR B O 1
ATOM 2793 N N . GLN B 1 121 ? 15.695 -4.371 -13.547 1 95.5 121 GLN B N 1
ATOM 2794 C CA . GLN B 1 121 ? 14.805 -3.945 -14.617 1 95.5 121 GLN B CA 1
ATOM 2795 C C . GLN B 1 121 ? 13.414 -4.57 -14.453 1 95.5 121 GLN B C 1
ATOM 2797 O O . GLN B 1 121 ? 12.586 -4.492 -15.367 1 95.5 121 GLN B O 1
ATOM 2802 N N . LEU B 1 122 ? 13.172 -5.172 -13.32 1 97.44 122 LEU B N 1
ATOM 2803 C CA . LEU B 1 122 ? 11.906 -5.855 -13.062 1 97.44 122 LEU B CA 1
ATOM 2804 C C . LEU B 1 122 ? 10.75 -4.863 -13.016 1 97.44 122 LEU B C 1
ATOM 2806 O O . LEU B 1 122 ? 10.891 -3.775 -12.445 1 97.44 122 LEU B O 1
ATOM 2810 N N . GLU B 1 123 ? 9.68 -5.234 -13.695 1 98.25 123 GLU B N 1
ATOM 2811 C CA . GLU B 1 123 ? 8.43 -4.543 -13.383 1 98.25 123 GLU B CA 1
ATOM 2812 C C . GLU B 1 123 ? 7.934 -4.918 -11.992 1 98.25 123 GLU B C 1
ATOM 2814 O O . GLU B 1 123 ? 7.77 -6.098 -11.68 1 98.25 123 GLU B O 1
ATOM 2819 N N . VAL B 1 124 ? 7.742 -3.926 -11.133 1 98.38 124 VAL B N 1
ATOM 2820 C CA . VAL B 1 124 ? 7.293 -4.164 -9.766 1 98.38 124 VAL B CA 1
ATOM 2821 C C . VAL B 1 124 ? 5.781 -3.982 -9.68 1 98.38 124 VAL B C 1
ATOM 2823 O O . VAL B 1 124 ? 5.258 -2.912 -10 1 98.38 124 VAL B O 1
ATOM 2826 N N . ILE B 1 125 ? 5.035 -4.992 -9.242 1 98.75 125 ILE B N 1
ATOM 2827 C CA . ILE B 1 125 ? 3.578 -4.934 -9.203 1 98.75 125 ILE B CA 1
ATOM 2828 C C . ILE B 1 125 ? 3.092 -5.125 -7.77 1 98.75 125 ILE B C 1
ATOM 2830 O O . ILE B 1 125 ? 3.072 -6.25 -7.258 1 98.75 125 ILE B O 1
ATOM 2834 N N . SER B 1 126 ? 2.729 -4.043 -7.117 1 98.88 126 SER B N 1
ATOM 2835 C CA . SER B 1 126 ? 2.232 -4.109 -5.746 1 98.88 126 SER B CA 1
ATOM 2836 C C . SER B 1 126 ? 1.022 -5.031 -5.641 1 98.88 126 SER B C 1
ATOM 2838 O O . SER B 1 126 ? 0.075 -4.914 -6.418 1 98.88 126 SER B O 1
ATOM 2840 N N . THR B 1 127 ? 1.064 -5.957 -4.652 1 98.94 127 THR B N 1
ATOM 2841 C CA . THR B 1 127 ? 0.042 -6.992 -4.551 1 98.94 127 THR B CA 1
ATOM 2842 C C . THR B 1 127 ? -0.362 -7.215 -3.096 1 98.94 127 THR B C 1
ATOM 2844 O O . THR B 1 127 ? 0.477 -7.555 -2.258 1 98.94 127 THR B O 1
ATOM 2847 N N . GLY B 1 128 ? -1.673 -6.914 -2.809 1 98.88 128 GLY B N 1
ATOM 2848 C CA . GLY B 1 128 ? -2.209 -7.316 -1.519 1 98.88 128 GLY B CA 1
ATOM 2849 C C . GLY B 1 128 ? -2.467 -8.812 -1.419 1 98.88 128 GLY B C 1
ATOM 2850 O O . GLY B 1 128 ? -3.359 -9.336 -2.086 1 98.88 128 GLY B O 1
ATOM 2851 N N . TYR B 1 129 ? -1.675 -9.484 -0.65 1 98.81 129 TYR B N 1
ATOM 2852 C CA . TYR B 1 129 ? -1.728 -10.93 -0.506 1 98.81 129 TYR B CA 1
ATOM 2853 C C . TYR B 1 129 ? -2.582 -11.328 0.691 1 98.81 129 TYR B C 1
ATOM 2855 O O . TYR B 1 129 ? -2.355 -10.859 1.809 1 98.81 129 TYR B O 1
ATOM 2863 N N . MET B 1 130 ? -3.623 -12.141 0.447 1 98.81 130 MET B N 1
ATOM 2864 C CA . MET B 1 130 ? -4.543 -12.594 1.486 1 98.81 130 MET B CA 1
ATOM 2865 C C . MET B 1 130 ? -4.543 -14.117 1.59 1 98.81 130 MET B C 1
ATOM 2867 O O . MET B 1 130 ? -4.887 -14.805 0.628 1 98.81 130 MET B O 1
ATOM 2871 N N . LEU B 1 131 ? -4.16 -14.594 2.752 1 98.56 131 LEU B N 1
ATOM 2872 C CA . LEU B 1 131 ? -4.137 -16.031 3.012 1 98.56 131 LEU B CA 1
ATOM 2873 C C . LEU B 1 131 ? -5.473 -16.5 3.584 1 98.56 131 LEU B C 1
ATOM 2875 O O . LEU B 1 131 ? -5.906 -16.016 4.633 1 98.56 131 LEU B O 1
ATOM 2879 N N . ILE B 1 132 ? -6.082 -17.422 2.889 1 98.62 132 ILE B N 1
ATOM 2880 C CA . ILE B 1 132 ? -7.406 -17.906 3.252 1 98.62 132 ILE B CA 1
ATOM 2881 C C . ILE B 1 132 ? -7.301 -19.312 3.822 1 98.62 132 ILE B C 1
ATOM 2883 O O . ILE B 1 132 ? -6.586 -20.156 3.281 1 98.62 132 ILE B O 1
ATOM 2887 N N . GLU B 1 133 ? -7.992 -19.562 4.902 1 98 133 GLU B N 1
ATOM 2888 C CA . GLU B 1 133 ? -8.023 -20.875 5.52 1 98 133 GLU B CA 1
ATOM 2889 C C . GLU B 1 133 ? -8.461 -21.953 4.516 1 98 133 GLU B C 1
ATOM 2891 O O . GLU B 1 133 ? -9.383 -21.719 3.73 1 98 133 GLU B O 1
ATOM 2896 N N . SER B 1 134 ? -7.738 -23.078 4.555 1 96.06 134 SER B N 1
ATOM 2897 C CA . SER B 1 134 ? -7.992 -24.031 3.484 1 96.06 134 SER B CA 1
ATOM 2898 C C . SER B 1 134 ? -8.047 -25.453 4.023 1 96.06 134 SER B C 1
ATOM 2900 O O . SER B 1 134 ? -7.961 -26.422 3.256 1 96.06 134 SER B O 1
ATOM 2902 N N . GLY B 1 135 ? -8.086 -25.688 5.273 1 95.25 135 GLY B N 1
ATOM 2903 C CA . GLY B 1 135 ? -8.273 -27 5.871 1 95.25 135 GLY B CA 1
ATOM 2904 C C . GLY B 1 135 ? -6.973 -27.641 6.34 1 95.25 135 GLY B C 1
ATOM 2905 O O . GLY B 1 135 ? -6.984 -28.719 6.938 1 95.25 135 GLY B O 1
ATOM 2906 N N . LYS B 1 136 ? -5.852 -27.016 6.129 1 92.5 136 LYS B N 1
ATOM 2907 C CA . LYS B 1 136 ? -4.559 -27.484 6.625 1 92.5 136 LYS B CA 1
ATOM 2908 C C . LYS B 1 136 ? -3.584 -26.328 6.789 1 92.5 136 LYS B C 1
ATOM 2910 O O . LYS B 1 136 ? -3.746 -25.266 6.164 1 92.5 136 LYS B O 1
ATOM 2915 N N . GLU B 1 137 ? -2.648 -26.516 7.664 1 93.38 137 GLU B N 1
ATOM 2916 C CA . GLU B 1 137 ? -1.597 -25.516 7.797 1 93.38 137 GLU B CA 1
ATOM 2917 C C . GLU B 1 137 ? -0.697 -25.5 6.566 1 93.38 137 GLU B C 1
ATOM 2919 O O . GLU B 1 137 ? -0.176 -26.531 6.148 1 93.38 137 GLU B O 1
ATOM 2924 N N . THR B 1 138 ? -0.544 -24.359 5.996 1 90.81 138 THR B N 1
ATOM 2925 C CA . THR B 1 138 ? 0.272 -24.203 4.797 1 90.81 138 THR B CA 1
ATOM 2926 C C . THR B 1 138 ? 1.652 -23.656 5.152 1 90.81 138 THR B C 1
ATOM 2928 O O . THR B 1 138 ? 1.888 -23.234 6.285 1 90.81 138 THR B O 1
ATOM 2931 N N . ALA B 1 139 ? 2.568 -23.641 4.141 1 87.56 139 ALA B N 1
ATOM 2932 C CA . ALA B 1 139 ? 3.912 -23.109 4.34 1 87.56 139 ALA B CA 1
ATOM 2933 C C . ALA B 1 139 ? 3.867 -21.625 4.684 1 87.56 139 ALA B C 1
ATOM 2935 O O . ALA B 1 139 ? 4.594 -21.156 5.566 1 87.56 139 ALA B O 1
ATOM 2936 N N . VAL B 1 140 ? 3.02 -20.844 4.016 1 91.19 140 VAL B N 1
ATOM 2937 C CA . VAL B 1 140 ? 2.896 -19.406 4.266 1 91.19 140 VAL B CA 1
ATOM 2938 C C . VAL B 1 140 ? 2.475 -19.172 5.711 1 91.19 140 VAL B C 1
ATOM 2940 O O . VAL B 1 140 ? 3.014 -18.281 6.383 1 91.19 140 VAL B O 1
ATOM 2943 N N . GLU B 1 141 ? 1.521 -19.938 6.164 1 93.38 141 GLU B N 1
ATOM 2944 C CA . GLU B 1 141 ? 1.063 -19.844 7.547 1 93.38 141 GLU B CA 1
ATOM 2945 C C . GLU B 1 141 ? 2.215 -20.062 8.523 1 93.38 141 GLU B C 1
ATOM 2947 O O . GLU B 1 141 ? 2.422 -19.266 9.438 1 93.38 141 GLU B O 1
ATOM 2952 N N . ARG B 1 142 ? 2.963 -21.094 8.281 1 92.75 142 ARG B N 1
ATOM 2953 C CA . ARG B 1 142 ? 4.055 -21.453 9.18 1 92.75 142 ARG B CA 1
ATOM 2954 C C . ARG B 1 142 ? 5.164 -20.422 9.156 1 92.75 142 ARG B C 1
ATOM 2956 O O . ARG B 1 142 ? 5.582 -19.922 10.203 1 92.75 142 ARG B O 1
ATOM 2963 N N . VAL B 1 143 ? 5.602 -19.984 8.039 1 91.56 143 VAL B N 1
ATOM 2964 C CA . VAL B 1 143 ? 6.773 -19.141 7.867 1 91.56 143 VAL B CA 1
ATOM 2965 C C . VAL B 1 143 ? 6.449 -17.719 8.312 1 91.56 143 VAL B C 1
ATOM 2967 O O . VAL B 1 143 ? 7.273 -17.047 8.938 1 91.56 143 VAL B O 1
ATOM 2970 N N . SER B 1 144 ? 5.223 -17.234 8.039 1 94.19 144 SER B N 1
ATOM 2971 C CA . SER B 1 144 ? 4.844 -15.867 8.336 1 94.19 144 SER B CA 1
ATOM 2972 C C . SER B 1 144 ? 4.215 -15.758 9.727 1 94.19 144 SER B C 1
ATOM 2974 O O . SER B 1 144 ? 3.971 -14.656 10.219 1 94.19 144 SER B O 1
ATOM 2976 N N . LYS B 1 145 ? 3.955 -16.953 10.305 1 94.88 145 LYS B N 1
ATOM 2977 C CA . LYS B 1 145 ? 3.252 -16.984 11.586 1 94.88 145 LYS B CA 1
ATOM 2978 C C . LYS B 1 145 ? 1.941 -16.203 11.508 1 94.88 145 LYS B C 1
ATOM 2980 O O . LYS B 1 145 ? 1.654 -15.367 12.367 1 94.88 145 LYS B O 1
ATOM 2985 N N . THR B 1 146 ? 1.225 -16.469 10.477 1 95.31 146 THR B N 1
ATOM 2986 C CA . THR B 1 146 ? -0.042 -15.812 10.195 1 95.31 146 THR B CA 1
ATOM 2987 C C . THR B 1 146 ? -1.21 -16.781 10.352 1 95.31 146 THR B C 1
ATOM 2989 O O . THR B 1 146 ? -1.145 -17.922 9.883 1 95.31 146 THR B O 1
ATOM 2992 N N . ILE B 1 147 ? -2.215 -16.344 11.086 1 95.88 147 ILE B N 1
ATOM 2993 C CA . ILE B 1 147 ? -3.471 -17.094 11.086 1 95.88 147 ILE B CA 1
ATOM 2994 C C . ILE B 1 147 ? -4.266 -16.75 9.828 1 95.88 147 ILE B C 1
ATOM 2996 O O . ILE B 1 147 ? -4.594 -15.594 9.578 1 95.88 147 ILE B O 1
ATOM 3000 N N . PRO B 1 148 ? -4.539 -17.75 9.008 1 98 148 PRO B N 1
ATOM 3001 C CA . PRO B 1 148 ? -5.301 -17.469 7.793 1 98 148 PRO B CA 1
ATOM 3002 C C . PRO B 1 148 ? -6.668 -16.844 8.078 1 98 148 PRO B C 1
ATOM 3004 O O . PRO B 1 148 ? -7.238 -17.078 9.148 1 98 148 PRO B O 1
ATOM 3007 N N . LEU B 1 149 ? -7.164 -16.078 7.168 1 98.5 149 LEU B N 1
ATOM 3008 C CA . LEU B 1 149 ? -8.523 -15.555 7.273 1 98.5 149 LEU B CA 1
ATOM 3009 C C . LEU B 1 149 ? -9.539 -16.688 7.27 1 98.5 149 LEU B C 1
ATOM 3011 O O . LEU B 1 149 ? -9.445 -17.609 6.461 1 98.5 149 LEU B O 1
ATOM 3015 N N . ASP B 1 150 ? -10.461 -16.594 8.141 1 98.12 150 ASP B N 1
ATOM 3016 C CA . ASP B 1 150 ? -11.547 -17.562 8.172 1 98.12 150 ASP B CA 1
ATOM 3017 C C . ASP B 1 150 ? -12.297 -17.594 6.844 1 98.12 150 ASP B C 1
ATOM 3019 O O . ASP B 1 150 ? -12.734 -16.547 6.348 1 98.12 150 ASP B O 1
ATOM 3023 N N . ARG B 1 151 ? -12.453 -18.781 6.258 1 97.56 151 ARG B N 1
ATOM 3024 C CA . ARG B 1 151 ? -13.016 -18.938 4.922 1 97.56 151 ARG B CA 1
ATOM 3025 C C . ARG B 1 151 ? -14.492 -18.562 4.906 1 97.56 151 ARG B C 1
ATOM 3027 O O . ARG B 1 151 ? -15.07 -18.344 3.84 1 97.56 151 ARG B O 1
ATOM 3034 N N . TYR B 1 152 ? -15.086 -18.359 6.07 1 97.5 152 TYR B N 1
ATOM 3035 C CA . TYR B 1 152 ? -16.5 -18.031 6.152 1 97.5 152 TYR B CA 1
ATOM 3036 C C . TYR B 1 152 ? -16.703 -16.578 6.559 1 97.5 152 TYR B C 1
ATOM 3038 O O . TYR B 1 152 ? -17.828 -16.078 6.578 1 97.5 152 TYR B O 1
ATOM 3046 N N . ASN B 1 153 ? -15.688 -15.883 6.875 1 98.5 153 ASN B N 1
ATOM 3047 C CA . ASN B 1 153 ? -15.789 -14.469 7.215 1 98.5 153 ASN B CA 1
ATOM 3048 C C . ASN B 1 153 ? -15.664 -13.586 5.98 1 98.5 153 ASN B C 1
ATOM 3050 O O . ASN B 1 153 ? -14.648 -12.922 5.785 1 98.5 153 ASN B O 1
ATOM 3054 N N . LEU B 1 154 ? -16.703 -13.539 5.25 1 98.75 154 LEU B N 1
ATOM 3055 C CA . LEU B 1 154 ? -16.719 -12.852 3.967 1 98.75 154 LEU B CA 1
ATOM 3056 C C . LEU B 1 154 ? -16.547 -11.344 4.156 1 98.75 154 LEU B C 1
ATOM 3058 O O . LEU B 1 154 ? -15.859 -10.695 3.365 1 98.75 154 LEU B O 1
ATOM 3062 N N . ASP B 1 155 ? -17.094 -10.852 5.25 1 98.62 155 ASP B N 1
ATOM 3063 C CA . ASP B 1 155 ? -17.016 -9.422 5.52 1 98.62 155 ASP B CA 1
ATOM 3064 C C . ASP B 1 155 ? -15.57 -8.992 5.762 1 98.62 155 ASP B C 1
ATOM 3066 O O . ASP B 1 155 ? -15.125 -7.961 5.25 1 98.62 155 ASP B O 1
ATOM 3070 N N . LEU B 1 156 ? -14.898 -9.781 6.539 1 98.81 156 LEU B N 1
ATOM 3071 C CA . LEU B 1 156 ? -13.508 -9.453 6.82 1 98.81 156 LEU B CA 1
ATOM 3072 C C . LEU B 1 156 ? -12.656 -9.578 5.559 1 98.81 156 LEU B C 1
ATOM 3074 O O . LEU B 1 156 ? -11.758 -8.758 5.332 1 98.81 156 LEU B O 1
ATOM 3078 N N . ALA B 1 157 ? -12.922 -10.57 4.746 1 98.94 157 ALA B N 1
ATOM 3079 C CA . ALA B 1 157 ? -12.203 -10.719 3.484 1 98.94 157 ALA B CA 1
ATOM 3080 C C . ALA B 1 157 ? -12.406 -9.492 2.59 1 98.94 157 ALA B C 1
ATOM 3082 O O . ALA B 1 157 ? -11.445 -8.961 2.035 1 98.94 157 ALA B O 1
ATOM 3083 N N . LEU B 1 158 ? -13.641 -9.102 2.508 1 98.94 158 LEU B N 1
ATOM 3084 C CA . LEU B 1 158 ? -13.945 -7.938 1.682 1 98.94 158 LEU B CA 1
ATOM 3085 C C . LEU B 1 158 ? -13.258 -6.688 2.229 1 98.94 158 LEU B C 1
ATOM 3087 O O . LEU B 1 158 ? -12.625 -5.941 1.478 1 98.94 158 LEU B O 1
ATOM 3091 N N . ALA B 1 159 ? -13.359 -6.473 3.535 1 98.94 159 ALA B N 1
ATOM 3092 C CA . ALA B 1 159 ? -12.742 -5.309 4.164 1 98.94 159 ALA B CA 1
ATOM 3093 C C . ALA B 1 159 ? -11.234 -5.289 3.906 1 98.94 159 ALA B C 1
ATOM 3095 O O . ALA B 1 159 ? -10.664 -4.23 3.629 1 98.94 159 ALA B O 1
ATOM 3096 N N . THR B 1 160 ? -10.625 -6.438 3.984 1 98.94 160 THR B N 1
ATOM 3097 C CA . THR B 1 160 ? -9.188 -6.562 3.787 1 98.94 160 THR B CA 1
ATOM 3098 C C . THR B 1 160 ? -8.812 -6.234 2.346 1 98.94 160 THR B C 1
ATOM 3100 O O . THR B 1 160 ? -7.871 -5.473 2.102 1 98.94 160 THR B O 1
ATOM 3103 N N . ALA B 1 161 ? -9.586 -6.742 1.409 1 98.94 161 ALA B N 1
ATOM 3104 C CA . ALA B 1 161 ? -9.328 -6.477 -0.003 1 98.94 161 ALA B CA 1
ATOM 3105 C C . ALA B 1 161 ? -9.508 -4.996 -0.325 1 98.94 161 ALA B C 1
ATOM 3107 O O . ALA B 1 161 ? -8.703 -4.41 -1.05 1 98.94 161 ALA B O 1
ATOM 3108 N N . LEU B 1 162 ? -10.555 -4.441 0.229 1 98.94 162 LEU B N 1
ATOM 3109 C CA . LEU B 1 162 ? -10.805 -3.021 0.026 1 98.94 162 LEU B CA 1
ATOM 3110 C C . LEU B 1 162 ? -9.656 -2.182 0.579 1 98.94 162 LEU B C 1
ATOM 3112 O O . LEU B 1 162 ? -9.211 -1.229 -0.065 1 98.94 162 LEU B O 1
ATOM 3116 N N . ALA B 1 163 ? -9.203 -2.559 1.751 1 98.94 163 ALA B N 1
ATOM 3117 C CA . ALA B 1 163 ? -8.07 -1.851 2.344 1 98.94 163 ALA B CA 1
ATOM 3118 C C . ALA B 1 163 ? -6.84 -1.922 1.44 1 98.94 163 ALA B C 1
ATOM 3120 O O . ALA B 1 163 ? -6.164 -0.914 1.22 1 98.94 163 ALA B O 1
ATOM 3121 N N . GLY B 1 164 ? -6.578 -3.102 0.958 1 98.94 164 GLY B N 1
ATOM 3122 C CA . GLY B 1 164 ? -5.461 -3.262 0.039 1 98.94 164 GLY B CA 1
ATOM 3123 C C . GLY B 1 164 ? -5.566 -2.369 -1.184 1 98.94 164 GLY B C 1
ATOM 3124 O O . GLY B 1 164 ? -4.594 -1.713 -1.563 1 98.94 164 GLY B O 1
ATOM 3125 N N . GLU B 1 165 ? -6.727 -2.369 -1.788 1 98.88 165 GLU B N 1
ATOM 3126 C CA . GLU B 1 165 ? -6.949 -1.519 -2.953 1 98.88 165 GLU B CA 1
ATOM 3127 C C . GLU B 1 165 ? -6.762 -0.045 -2.605 1 98.88 165 GLU B C 1
ATOM 3129 O O . GLU B 1 165 ? -6.074 0.686 -3.32 1 98.88 165 GLU B O 1
ATOM 3134 N N . MET B 1 166 ? -7.281 0.381 -1.505 1 98.81 166 MET B N 1
ATOM 3135 C CA . MET B 1 166 ? -7.234 1.783 -1.1 1 98.81 166 MET B CA 1
ATOM 3136 C C . MET B 1 166 ? -5.812 2.193 -0.729 1 98.81 166 MET B C 1
ATOM 3138 O O . MET B 1 166 ? -5.438 3.357 -0.88 1 98.81 166 MET B O 1
ATOM 3142 N N . LEU B 1 167 ? -5.02 1.224 -0.321 1 98.88 167 LEU B N 1
ATOM 3143 C CA . LEU B 1 167 ? -3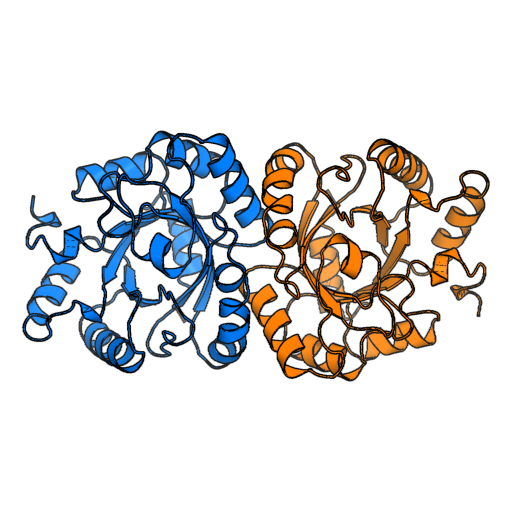.635 1.501 0.035 1 98.88 167 LEU B CA 1
ATOM 3144 C C . LEU B 1 167 ? -2.762 1.595 -1.211 1 98.88 167 LEU B C 1
ATOM 3146 O O . LEU B 1 167 ? -1.594 1.984 -1.129 1 98.88 167 LEU B O 1
ATOM 3150 N N . GLY B 1 168 ? -3.287 1.225 -2.348 1 98.75 168 GLY B N 1
ATOM 3151 C CA . GLY B 1 168 ? -2.57 1.454 -3.594 1 98.75 168 GLY B CA 1
ATOM 3152 C C . GLY B 1 168 ? -2.104 0.173 -4.258 1 98.75 168 GLY B C 1
ATOM 3153 O O . GLY B 1 168 ? -1.414 0.213 -5.281 1 98.75 168 GLY B O 1
ATOM 3154 N N . ASN B 1 169 ? -2.471 -1.011 -3.66 1 98.88 169 ASN B N 1
ATOM 3155 C CA . ASN B 1 169 ? -2.125 -2.256 -4.34 1 98.88 169 ASN B CA 1
ATOM 3156 C C . ASN B 1 169 ? -2.729 -2.316 -5.738 1 98.88 169 ASN B C 1
ATOM 3158 O O . ASN B 1 169 ? -3.867 -1.896 -5.945 1 98.88 169 ASN B O 1
ATOM 3162 N N . LYS B 1 170 ? -1.968 -2.875 -6.633 1 98.81 170 LYS B N 1
ATOM 3163 C CA . LYS B 1 170 ? -2.396 -2.99 -8.023 1 98.81 170 LYS B CA 1
ATOM 3164 C C . LYS B 1 170 ? -3.156 -4.293 -8.258 1 98.81 170 LYS B C 1
ATOM 3166 O O . LYS B 1 170 ? -3.953 -4.395 -9.195 1 98.81 170 LYS B O 1
ATOM 3171 N N . LEU B 1 171 ? -2.885 -5.312 -7.422 1 98.94 171 LEU B N 1
ATOM 3172 C CA . LEU B 1 171 ? -3.541 -6.613 -7.465 1 98.94 171 LEU B CA 1
ATOM 3173 C C . LEU B 1 171 ? -3.965 -7.055 -6.066 1 98.94 171 LEU B C 1
ATOM 3175 O O . LEU B 1 171 ? -3.309 -6.719 -5.078 1 98.94 171 LEU B O 1
ATOM 3179 N N . ILE B 1 172 ? -5.074 -7.766 -6 1 98.94 172 ILE B N 1
ATOM 3180 C CA . ILE B 1 172 ? -5.406 -8.547 -4.812 1 98.94 172 ILE B CA 1
ATOM 3181 C C . ILE B 1 172 ? -5.27 -10.039 -5.121 1 98.94 172 ILE B C 1
ATOM 3183 O O . ILE B 1 172 ? -5.691 -10.5 -6.184 1 98.94 172 ILE B O 1
ATOM 3187 N N . TYR B 1 173 ? -4.621 -10.766 -4.277 1 98.94 173 TYR B N 1
ATOM 3188 C CA . TYR B 1 173 ? -4.387 -12.195 -4.438 1 98.94 173 TYR B CA 1
ATOM 3189 C C . TYR B 1 173 ? -5.031 -12.984 -3.301 1 98.94 173 TYR B C 1
ATOM 3191 O O . TYR B 1 173 ? -4.535 -12.969 -2.172 1 98.94 173 TYR B O 1
ATOM 3199 N N . LEU B 1 174 ? -6.168 -13.602 -3.562 1 98.94 174 LEU B N 1
ATOM 3200 C CA . LEU B 1 174 ? -6.754 -14.562 -2.635 1 98.94 174 LEU B CA 1
ATOM 3201 C C . LEU B 1 174 ? -6.066 -15.922 -2.754 1 98.94 174 LEU B C 1
ATOM 3203 O O . LEU B 1 174 ? -6.172 -16.578 -3.789 1 98.94 174 LEU B O 1
ATOM 3207 N N . GLU B 1 175 ? -5.422 -16.344 -1.7 1 97.94 175 GLU B N 1
ATOM 3208 C CA . GLU B 1 175 ? -4.578 -17.547 -1.747 1 97.94 175 GLU B CA 1
ATOM 3209 C C . GLU B 1 175 ? -4.965 -18.531 -0.653 1 97.94 175 GLU B C 1
ATOM 3211 O O . GLU B 1 175 ? -4.91 -18.203 0.535 1 97.94 175 GLU B O 1
ATOM 3216 N N . ALA B 1 176 ? -5.309 -19.75 -1.051 1 97.31 176 ALA B N 1
ATOM 3217 C CA . ALA B 1 176 ? -5.621 -20.781 -0.068 1 97.31 176 ALA B CA 1
ATOM 3218 C C . ALA B 1 176 ? -4.352 -21.5 0.401 1 97.31 176 ALA B C 1
ATOM 3220 O O . ALA B 1 176 ? -4.363 -22.188 1.422 1 97.31 176 ALA B O 1
ATOM 3221 N N . GLY B 1 177 ? -3.289 -21.312 -0.286 1 93 177 GLY B N 1
ATOM 3222 C CA . GLY B 1 177 ? -2.016 -21.906 0.093 1 93 177 GLY B CA 1
ATOM 3223 C C . GLY B 1 177 ? -1.676 -23.156 -0.704 1 93 177 GLY B C 1
ATOM 3224 O O . GLY B 1 177 ? -2.57 -23.828 -1.211 1 93 177 GLY B O 1
ATOM 3225 N N . SER B 1 178 ? -0.419 -23.438 -0.778 1 87.31 178 SER B N 1
ATOM 3226 C CA . SER B 1 178 ? 0.051 -24.656 -1.452 1 87.31 178 SER B CA 1
ATOM 3227 C C . SER B 1 178 ? -0.447 -25.906 -0.747 1 87.31 178 SER B C 1
ATOM 3229 O O . SER B 1 178 ? -0.35 -26.016 0.477 1 87.31 178 SER B O 1
ATOM 3231 N N . GLY B 1 179 ? -0.96 -26.797 -1.535 1 86.19 179 GLY B N 1
ATOM 3232 C CA . GLY B 1 179 ? -1.421 -28.062 -0.977 1 86.19 179 GLY B CA 1
ATOM 3233 C C . GLY B 1 179 ? -2.744 -27.953 -0.244 1 86.19 179 GLY B C 1
ATOM 3234 O O . GLY B 1 179 ? -3.18 -28.891 0.419 1 86.19 179 GLY B O 1
ATOM 3235 N N . ALA B 1 180 ? -3.408 -26.828 -0.364 1 92.81 180 ALA B N 1
ATOM 3236 C CA . ALA B 1 180 ? -4.68 -26.562 0.308 1 92.81 180 ALA B CA 1
ATOM 3237 C C . ALA B 1 180 ? -5.672 -27.703 0.071 1 92.81 180 ALA B C 1
ATOM 3239 O O . ALA B 1 180 ? -5.734 -28.25 -1.027 1 92.81 180 ALA B O 1
ATOM 3240 N N . LYS B 1 181 ? -6.465 -28.047 1.077 1 94.31 181 LYS B N 1
ATOM 3241 C CA . LYS B 1 181 ? -7.523 -29.047 0.952 1 94.31 181 LYS B CA 1
ATOM 3242 C C . LYS B 1 181 ? -8.75 -28.469 0.253 1 94.31 181 LYS B C 1
ATOM 3244 O O . LYS B 1 181 ? -9.469 -29.188 -0.449 1 94.31 181 LYS B O 1
ATOM 3249 N N . GLN B 1 182 ? -8.953 -27.25 0.564 1 96.06 182 GLN B N 1
ATOM 3250 C CA . GLN B 1 182 ? -10.078 -26.531 -0.022 1 96.06 182 GLN B CA 1
ATOM 3251 C C . GLN B 1 182 ? -9.617 -25.25 -0.706 1 96.06 182 GLN B C 1
ATOM 3253 O O . GLN B 1 182 ? -8.781 -24.516 -0.172 1 96.06 182 GLN B O 1
ATOM 3258 N N . ALA B 1 183 ? -10.18 -25.031 -1.907 1 97.62 183 ALA B N 1
ATOM 3259 C CA . ALA B 1 183 ? -9.906 -23.781 -2.613 1 97.62 183 ALA B CA 1
ATOM 3260 C C . ALA B 1 183 ? -10.594 -22.609 -1.931 1 97.62 183 ALA B C 1
ATOM 3262 O O . ALA B 1 183 ? -11.43 -22.797 -1.043 1 97.62 183 ALA B O 1
ATOM 3263 N N . VAL B 1 184 ? -10.227 -21.359 -2.307 1 98.69 184 VAL B N 1
ATOM 3264 C CA . VAL B 1 184 ? -10.914 -20.172 -1.836 1 98.69 184 VAL B CA 1
ATOM 3265 C C . VAL B 1 184 ? -12.406 -20.281 -2.129 1 98.69 184 VAL B C 1
ATOM 3267 O O . VAL B 1 184 ? -12.805 -20.688 -3.223 1 98.69 184 VAL B O 1
ATOM 3270 N N . PRO B 1 185 ? -13.219 -19.953 -1.15 1 98.44 185 PRO B N 1
ATOM 3271 C CA . PRO B 1 185 ? -14.656 -20.078 -1.367 1 98.44 185 PRO B CA 1
ATOM 3272 C C . PRO B 1 185 ? -15.156 -19.219 -2.527 1 98.44 185 PRO B C 1
ATOM 3274 O O . PRO B 1 185 ? -14.758 -18.062 -2.658 1 98.44 185 PRO B O 1
ATOM 3277 N N . LYS B 1 186 ? -16.078 -19.891 -3.291 1 98.5 186 LYS B N 1
ATOM 3278 C CA . LYS B 1 186 ? -16.672 -19.203 -4.438 1 98.5 186 LYS B CA 1
ATOM 3279 C C . LYS B 1 186 ? -17.312 -17.891 -4.012 1 98.5 186 LYS B C 1
ATOM 3281 O O . LYS B 1 186 ? -17.141 -16.875 -4.672 1 98.5 186 LYS B O 1
ATOM 3286 N N . GLN B 1 187 ? -18.047 -17.906 -2.93 1 98.75 187 GLN B N 1
ATOM 3287 C CA . GLN B 1 187 ? -18.766 -16.719 -2.459 1 98.75 187 GLN B CA 1
ATOM 3288 C C . GLN B 1 187 ? -17.797 -15.594 -2.102 1 98.75 187 GLN B C 1
ATOM 3290 O O . GLN B 1 187 ? -18.094 -14.422 -2.311 1 98.75 187 GLN B O 1
ATOM 3295 N N . MET B 1 188 ? -16.672 -15.93 -1.549 1 98.88 188 MET B N 1
ATOM 3296 C CA . MET B 1 188 ? -15.648 -14.938 -1.208 1 98.88 188 MET B CA 1
ATOM 3297 C C . MET B 1 188 ? -15.07 -14.297 -2.465 1 98.88 188 MET B C 1
ATOM 3299 O O . MET B 1 188 ? -14.938 -13.07 -2.537 1 98.88 188 MET B O 1
ATOM 3303 N N . ILE B 1 189 ? -14.75 -15.117 -3.457 1 98.94 189 ILE B N 1
ATOM 3304 C CA . ILE B 1 189 ? -14.227 -14.617 -4.723 1 98.94 189 ILE B CA 1
ATOM 3305 C C . ILE B 1 189 ? -15.242 -13.656 -5.348 1 98.94 189 ILE B C 1
ATOM 3307 O O . ILE B 1 189 ? -14.883 -12.547 -5.754 1 98.94 189 ILE B O 1
ATOM 3311 N N . GLU B 1 190 ? -16.484 -14.078 -5.375 1 98.88 190 GLU B N 1
ATOM 3312 C CA . GLU B 1 190 ? -17.547 -13.281 -5.973 1 98.88 190 GLU B CA 1
ATOM 3313 C C . GLU B 1 190 ? -17.688 -11.93 -5.277 1 98.88 190 GLU B C 1
ATOM 3315 O O . GLU B 1 190 ? -17.734 -10.891 -5.934 1 98.88 190 GLU B O 1
ATOM 3320 N N . LEU B 1 191 ? -17.75 -12 -3.975 1 98.88 191 LEU B N 1
ATOM 3321 C CA . LEU B 1 191 ? -17.938 -10.789 -3.189 1 98.88 191 LEU B CA 1
ATOM 3322 C C . LEU B 1 191 ? -16.797 -9.805 -3.402 1 98.88 191 LEU B C 1
ATOM 3324 O O . LEU B 1 191 ? -17.031 -8.625 -3.66 1 98.88 191 LEU B O 1
ATOM 3328 N N . VAL B 1 192 ? -15.578 -10.25 -3.334 1 98.94 192 VAL B N 1
ATOM 3329 C CA . VAL B 1 192 ? -14.414 -9.383 -3.479 1 98.94 192 VAL B CA 1
ATOM 3330 C C . VAL B 1 192 ? -14.344 -8.844 -4.902 1 98.94 192 VAL B C 1
ATOM 3332 O O . VAL B 1 192 ? -14.18 -7.637 -5.105 1 98.94 192 VAL B O 1
ATOM 3335 N N . ALA B 1 193 ? -14.547 -9.711 -5.879 1 98.88 193 ALA B N 1
ATOM 3336 C CA . ALA B 1 193 ? -14.469 -9.32 -7.281 1 98.88 193 ALA B CA 1
ATOM 3337 C C . ALA B 1 193 ? -15.469 -8.219 -7.602 1 98.88 193 ALA B C 1
ATOM 3339 O O . ALA B 1 193 ? -15.172 -7.297 -8.367 1 98.88 193 ALA B O 1
ATOM 3340 N N . GLN B 1 194 ? -16.594 -8.258 -7.043 1 98.62 194 GLN B N 1
ATOM 3341 C CA . GLN B 1 194 ? -17.672 -7.32 -7.336 1 98.62 194 GLN B CA 1
ATOM 3342 C C . GLN B 1 194 ? -17.422 -5.973 -6.66 1 98.62 194 GLN B C 1
ATOM 3344 O O . GLN B 1 194 ? -18.062 -4.977 -7 1 98.62 194 GLN B O 1
ATOM 3349 N N . ASN B 1 195 ? -16.469 -5.957 -5.738 1 98.75 195 ASN B N 1
ATOM 3350 C CA . ASN B 1 195 ? -16.391 -4.754 -4.918 1 98.75 195 ASN B CA 1
ATOM 3351 C C . ASN B 1 195 ? -15.031 -4.066 -5.074 1 98.75 195 ASN B C 1
ATOM 3353 O O . ASN B 1 195 ? -14.812 -2.984 -4.523 1 98.75 195 ASN B O 1
ATOM 3357 N N . ILE B 1 196 ? -14.117 -4.688 -5.762 1 98.56 196 ILE B N 1
ATOM 3358 C CA . ILE B 1 196 ? -12.859 -4.004 -6.051 1 98.56 196 ILE B CA 1
AT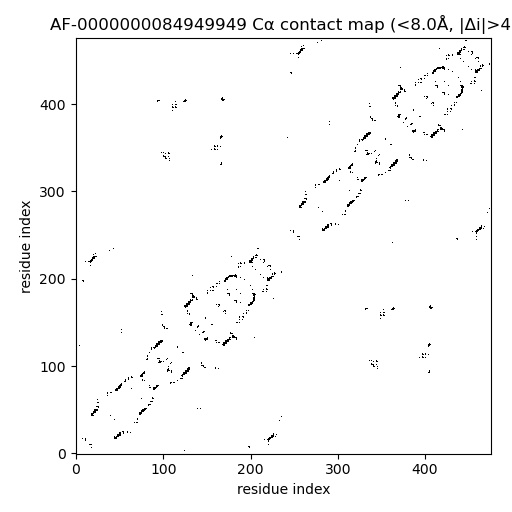OM 3359 C C . ILE B 1 196 ? -12.742 -3.762 -7.555 1 98.56 196 ILE B C 1
ATOM 3361 O O . ILE B 1 196 ? -13.344 -4.484 -8.359 1 98.56 196 ILE B O 1
ATOM 3365 N N . LYS B 1 197 ? -11.969 -2.781 -7.918 1 98.25 197 LYS B N 1
ATOM 3366 C CA . LYS B 1 197 ? -11.805 -2.434 -9.328 1 98.25 197 LYS B CA 1
ATOM 3367 C C . LYS B 1 197 ? -10.539 -3.061 -9.906 1 98.25 197 LYS B C 1
ATOM 3369 O O . LYS B 1 197 ? -10.453 -3.283 -11.109 1 98.25 197 LYS B O 1
ATOM 3374 N N . ILE B 1 198 ? -9.562 -3.355 -9.078 1 98.81 198 ILE B N 1
ATOM 3375 C CA . ILE B 1 198 ? -8.281 -3.869 -9.547 1 98.81 198 ILE B CA 1
ATOM 3376 C C . ILE B 1 198 ? -8.383 -5.375 -9.781 1 98.81 198 ILE B C 1
ATOM 3378 O O . ILE B 1 198 ? -9.289 -6.027 -9.266 1 98.81 198 ILE B O 1
ATOM 3382 N N . PRO B 1 199 ? -7.496 -5.98 -10.602 1 98.94 199 PRO B N 1
ATOM 3383 C CA . PRO B 1 199 ? -7.578 -7.406 -10.922 1 98.94 199 PRO B CA 1
ATOM 3384 C C . PRO B 1 199 ? -7.453 -8.305 -9.688 1 98.94 199 PRO B C 1
ATOM 3386 O O . PRO B 1 199 ? -6.707 -7.98 -8.766 1 98.94 199 PRO B O 1
ATOM 3389 N N . LEU B 1 200 ? -8.188 -9.375 -9.727 1 98.94 200 LEU B N 1
ATOM 3390 C CA . LEU B 1 200 ? -8.227 -10.359 -8.648 1 98.94 200 LEU B CA 1
ATOM 3391 C C . LEU B 1 200 ? -7.543 -11.656 -9.062 1 98.94 200 LEU B C 1
ATOM 3393 O O . LEU B 1 200 ? -7.934 -12.273 -10.055 1 98.94 200 LEU B O 1
ATOM 3397 N N . ILE B 1 201 ? -6.48 -12.055 -8.328 1 98.94 201 ILE B N 1
ATOM 3398 C CA . ILE B 1 201 ? -5.797 -13.328 -8.492 1 98.94 201 ILE B CA 1
ATOM 3399 C C . ILE B 1 201 ? -6.328 -14.328 -7.465 1 98.94 201 ILE B C 1
ATOM 3401 O O . ILE B 1 201 ? -6.551 -13.984 -6.305 1 98.94 201 ILE B O 1
ATOM 3405 N N . VAL B 1 202 ? -6.555 -15.523 -7.91 1 98.88 202 VAL B N 1
ATOM 3406 C CA . VAL B 1 202 ? -7 -16.578 -7 1 98.88 202 VAL B CA 1
ATOM 3407 C C . VAL B 1 202 ? -6.121 -17.812 -7.164 1 98.88 202 VAL B C 1
ATOM 3409 O O . VAL B 1 202 ? -5.832 -18.234 -8.289 1 98.88 202 VAL B O 1
ATOM 3412 N N . GLY B 1 203 ? -5.656 -18.375 -6.074 1 98 203 GLY B N 1
ATOM 3413 C CA . GLY B 1 203 ? -4.848 -19.578 -6.105 1 98 203 GLY B CA 1
ATOM 3414 C C . GLY B 1 203 ? -5.043 -20.453 -4.883 1 98 203 GLY B C 1
ATOM 3415 O O . GLY B 1 203 ? -5.711 -20.062 -3.926 1 98 203 GLY B O 1
ATOM 3416 N N . GLY B 1 204 ? -4.488 -21.641 -4.988 1 95.88 204 GLY B N 1
ATOM 3417 C CA . GLY B 1 204 ? -4.543 -22.594 -3.891 1 95.88 204 GLY B CA 1
ATOM 3418 C C . GLY B 1 204 ? -5.746 -23.531 -3.963 1 95.88 204 GLY B C 1
ATOM 3419 O O . GLY B 1 204 ? -6.883 -23.062 -4.062 1 95.88 204 GLY B O 1
ATOM 3420 N N . GLY B 1 205 ? -5.512 -24.797 -3.922 1 94.5 205 GLY B N 1
ATOM 3421 C CA . GLY B 1 205 ? -6.57 -25.781 -3.818 1 94.5 205 GLY B CA 1
ATOM 3422 C C . GLY B 1 205 ? -7.285 -26.031 -5.133 1 94.5 205 GLY B C 1
ATOM 3423 O O . GLY B 1 205 ? -8.328 -26.688 -5.168 1 94.5 205 GLY B O 1
ATOM 3424 N N . ILE B 1 206 ? -6.832 -25.516 -6.207 1 95.81 206 ILE B N 1
ATOM 3425 C CA . ILE B 1 206 ? -7.422 -25.719 -7.523 1 95.81 206 ILE B CA 1
ATOM 3426 C C . ILE B 1 206 ? -6.723 -26.891 -8.227 1 95.81 206 ILE B C 1
ATOM 3428 O O . ILE B 1 206 ? -5.562 -26.766 -8.625 1 95.81 206 ILE B O 1
ATOM 3432 N N . VAL B 1 207 ? -7.473 -28 -8.523 1 92.94 207 VAL B N 1
ATOM 3433 C CA . VAL B 1 207 ? -6.77 -29.25 -8.852 1 92.94 207 VAL B CA 1
ATOM 3434 C C . VAL B 1 207 ? -7.207 -29.734 -10.234 1 92.94 207 VAL B C 1
ATOM 3436 O O . VAL B 1 207 ? -6.711 -30.75 -10.727 1 92.94 207 VAL B O 1
ATOM 3439 N N . ASP B 1 208 ? -8.211 -29.047 -10.828 1 92.75 208 ASP B N 1
ATOM 3440 C CA . ASP B 1 208 ? -8.656 -29.469 -12.156 1 92.75 208 ASP B CA 1
ATOM 3441 C C . ASP B 1 208 ? -9.273 -28.297 -12.922 1 92.75 208 ASP B C 1
ATOM 3443 O O . ASP B 1 208 ? -9.336 -27.188 -12.406 1 92.75 208 ASP B O 1
ATOM 3447 N N . LEU B 1 209 ? -9.656 -28.578 -14.117 1 94.62 209 LEU B N 1
ATOM 3448 C CA . LEU B 1 209 ? -10.203 -27.562 -15.008 1 94.62 209 LEU B CA 1
ATOM 3449 C C . LEU B 1 209 ? -11.516 -27 -14.453 1 94.62 209 LEU B C 1
ATOM 3451 O O . LEU B 1 209 ? -11.812 -25.828 -14.633 1 94.62 209 LEU B O 1
ATOM 3455 N N . HIS B 1 210 ? -12.266 -27.875 -13.812 1 95.88 210 HIS B N 1
ATOM 3456 C CA . HIS B 1 210 ? -13.516 -27.438 -13.211 1 95.88 210 HIS B CA 1
ATOM 3457 C C . HIS B 1 210 ? -13.273 -26.359 -12.148 1 95.88 210 HIS B C 1
ATOM 3459 O O . HIS B 1 210 ? -13.992 -25.375 -12.094 1 95.88 210 HIS B O 1
ATOM 3465 N N . GLY B 1 211 ? -12.273 -26.609 -11.336 1 96.75 211 GLY B N 1
ATOM 3466 C CA . GLY B 1 211 ? -11.906 -25.625 -10.328 1 96.75 211 GLY B CA 1
ATOM 3467 C C . GLY B 1 211 ? -11.492 -24.297 -10.922 1 96.75 211 GLY B C 1
ATOM 3468 O O . GLY B 1 211 ? -11.852 -23.234 -10.398 1 96.75 211 GLY B O 1
ATOM 3469 N N . ILE B 1 212 ? -10.727 -24.328 -12.008 1 97.94 212 ILE B N 1
ATOM 3470 C CA . ILE B 1 212 ? -10.297 -23.125 -12.703 1 97.94 212 ILE B CA 1
ATOM 3471 C C . ILE B 1 212 ? -11.523 -22.344 -13.195 1 97.94 212 ILE B C 1
ATOM 3473 O O . ILE B 1 212 ? -11.648 -21.156 -12.945 1 97.94 212 ILE B O 1
ATOM 3477 N N . LYS B 1 213 ? -12.43 -23.094 -13.828 1 98 213 LYS B N 1
ATOM 3478 C CA . LYS B 1 213 ? -13.633 -22.469 -14.375 1 98 213 LYS B CA 1
ATOM 3479 C C . LYS B 1 213 ? -14.484 -21.859 -13.266 1 98 213 LYS B C 1
ATOM 3481 O O . LYS B 1 213 ? -15.047 -20.781 -13.438 1 98 213 LYS B O 1
ATOM 3486 N N . LYS B 1 214 ? -14.594 -22.578 -12.203 1 98.38 214 LYS B N 1
ATOM 3487 C CA . LYS B 1 214 ? -15.367 -22.078 -11.07 1 98.38 214 LYS B CA 1
ATOM 3488 C C . LYS B 1 214 ? -14.805 -20.766 -10.547 1 98.38 214 LYS B C 1
ATOM 3490 O O . LYS B 1 214 ? -15.562 -19.844 -10.242 1 98.38 214 LYS B O 1
ATOM 3495 N N . ALA B 1 215 ? -13.516 -20.672 -10.422 1 98.75 215 ALA B N 1
ATOM 3496 C CA . ALA B 1 215 ? -12.875 -19.438 -9.961 1 98.75 215 ALA B CA 1
ATOM 3497 C C . ALA B 1 215 ? -13.109 -18.297 -10.945 1 98.75 215 ALA B C 1
ATOM 3499 O O . ALA B 1 215 ? -13.414 -17.172 -10.539 1 98.75 215 ALA B O 1
ATOM 3500 N N . TYR B 1 216 ? -12.992 -18.609 -12.273 1 98.81 216 TYR B N 1
ATOM 3501 C CA . TYR B 1 216 ? -13.258 -17.609 -13.305 1 98.81 216 TYR B CA 1
ATOM 3502 C C . TYR B 1 216 ? -14.688 -17.094 -13.203 1 98.81 216 TYR B C 1
ATOM 3504 O O . TYR B 1 216 ? -14.922 -15.883 -13.203 1 98.81 216 TYR B O 1
ATOM 3512 N N . ASP B 1 217 ? -15.578 -18.031 -13.086 1 98.69 217 ASP B N 1
ATOM 3513 C CA . ASP B 1 217 ? -17 -17.688 -13.047 1 98.69 217 ASP B CA 1
ATOM 3514 C C . ASP B 1 217 ? -17.312 -16.828 -11.828 1 98.69 217 ASP B C 1
ATOM 3516 O O . ASP B 1 217 ? -18.219 -15.992 -11.867 1 98.69 217 ASP B O 1
ATOM 3520 N N . ALA B 1 218 ? -16.547 -17.047 -10.789 1 98.81 218 ALA B N 1
ATOM 3521 C CA . ALA B 1 218 ? -16.766 -16.312 -9.547 1 98.81 218 ALA B CA 1
ATOM 3522 C C . ALA B 1 218 ? -16.172 -14.906 -9.641 1 98.81 218 ALA B C 1
ATOM 3524 O O . ALA B 1 218 ? -16.453 -14.047 -8.789 1 98.81 218 ALA B O 1
ATOM 3525 N N . GLY B 1 219 ? -15.328 -14.625 -10.586 1 98.81 219 GLY B N 1
ATOM 3526 C CA . GLY B 1 219 ? -14.867 -13.258 -10.789 1 98.81 219 GLY B CA 1
ATOM 3527 C C . GLY B 1 219 ? -13.359 -13.133 -10.789 1 98.81 219 GLY B C 1
ATOM 3528 O O . GLY B 1 219 ? -12.82 -12.031 -10.93 1 98.81 219 GLY B O 1
ATOM 3529 N N . ALA B 1 220 ? -12.617 -14.25 -10.672 1 98.94 220 ALA B N 1
ATOM 3530 C CA . ALA B 1 220 ? -11.156 -14.195 -10.75 1 98.94 220 ALA B CA 1
ATOM 3531 C C . ALA B 1 220 ? -10.703 -13.734 -12.133 1 98.94 220 ALA B C 1
ATOM 3533 O O . ALA B 1 220 ? -11.227 -14.188 -13.156 1 98.94 220 ALA B O 1
ATOM 3534 N N . ASP B 1 221 ? -9.773 -12.82 -12.188 1 98.94 221 ASP B N 1
ATOM 3535 C CA . ASP B 1 221 ? -9.188 -12.367 -13.445 1 98.94 221 ASP B CA 1
ATOM 3536 C C . ASP B 1 221 ? -7.996 -13.242 -13.844 1 98.94 221 ASP B C 1
ATOM 3538 O O . ASP B 1 221 ? -7.719 -13.422 -15.031 1 98.94 221 ASP B O 1
ATOM 3542 N N . LEU B 1 222 ? -7.258 -13.766 -12.898 1 98.94 222 LEU B N 1
ATOM 3543 C CA . LEU B 1 222 ? -6.09 -14.625 -13.062 1 98.94 222 LEU B CA 1
ATOM 3544 C C . LEU B 1 222 ? -6.098 -15.758 -12.047 1 98.94 222 LEU B C 1
ATOM 3546 O O . LEU B 1 222 ? -6.258 -15.523 -10.844 1 98.94 222 LEU B O 1
ATOM 3550 N N . VAL B 1 223 ? -6.035 -16.938 -12.508 1 98.81 223 VAL B N 1
ATOM 3551 C CA . VAL B 1 223 ? -5.977 -18.109 -11.648 1 98.81 223 VAL B CA 1
ATOM 3552 C C . VAL B 1 223 ? -4.559 -18.672 -11.625 1 98.81 223 VAL B C 1
ATOM 3554 O O . VAL B 1 223 ? -3.887 -18.719 -12.664 1 98.81 223 VAL B O 1
ATOM 3557 N N . VAL B 1 224 ? -4.117 -19.078 -10.477 1 98.38 224 VAL B N 1
ATOM 3558 C CA . VAL B 1 224 ? -2.783 -19.641 -10.32 1 98.38 224 VAL B CA 1
ATOM 3559 C C . VAL B 1 224 ? -2.887 -21.094 -9.898 1 98.38 224 VAL B C 1
ATOM 3561 O O . VAL B 1 224 ? -3.572 -21.422 -8.922 1 98.38 224 VAL B O 1
ATOM 3564 N N . ILE B 1 225 ? -2.244 -21.938 -10.633 1 96.5 225 ILE B N 1
ATOM 3565 C CA . ILE B 1 225 ? -2.143 -23.328 -10.25 1 96.5 225 ILE B CA 1
ATOM 3566 C C . ILE B 1 225 ? -0.674 -23.719 -10.094 1 96.5 225 ILE B C 1
ATOM 3568 O O . ILE B 1 225 ? 0.188 -23.219 -10.82 1 96.5 225 ILE B O 1
ATOM 3572 N N . GLY B 1 226 ? -0.313 -24.578 -9.094 1 93.06 226 GLY B N 1
ATOM 3573 C CA . GLY B 1 226 ? 1.055 -24.984 -8.828 1 93.06 226 GLY B CA 1
ATOM 3574 C C . GLY B 1 226 ? 1.188 -26.484 -8.602 1 93.06 226 GLY B C 1
ATOM 3575 O O . GLY B 1 226 ? 1.411 -27.25 -9.547 1 93.06 226 GLY B O 1
ATOM 3576 N N . THR B 1 227 ? 0.788 -26.953 -7.445 1 84 227 THR B N 1
ATOM 3577 C CA . THR B 1 227 ? 0.993 -28.328 -7 1 84 227 THR B CA 1
ATOM 3578 C C . THR B 1 227 ? 0.261 -29.312 -7.914 1 84 227 THR B C 1
ATOM 3580 O O . THR B 1 227 ? 0.82 -30.344 -8.305 1 84 227 THR B O 1
ATOM 3583 N N . ALA B 1 228 ? -0.919 -28.984 -8.297 1 85.62 228 ALA B N 1
ATOM 3584 C CA . ALA B 1 228 ? -1.699 -29.875 -9.148 1 85.62 228 ALA B CA 1
ATOM 3585 C C . ALA B 1 228 ? -1.065 -30.016 -10.531 1 85.62 228 ALA B C 1
ATOM 3587 O O . ALA B 1 228 ? -1.015 -31.109 -11.094 1 85.62 228 ALA B O 1
ATOM 3588 N N . PHE B 1 229 ? -0.618 -28.938 -11.039 1 87.44 229 PHE B N 1
ATOM 3589 C CA . PHE B 1 229 ? 0.048 -28.938 -12.336 1 87.44 229 PHE B CA 1
ATOM 3590 C C . PHE B 1 229 ? 1.355 -29.719 -12.281 1 87.44 229 PHE B C 1
ATOM 3592 O O . PHE B 1 229 ? 1.656 -30.5 -13.18 1 87.44 229 PHE B O 1
ATOM 3599 N N . GLU B 1 230 ? 2.08 -29.547 -11.156 1 83.44 230 GLU B N 1
ATOM 3600 C CA . GLU B 1 230 ? 3.352 -30.25 -10.969 1 83.44 230 GLU B CA 1
ATOM 3601 C C . GLU B 1 230 ? 3.148 -31.75 -10.836 1 83.44 230 GLU B C 1
ATOM 3603 O O . GLU B 1 230 ? 3.938 -32.531 -11.367 1 83.44 230 GLU B O 1
ATOM 3608 N N . ASN B 1 231 ? 2.025 -32.125 -10.273 1 82.12 231 ASN B N 1
ATOM 3609 C CA . ASN B 1 231 ? 1.824 -33.531 -9.914 1 82.12 231 ASN B CA 1
ATOM 3610 C C . ASN B 1 231 ? 1.055 -34.281 -11 1 82.12 231 ASN B C 1
ATOM 3612 O O . ASN B 1 231 ? 1.088 -35.5 -11.055 1 82.12 231 ASN B O 1
ATOM 3616 N N . ASP B 1 232 ? 0.291 -33.531 -11.781 1 81.12 232 ASP B N 1
ATOM 3617 C CA . ASP B 1 232 ? -0.572 -34.188 -12.766 1 81.12 232 ASP B CA 1
ATOM 3618 C C . ASP B 1 232 ? -0.065 -33.938 -14.188 1 81.12 232 ASP B C 1
ATOM 3620 O O . ASP B 1 232 ? -0.305 -32.875 -14.758 1 81.12 232 ASP B O 1
ATOM 3624 N N . HIS B 1 233 ? 0.481 -34.969 -14.781 1 76.94 233 HIS B N 1
ATOM 3625 C CA . HIS B 1 233 ? 1.04 -34.844 -16.125 1 76.94 233 HIS B CA 1
ATOM 3626 C C . HIS B 1 233 ? -0.052 -34.594 -17.156 1 76.94 233 HIS B C 1
ATOM 3628 O O . HIS B 1 233 ? 0.215 -34.031 -18.219 1 76.94 233 HIS B O 1
ATOM 3634 N N . ASP B 1 234 ? -1.255 -34.969 -16.859 1 80.06 234 ASP B N 1
ATOM 3635 C CA . ASP B 1 234 ? -2.354 -34.812 -17.797 1 80.06 234 ASP B CA 1
ATOM 3636 C C . ASP B 1 234 ? -3.357 -33.75 -17.328 1 80.06 234 ASP B C 1
ATOM 3638 O O . ASP B 1 234 ? -4.559 -33.875 -17.562 1 80.06 234 ASP B O 1
ATOM 3642 N N . PHE B 1 235 ? -2.879 -32.781 -16.625 1 84.75 235 PHE B N 1
ATOM 3643 C CA . PHE B 1 235 ? -3.758 -31.797 -15.984 1 84.75 235 PHE B CA 1
ATOM 3644 C C . PHE B 1 235 ? -4.707 -31.172 -17 1 84.75 235 PHE B C 1
ATOM 3646 O O . PHE B 1 235 ? -5.902 -31.031 -16.75 1 84.75 235 PHE B O 1
ATOM 3653 N N . PHE B 1 236 ? -4.328 -30.844 -18.234 1 84.12 236 PHE B N 1
ATOM 3654 C CA . PHE B 1 236 ? -5.164 -30.141 -19.203 1 84.12 236 PHE B CA 1
ATOM 3655 C C . PHE B 1 236 ? -5.719 -31.094 -20.234 1 84.12 236 PHE B C 1
ATOM 3657 O O . PHE B 1 236 ? -6.48 -30.688 -21.125 1 84.12 236 PHE B O 1
ATOM 3664 N N . SER B 1 237 ? -5.215 -32.344 -20.297 1 71.25 237 SER B N 1
ATOM 3665 C CA . SER B 1 237 ? -5.672 -33.312 -21.281 1 71.25 237 SER B CA 1
ATOM 3666 C C . SER B 1 237 ? -6.957 -34 -20.812 1 71.25 237 SER B C 1
ATOM 3668 O O . SER B 1 237 ? -7.535 -34.781 -21.562 1 71.25 237 SER B O 1
ATOM 3670 N N . LYS B 1 238 ? -7.473 -33.688 -19.609 1 58.66 238 LYS B N 1
ATOM 3671 C CA . LYS B 1 238 ? -8.695 -34.344 -19.188 1 58.66 238 LYS B CA 1
ATOM 3672 C C . LYS B 1 238 ? -9.93 -33.625 -19.734 1 58.66 238 LYS B C 1
ATOM 3674 O O . LYS B 1 238 ? -9.906 -32.438 -19.953 1 58.66 238 LYS B O 1
#

Solvent-accessible surface area (backbone atoms only — not comparable to full-atom values): 24515 Å² total; per-residue (Å²): 130,90,57,66,65,59,51,53,51,51,27,50,75,68,71,43,75,41,30,28,40,43,42,37,63,84,72,57,55,73,92,48,41,67,58,50,50,52,52,52,72,73,40,84,56,58,32,34,33,40,37,44,88,77,48,53,35,69,53,48,40,53,52,45,58,56,44,62,74,74,44,98,53,57,36,28,34,46,54,75,47,58,70,44,67,50,76,76,39,53,26,31,49,42,63,23,38,64,54,43,61,38,33,54,47,52,40,49,44,42,29,66,28,28,61,57,51,70,74,42,83,48,45,75,40,12,22,26,30,33,47,32,45,13,88,58,92,27,66,65,35,64,77,54,66,31,69,52,38,60,69,80,43,50,67,60,52,36,20,39,51,44,22,30,48,54,39,28,25,56,29,39,33,47,29,15,32,74,81,21,75,31,42,64,45,59,69,47,43,31,54,38,41,76,71,47,88,57,54,32,33,38,28,24,38,47,72,44,66,66,47,51,48,50,44,43,74,26,44,35,34,30,39,40,35,34,64,39,58,75,71,32,94,54,56,79,79,106,131,90,57,65,65,58,51,53,52,51,28,50,78,68,71,43,76,40,29,28,40,42,41,36,66,83,72,58,55,74,92,48,40,68,60,51,50,52,52,52,73,73,41,84,56,58,33,33,33,40,39,45,88,79,48,55,34,68,55,48,38,52,52,46,57,56,43,60,74,75,43,97,52,57,37,30,33,46,53,76,46,56,69,44,66,52,76,75,40,54,25,30,49,43,63,22,39,62,53,44,63,39,32,56,49,52,41,49,42,42,29,64,28,28,62,59,51,71,75,42,82,47,43,73,40,12,23,28,31,31,46,32,45,13,89,57,90,27,66,66,33,63,77,54,66,30,69,51,38,59,68,80,42,49,67,61,52,37,20,40,50,44,22,31,47,53,40,29,25,57,30,39,33,47,29,15,34,74,82,22,74,30,42,64,45,57,67,47,42,31,55,38,42,75,71,45,89,58,54,32,33,38,27,26,37,47,73,45,64,67,46,51,50,49,43,44,73,26,45,36,33,29,40,40,37,33,67,40,58,75,72,32,93,54,55,81,77,107

InterPro domains:
  IPR008205 Geranylgeranylglyceryl phosphate synthase/Heptaprenylglyceryl phosphate synthase [MF_00112] (12-238)
  IPR008205 Geranylgeranylglyceryl phosphate synthase/Heptaprenylglyceryl phosphate synthase [PF01884] (20-234)
  IPR008205 Geranylgeranylglyceryl phosphate synthase/Heptaprenylglyceryl phosphate synthase [TIGR01768] (21-233)
  IPR010946 Geranylgeranylglyceryl phosphate synthase [TIGR01769] (22-226)
  IPR038597 GGGP/HepGP synthase superfamily [G3DSA:3.20.20.390] (1-238)
  IPR039074 GGGP/HepGP synthase group I [PTHR40029] (23-235)

Organism: Flavobacterium frigoris (strain PS1) (NCBI:txid1086011)

Radius of gyration: 23.84 Å; Cα contacts (8 Å, |Δi|>4): 1033; chains: 2; bounding box: 41×73×47 Å

Sequence (476 aa):
MTNIYNEIIQSKIESKKLLAILLDPDKIIWDHLELLIKKIKQSPATHIFIGGSQVKTNRIDELISLLKQKVDLPMVLFPGNPSQISNEADAILFLSLISGRNSDYLIEHQIQAAPILKQTQLEVISTGYMLIESGKETAVERVSKTIPLDRYNLDLALATALAGEMLGNKLIYLEAGSGAKQAVPKQMIELVAQNIKIPLIVGGGIVDLHGIKKAYDAGADLVVIGTAFENDHDFFSKMTNIYNEIIQSKIESKKLLAILLDPDKIIWDHLELLIKKIKQSPATHIFIGGSQVKTNRIDELISLLKQKVDLPMVLFPGNPSQISNEADAILFLSLISGRNSDYLIEHQIQAAPILKQTQLEVISTGYMLIESGKETAVERVSKTIPLDRYNLDLALATALAGEMLGNKLIYLEAGSGAKQAVPKQMIELVAQNIKIPLIVGGGIVDLHGIKKAYDAGADLVVIGTAFENDHDFFSK

Nearest PDB structures (foldseek):
  4jej-assembly1_A-2  TM=9.902E-01  e=1.680E-37  Flavobacterium johnsoniae UW101
  5nez-assembly1_A  TM=9.360E-01  e=2.079E-23  Methanothermobacter thermautotrophicus str. Delta H
  5nez-assembly1_B  TM=9.216E-01  e=9.380E-23  Methanothermobacter thermautotrophicus str. Delta H
  5nez-assembly1_C  TM=9.325E-01  e=2.237E-22  Methanothermobacter thermautotrophicus str. Delta H
  5ndy-assembly1_E  TM=9.514E-01  e=1.201E-21  Methanothermobacter thermautotrophicus str. Delta H

Secondary structure (DSSP, 8-state):
---HHHHHHHHHHTT--EEEEEE-GGG--GGGHHHHHHHHHHS---EEEE--TT--HHHHHHHHHHHHHH--S-EEE--SSGGG--TTSSEEEEEEETTS--HIIIIIHHHHHHHHHHTS-PEEEEEEEEEB--SS--HHHHHHT-PPBPTT-HHHHHHHHHHHHHTT-SEEEEE--TT-SSPPPHHHHHHHHHH-SS-EEEESS--SHHHHHHHHHHT-SEEEE-HHHHH-TTTTT-/---HHHHHHHHHHTT--EEEEEE-GGG--GGGHHHHHHHHHHS---EEEE--TT--HHHHHHHHHHHHHH--S-EEE--SSGGG--TTSSEEEEEEETTS--HIIIIIHHHHHHHHHHTS-PEEEEEEEEEB--SS--HHHHHHT-PPBPTT-HHHHHHHHHHHHHTT-SEEEEE--TT-SSPPPHHHHHHHHHH-SS-EEEESS--SHHHHHHHHHHT-SEEEE-HHHHH-TTTTT-

Foldseek 3Di:
DDPVLVVLLVCLVVLHAAEEEEEELVPDDPVCVVLLLVLVVVDRHQAYEYEDDDDAQVSVQVNLVVSVVRPDHAYEYEYPALRNDYLSGAAYALEAALQFDQVCRRPVRSVVNVVVVVPHNHHYAYEYEAAAAFPDDAPCCVVSVGDHDYLPPLVVLQVSLVVSVVVPGQEYEYEPHEPGCHFRDLQSLLSNLVPHSHAYEGEDNQQAPVSVVSSSVSRHRYYYYYPNSVVDSCRPVD/DDPVLVVLLVCLVVLHAAEEEEEELVPDDPVCVVLLLVLVVPDPHQAYEYEDDDDAQVSVQVNLVVSVVRPDHAYEYEYPALRNDYLSGAAYALEAALQFDQVCRHPVRSVVNVVVVVPHNHHYAYEYEAAAAFPDDAPCCVVSVGDHDYLPPLVVLQVSLVVSVVVPGQEYEYEPHEPGCHFRDLQSLLNNLVPHSHAYEGEDNQQAPVSVVSSSVSRHRYYYYYPNSVVDSCRPVD

pLDDT: mean 94.94, std 6.53, range [47.06, 98.94]